Protein AF-0000000087793533 (afdb_homodimer)

Foldseek 3Di:
DWWFFQWKKKKKAQLVVQDIDIDTPPVPCPPPPPRPDDLPPPLVVLCVVCVVPDDDLQQEEEEEAEAFFAVVCVVVPVPDVDPRGHRQNSQVVNCVSVVHDYYYDYDHAKLCQFLVQVVVQRVCQVVPRHFKYKTAYWYDDDDPVVVVVCVVVQADAPVLFQAFQAPPQRHFREMTIMMITMIGHPVVCVVVPGDGLWIFQFKFKWFQQPAQAEHDQQLVRVLVRQVRRCVSSVNDDFQEEAEQRGSDPNSLSRLNSCCVNPNADREYEYCCSVRTRHINRSQRNVVSVQSVCQVQQKADAHEPRDHRDPSGRHRHRHRDIDRHHGFKYWYWTHRRSGIIMITMIGGD/DWWFFQWKKKKKAQQVVQDIDIDTPVVVCPPPPPGDDDLPPPLVVLCVVCVPPDDDLQQEEEEEAEAFFAVVCVVVPVPDVDPRGHRQNSQVVNCVSVVHDYYYDYDHAKLCQFLVQVVVQRVCQVVPRHFKYKTAYWYDDDDPVVVVVCVVVQADAPVLFQAFQAPPQRHFREMTIMMITMIGHPVVCVVVPGDGLWIFQFKFKWFQQPAQAEHDQQLVRVLVRQVRRCVSNVNDDFQEEAEQRGSDPNSLSRLNSCCVNPNADREYEYCCSPRTRHINRSQRNVVSVQSVCQVQQKADAHEPRDHRDPSGRHRHRHRDIDRHHGFKYWYWTHRRSGIIMITMIGGD

Sequence (696 aa):
MRVAITDFFASYVIASQNRGSALHPHSSLQFPDFSTSLFGDPLFCARRILNNVPYDSARLGLVCGSSKGDLNALPLWVDEQRVEWTPDVFVHHLAESLKSSGPSLSPNAACATGAHSLALGAGWIQDGRTDFVFAGAVEFPQPEIILAAYKNMNALSKSGIMRPFDARRDGFVPSSGFGFLLLESEERARKRGAEIHGFLSGTSLKCDATHMTSMHASGEFIARAIEDALQKAGNPKIDYINAHGTATQNDLVEARAIERVFGNRVPVSSTKPLTGHLLGASGAVEAVICLLAMRENFAPPTLNLEDVDTELNLDFVPQIGRKMEINATLSLNYGFGGHIGALVFERNMRVAITDFFASYVIASQNRGSALHPHSSLQFPDFSTSLFGDPLFCARRILNNVPYDSARLGLVCGSSKGDLNALPLWVDEQRVEWTPDVFVHHLAESLKSSGPSLSPNAACATGAHSLALGAGWIQDGRTDFVFAGAVEFPQPEIILAAYKNMNALSKSGIMRPFDARRDGFVPSSGFGFLLLESEERARKRGAEIHGFLSGTSLKCDATHMTSMHASGEFIARAIEDALQKAGNPKIDYINAHGTATQNDLVEARAIERVFGNRVPVSSTKPLTGHLLGASGAVEAVICLLAMRENFAPPTLNLEDVDTELNLDFVPQIGRKMEINATLSLNYGFGGHIGALVFERN

Nearest PDB structures (foldseek):
  6kxf-assembly1_A  TM=8.991E-01  e=1.048E-29  Streptomyces sp. MSC090213JE08
  2hg4-assembly3_F  TM=8.107E-01  e=1.158E-24  Saccharopolyspora erythraea
  6mhk-assembly1_A  TM=8.443E-01  e=5.723E-24  Bacillus amyloliquefaciens
  6mhk-assembly1_B  TM=8.411E-01  e=8.274E-24  Bacillus amyloliquefaciens
  2qo3-assembly1_A  TM=8.987E-01  e=4.916E-23  Saccharopolyspora erythraea

Secondary structure (DSSP, 8-state):
--EEEEEEEEEEEEGGGTEEEEE-SSTT------SSS----HHHHHHHHHTTS---GGGEEEEEE-SS--GGGTTTHHHHS----STTHHHHHHHHHHT--S-EEEEE-GGGHHHHHHHHHHHHHHTTS-SEEEEEEEEPPPPHHHHHHHHHTT-B-SSS---TTBTT---B-B-EEEEEEEEEEHHHHHHTTPPP-EEEEEEEEEE-TT-SS---TT-HHHHHHHHHHHHHHT-PPP-EEE----SSTHHHHHHHHHHHHHTT-SBEE--HHHH-B-GGGHHHHHHHHHHHHHHHTEEPPBTT--SB-TT--SB--BSS-EE---SEEEEEEEETTTEEEEEEEE--/--EEEEEEEEEEEEGGGTEEEEE-SSTT------SSS----HHHHHHHHHTTS---GGGEEEEEE-SS--GGGTTTHHHHS----STTHHHHHHHHHHT--S-EEEEE-GGGHHHHHHHHHHHHHHTTS-SEEEEEEEEPPPPHHHHHHHHHTT-B-SSS---TTBTT---B-B-EEEEEEEEEEHHHHHHTTPPP-EEEEEEEEEE-TT-SS---TT-HHHHHHHHHHHHHHT-PPP-EEE----SSTHHHHHHHHHHHHHTT-SBEE--HHHH-B-GGGHHHHHHHHHHHHHHHTEEPPBTT--SB-TT--SB--BSS-EE---SEEEEEEEETTTEEEEEEEE--

Structure (mmCIF, N/CA/C/O backbone):
data_AF-0000000087793533-model_v1
#
loop_
_entity.id
_entity.type
_entity.pdbx_description
1 polymer '3-oxoacyl-(Acyl-carrier-protein) synthase'
#
loop_
_atom_site.group_PDB
_atom_site.id
_atom_site.type_symbol
_atom_site.label_atom_id
_atom_site.label_alt_id
_atom_site.label_comp_id
_atom_site.label_asym_id
_atom_site.label_entity_id
_atom_site.label_seq_id
_atom_site.pdbx_PDB_ins_code
_atom_site.Cartn_x
_atom_site.Cartn_y
_atom_site.Cartn_z
_atom_site.occupancy
_atom_site.B_iso_or_equiv
_atom_site.auth_seq_id
_atom_site.auth_comp_id
_atom_site.auth_asym_id
_atom_site.auth_atom_id
_atom_site.pdbx_PDB_model_num
ATOM 1 N N . MET A 1 1 ? 7.418 -15.961 12.875 1 75.88 1 MET A N 1
ATOM 2 C CA . MET A 1 1 ? 6.125 -16.438 13.352 1 75.88 1 MET A CA 1
ATOM 3 C C . MET A 1 1 ? 5.164 -16.656 12.188 1 75.88 1 MET A C 1
ATOM 5 O O . MET A 1 1 ? 4.992 -15.789 11.344 1 75.88 1 MET A O 1
ATOM 9 N N . ARG A 1 2 ? 4.539 -17.844 12.289 1 91.69 2 ARG A N 1
ATOM 10 C CA . ARG A 1 2 ? 3.592 -18.188 11.227 1 91.69 2 ARG A CA 1
ATOM 11 C C . ARG A 1 2 ? 2.221 -17.578 11.508 1 91.69 2 ARG A C 1
ATOM 13 O O . ARG A 1 2 ? 1.89 -17.281 12.656 1 91.69 2 ARG A O 1
ATOM 20 N N . VAL A 1 3 ? 1.494 -17.312 10.453 1 97.31 3 VAL A N 1
ATOM 21 C CA . VAL A 1 3 ? 0.163 -16.719 10.523 1 97.31 3 VAL A CA 1
ATOM 22 C C . VAL A 1 3 ? -0.876 -17.719 10.016 1 97.31 3 VAL A C 1
ATOM 24 O O . VAL A 1 3 ? -0.705 -18.312 8.953 1 97.31 3 VAL A O 1
ATOM 27 N N . ALA A 1 4 ? -1.956 -17.922 10.781 1 97.88 4 ALA A N 1
ATOM 28 C CA . ALA A 1 4 ? -3 -18.875 10.422 1 97.88 4 ALA A CA 1
ATOM 29 C C . ALA A 1 4 ? -3.936 -18.297 9.367 1 97.88 4 ALA A C 1
ATOM 31 O O . ALA A 1 4 ? -4.277 -17.125 9.414 1 97.88 4 ALA A O 1
ATOM 32 N N . ILE A 1 5 ? -4.27 -19.125 8.461 1 97.06 5 ILE A N 1
ATOM 33 C CA . ILE A 1 5 ? -5.297 -18.797 7.473 1 97.06 5 ILE A CA 1
ATOM 34 C C . ILE A 1 5 ? -6.582 -19.562 7.809 1 97.06 5 ILE A C 1
ATOM 36 O O . ILE A 1 5 ? -6.629 -20.781 7.734 1 97.06 5 ILE A O 1
ATOM 40 N N . THR A 1 6 ? -7.641 -18.828 8.055 1 94.38 6 THR A N 1
ATOM 41 C CA . THR A 1 6 ? -8.82 -19.484 8.602 1 94.38 6 THR A CA 1
ATOM 42 C C . THR A 1 6 ? -9.992 -19.406 7.625 1 94.38 6 THR A C 1
ATOM 44 O O . THR A 1 6 ? -11.031 -20.031 7.848 1 94.38 6 THR A O 1
ATOM 47 N N . ASP A 1 7 ? -9.812 -18.719 6.617 1 91.44 7 ASP A N 1
ATOM 48 C CA . ASP A 1 7 ? -10.758 -18.703 5.504 1 91.44 7 ASP A CA 1
ATOM 49 C C . ASP A 1 7 ? -10.117 -18.109 4.246 1 91.44 7 ASP A C 1
ATOM 51 O O . ASP A 1 7 ? -9.094 -17.422 4.332 1 91.44 7 ASP A O 1
ATOM 55 N N . PHE A 1 8 ? -10.695 -18.422 3.105 1 91.5 8 PHE A N 1
ATOM 56 C CA . PHE A 1 8 ? -10.219 -17.844 1.858 1 91.5 8 PHE A CA 1
ATOM 57 C C . PHE A 1 8 ? -11.281 -17.953 0.768 1 91.5 8 PHE A C 1
ATOM 59 O O . PHE A 1 8 ? -12.188 -18.781 0.861 1 91.5 8 PHE A O 1
ATOM 66 N N . PHE A 1 9 ? -11.125 -17.078 -0.251 1 88.12 9 PHE A N 1
ATOM 67 C CA . PHE A 1 9 ? -11.961 -17.125 -1.446 1 88.12 9 PHE A CA 1
ATOM 68 C C . PHE A 1 9 ? -11.242 -16.484 -2.633 1 88.12 9 PHE A C 1
ATOM 70 O O . PHE A 1 9 ? -10.43 -15.578 -2.461 1 88.12 9 PHE A O 1
ATOM 77 N N . ALA A 1 10 ? -11.539 -17.016 -3.779 1 90.19 10 ALA A N 1
ATOM 78 C CA . ALA A 1 10 ? -11.031 -16.438 -5.02 1 90.19 10 ALA A CA 1
ATOM 79 C C . ALA A 1 10 ? -12.039 -16.594 -6.152 1 90.19 10 ALA A C 1
ATOM 81 O O . ALA A 1 10 ? -12.891 -17.484 -6.109 1 90.19 10 ALA A O 1
ATOM 82 N N . SER A 1 11 ? -12 -15.672 -7.027 1 88 11 SER A N 1
ATOM 83 C CA . SER A 1 11 ? -12.781 -15.727 -8.258 1 88 11 SER A CA 1
ATOM 84 C C . SER A 1 11 ? -12.016 -15.109 -9.422 1 88 11 SER A C 1
ATOM 86 O O . SER A 1 11 ? -11.195 -14.211 -9.227 1 88 11 SER A O 1
ATOM 88 N N . TYR A 1 12 ? -12.227 -15.641 -10.617 1 87.31 12 TYR A N 1
ATOM 89 C CA . TYR A 1 12 ? -11.602 -15.086 -11.805 1 87.31 12 TYR A CA 1
ATOM 90 C C . TYR A 1 12 ? -12.508 -15.219 -13.023 1 87.31 12 TYR A C 1
ATOM 92 O O . TYR A 1 12 ? -13.375 -16.094 -13.062 1 87.31 12 TYR A O 1
ATOM 100 N N . VAL A 1 13 ? -12.32 -14.344 -13.938 1 82.31 13 VAL A N 1
ATOM 101 C CA . VAL A 1 13 ? -13.055 -14.344 -15.195 1 82.31 13 VAL A CA 1
ATOM 102 C C . VAL A 1 13 ? -12.109 -14 -16.344 1 82.31 13 VAL A C 1
ATOM 104 O O . VAL A 1 13 ? -11.336 -13.039 -16.266 1 82.31 13 VAL A O 1
ATOM 107 N N . ILE A 1 14 ? -12.094 -14.836 -17.328 1 81.69 14 ILE A N 1
ATOM 108 C CA . ILE A 1 14 ? -11.438 -14.539 -18.594 1 81.69 14 ILE A CA 1
ATOM 109 C C . ILE A 1 14 ? -12.477 -14.109 -19.625 1 81.69 14 ILE A C 1
ATOM 111 O O . ILE A 1 14 ? -13.016 -14.953 -20.344 1 81.69 14 ILE A O 1
ATOM 115 N N . ALA A 1 15 ? -12.492 -12.883 -19.781 1 70.19 15 ALA A N 1
ATOM 116 C CA . ALA A 1 15 ? -13.586 -12.352 -20.578 1 70.19 15 ALA A CA 1
ATOM 117 C C . ALA A 1 15 ? -13.461 -12.797 -22.047 1 70.19 15 ALA A C 1
ATOM 119 O O . ALA A 1 15 ? -14.461 -13.164 -22.672 1 70.19 15 ALA A O 1
ATOM 120 N N . SER A 1 16 ? -12.367 -12.742 -22.562 1 72.81 16 SER A N 1
ATOM 121 C CA . SER A 1 16 ? -12.141 -13.062 -23.969 1 72.81 16 SER A CA 1
ATOM 122 C C . SER A 1 16 ? -12.492 -14.516 -24.266 1 72.81 16 SER A C 1
ATOM 124 O O . SER A 1 16 ? -12.68 -14.883 -25.422 1 72.81 16 SER A O 1
ATOM 126 N N . GLN A 1 17 ? -12.633 -15.258 -23.234 1 71.06 17 GLN A N 1
ATOM 127 C CA . GLN A 1 17 ? -12.906 -16.672 -23.422 1 71.06 17 GLN A CA 1
ATOM 128 C C . GLN A 1 17 ? -14.242 -17.062 -22.797 1 71.06 17 GLN A C 1
ATOM 130 O O . GLN A 1 17 ? -14.602 -18.25 -22.766 1 71.06 17 GLN A O 1
ATOM 135 N N . ASN A 1 18 ? -14.914 -16.094 -22.312 1 69.62 18 ASN A N 1
ATOM 136 C CA . ASN A 1 18 ? -16.203 -16.312 -21.656 1 69.62 18 ASN A CA 1
ATOM 137 C C . ASN A 1 18 ? -16.109 -17.438 -20.625 1 69.62 18 ASN A C 1
ATOM 139 O O . ASN A 1 18 ? -16.906 -18.375 -20.656 1 69.62 18 ASN A O 1
ATOM 143 N N . ARG A 1 19 ? -15.102 -17.328 -19.844 1 71.75 19 ARG A N 1
ATOM 144 C CA . ARG A 1 19 ? -14.828 -18.328 -18.828 1 71.75 19 ARG A CA 1
ATOM 145 C C . ARG A 1 19 ? -14.609 -17.672 -17.469 1 71.75 19 ARG A C 1
ATOM 147 O O . ARG A 1 19 ? -14.172 -16.531 -17.391 1 71.75 19 ARG A O 1
ATOM 154 N N . GLY A 1 20 ? -15.078 -18.344 -16.406 1 72.81 20 GLY A N 1
ATOM 155 C CA . GLY A 1 20 ? -14.852 -17.891 -15.047 1 72.81 20 GLY A CA 1
ATOM 156 C C . GLY A 1 20 ? -15.086 -18.969 -14.008 1 72.81 20 GLY A C 1
ATOM 157 O O . GLY A 1 20 ? -15.625 -20.031 -14.328 1 72.81 20 GLY A O 1
ATOM 158 N N . SER A 1 21 ? -14.484 -18.734 -12.945 1 72.38 21 SER A N 1
ATOM 159 C CA . SER A 1 21 ? -14.648 -19.688 -11.844 1 72.38 21 SER A CA 1
ATOM 160 C C . SER A 1 21 ? -14.469 -19.016 -10.492 1 72.38 21 SER A C 1
ATOM 162 O O . SER A 1 21 ? -13.984 -17.875 -10.422 1 72.38 21 SER A O 1
ATOM 164 N N . ALA A 1 22 ? -15.031 -19.672 -9.484 1 72.31 22 ALA A N 1
ATOM 165 C CA . ALA A 1 22 ? -14.844 -19.281 -8.094 1 72.31 22 ALA A CA 1
ATOM 166 C C . ALA A 1 22 ? -14.203 -20.406 -7.285 1 72.31 22 ALA A C 1
ATOM 168 O O . ALA A 1 22 ? -14.438 -21.578 -7.559 1 72.31 22 ALA A O 1
ATOM 169 N N . LEU A 1 23 ? -13.258 -20.047 -6.449 1 70.38 23 LEU A N 1
ATOM 170 C CA . LEU A 1 23 ? -12.562 -20.969 -5.559 1 70.38 23 LEU A CA 1
ATOM 171 C C . LEU A 1 23 ? -12.852 -20.641 -4.098 1 70.38 23 LEU A C 1
ATOM 173 O O . LEU A 1 23 ? -12.758 -19.469 -3.693 1 70.38 23 LEU A O 1
ATOM 177 N N . HIS A 1 24 ? -13.383 -21.562 -3.34 1 70.31 24 HIS A N 1
ATOM 178 C CA . HIS A 1 24 ? -13.656 -21.406 -1.916 1 70.31 24 HIS A CA 1
ATOM 179 C C . HIS A 1 24 ? -13.438 -22.703 -1.16 1 70.31 24 HIS A C 1
ATOM 181 O O . HIS A 1 24 ? -13.453 -23.781 -1.758 1 70.31 24 HIS A O 1
ATOM 187 N N . PRO A 1 25 ? -13.07 -22.531 0.095 1 60.16 25 PRO A N 1
ATOM 188 C CA . PRO A 1 25 ? -12.781 -23.766 0.833 1 60.16 25 PRO A CA 1
ATOM 189 C C . PRO A 1 25 ? -13.992 -24.688 0.915 1 60.16 25 PRO A C 1
ATOM 191 O O . PRO A 1 25 ? -13.828 -25.906 1.118 1 60.16 25 PRO A O 1
ATOM 194 N N . HIS A 1 26 ? -15.039 -24.031 1.065 1 53.97 26 HIS A N 1
ATOM 195 C CA . HIS A 1 26 ? -16.203 -24.875 1.246 1 53.97 26 HIS A CA 1
ATOM 196 C C . HIS A 1 26 ? -16.922 -25.125 -0.079 1 53.97 26 HIS A C 1
ATOM 198 O O . HIS A 1 26 ? -17.125 -24.188 -0.861 1 53.97 26 HIS A O 1
ATOM 204 N N . SER A 1 27 ? -16.516 -26.188 -0.84 1 46.03 27 SER A N 1
ATOM 205 C CA . SER A 1 27 ? -17.031 -26.609 -2.141 1 46.03 27 SER A CA 1
ATOM 206 C C . SER A 1 27 ? -18.469 -26.125 -2.338 1 46.03 27 SER A C 1
ATOM 208 O O . SER A 1 27 ? -18.938 -26.016 -3.471 1 46.03 27 SER A O 1
ATOM 210 N N . SER A 1 28 ? -19.234 -26.234 -1.344 1 37.66 28 SER A N 1
ATOM 211 C CA . SER A 1 28 ? -20.672 -26.094 -1.495 1 37.66 28 SER A CA 1
ATOM 212 C C . SER A 1 28 ? -21.031 -24.688 -1.97 1 37.66 28 SER A C 1
ATOM 214 O O . SER A 1 28 ? -22.219 -24.375 -2.168 1 37.66 28 SER A O 1
ATOM 216 N N . LEU A 1 29 ? -20.125 -23.922 -1.829 1 37.62 29 LEU A N 1
ATOM 217 C CA . LEU A 1 29 ? -20.594 -22.578 -2.162 1 37.62 29 LEU A CA 1
ATOM 218 C C . LEU A 1 29 ? -20.703 -22.406 -3.674 1 37.62 29 LEU A C 1
ATOM 220 O O . LEU A 1 29 ? -19.688 -22.375 -4.371 1 37.62 29 LEU A O 1
ATOM 224 N N . GLN A 1 30 ? -21.703 -23.141 -4.223 1 36.12 30 GLN A N 1
ATOM 225 C CA . GLN A 1 30 ? -22.047 -22.859 -5.613 1 36.12 30 GLN A CA 1
ATOM 226 C C . GLN A 1 30 ? -22.094 -21.359 -5.875 1 36.12 30 GLN A C 1
ATOM 228 O O . GLN A 1 30 ? -22.906 -20.656 -5.277 1 36.12 30 GLN A O 1
ATOM 233 N N . PHE A 1 31 ? -20.984 -20.844 -6.059 1 38.84 31 PHE A N 1
ATOM 234 C CA . PHE A 1 31 ? -21.078 -19.438 -6.418 1 38.84 31 PHE A CA 1
ATOM 235 C C . PHE A 1 31 ? -21.953 -19.234 -7.652 1 38.84 31 PHE A C 1
ATOM 237 O O . PHE A 1 31 ? -22.047 -20.141 -8.5 1 38.84 31 PHE A O 1
ATOM 244 N N . PRO A 1 32 ? -22.922 -18.438 -7.684 1 38.69 32 PRO A N 1
ATOM 245 C CA . PRO A 1 32 ? -23.719 -18.156 -8.883 1 38.69 32 PRO A CA 1
ATOM 246 C C . PRO A 1 32 ? -22.875 -18.172 -10.156 1 38.69 32 PRO A C 1
ATOM 248 O O . PRO A 1 32 ? -21.656 -17.938 -10.109 1 38.69 32 PRO A O 1
ATOM 251 N N . ASP A 1 33 ? -23.438 -18.859 -11.234 1 34.59 33 ASP A N 1
ATOM 252 C CA . ASP A 1 33 ? -22.938 -18.859 -12.609 1 34.59 33 ASP A CA 1
ATOM 253 C C . ASP A 1 33 ? -22.203 -17.562 -12.914 1 34.59 33 ASP A C 1
ATOM 255 O O . ASP A 1 33 ? -22.812 -16.484 -12.969 1 34.59 33 ASP A O 1
ATOM 259 N N . PHE A 1 34 ? -21.016 -17.484 -12.68 1 35.12 34 PHE A N 1
ATOM 260 C CA . PHE A 1 34 ? -20.125 -16.344 -12.844 1 35.12 34 PHE A CA 1
ATOM 261 C C . PHE A 1 34 ? -20 -15.961 -14.312 1 35.12 34 PHE A C 1
ATOM 263 O O . PHE A 1 34 ? -19.078 -15.234 -14.688 1 35.12 34 PHE A O 1
ATOM 270 N N . SER A 1 35 ? -20.578 -16.734 -15.328 1 34.03 35 SER A N 1
ATOM 271 C CA . SER A 1 35 ? -20.422 -16.328 -16.719 1 34.03 35 SER A CA 1
ATOM 272 C C . SER A 1 35 ? -20.484 -14.805 -16.859 1 34.03 35 SER A C 1
ATOM 274 O O . SER A 1 35 ? -19.688 -14.211 -17.594 1 34.03 35 SER A O 1
ATOM 276 N N . THR A 1 36 ? -21.703 -14.383 -17.312 1 32.91 36 THR A N 1
ATOM 277 C CA . THR A 1 36 ? -21.891 -13 -17.75 1 32.91 36 THR A CA 1
ATOM 278 C C . THR A 1 36 ? -21.391 -12.031 -16.688 1 32.91 36 THR A C 1
ATOM 280 O O . THR A 1 36 ? -20.797 -11 -17.016 1 32.91 36 THR A O 1
ATOM 283 N N . SER A 1 37 ? -22.359 -11.758 -15.875 1 33.22 37 SER A N 1
ATOM 284 C CA . SER A 1 37 ? -22.328 -10.539 -15.078 1 33.22 37 SER A CA 1
ATOM 285 C C . SER A 1 37 ? -21.125 -10.523 -14.141 1 33.22 37 SER A C 1
ATOM 287 O O . SER A 1 37 ? -20.312 -9.602 -14.18 1 33.22 37 SER A O 1
ATOM 289 N N . LEU A 1 38 ? -21.453 -10.578 -12.727 1 35.12 38 LEU A N 1
ATOM 290 C CA . LEU A 1 38 ? -20.797 -9.914 -11.609 1 35.12 38 LEU A CA 1
ATOM 291 C C . LEU A 1 38 ? -19.5 -10.641 -11.242 1 35.12 38 LEU A C 1
ATOM 293 O O . LEU A 1 38 ? -19.453 -11.867 -11.25 1 35.12 38 LEU A O 1
ATOM 297 N N . PHE A 1 39 ? -18.25 -10.219 -11.438 1 45.59 39 PHE A N 1
ATOM 298 C CA . PHE A 1 39 ? -17.281 -10 -10.375 1 45.59 39 PHE A CA 1
ATOM 299 C C . PHE A 1 39 ? -17.844 -10.445 -9.031 1 45.59 39 PHE A C 1
ATOM 301 O O . PHE A 1 39 ? -18.906 -9.969 -8.609 1 45.59 39 PHE A O 1
ATOM 308 N N . GLY A 1 40 ? -18.188 -11.773 -8.992 1 53.28 40 GLY A N 1
ATOM 309 C CA . GLY A 1 40 ? -18.516 -11.969 -7.594 1 53.28 40 GLY A CA 1
ATOM 310 C C . GLY A 1 40 ? -18.266 -10.734 -6.746 1 53.28 40 GLY A C 1
ATOM 311 O O . GLY A 1 40 ? -17.484 -9.859 -7.129 1 53.28 40 GLY A O 1
ATOM 312 N N . ASP A 1 41 ? -19.328 -10.227 -6.117 1 69.25 41 ASP A N 1
ATOM 313 C CA . ASP A 1 41 ? -19.234 -9.031 -5.277 1 69.25 41 ASP A CA 1
ATOM 314 C C . ASP A 1 41 ? -18.25 -9.234 -4.137 1 69.25 41 ASP A C 1
ATOM 316 O O . ASP A 1 41 ? -18.562 -9.914 -3.152 1 69.25 41 ASP A O 1
ATOM 320 N N . PRO A 1 42 ? -16.938 -8.977 -4.629 1 75.19 42 PRO A N 1
ATOM 321 C CA . PRO A 1 42 ? -15.953 -9.141 -3.562 1 75.19 42 PRO A CA 1
ATOM 322 C C . PRO A 1 42 ? -16.484 -8.703 -2.197 1 75.19 42 PRO A C 1
ATOM 324 O O . PRO A 1 42 ? -16.094 -9.273 -1.172 1 75.19 42 PRO A O 1
ATOM 327 N N . LEU A 1 43 ? -17.391 -7.863 -2.223 1 78.12 43 LEU A N 1
ATOM 328 C CA . LEU A 1 43 ? -17.953 -7.398 -0.958 1 78.12 43 LEU A CA 1
ATOM 329 C C . LEU A 1 43 ? -18.859 -8.461 -0.344 1 78.12 43 LEU A C 1
ATOM 331 O O . LEU A 1 43 ? -18.875 -8.648 0.875 1 78.12 43 LEU A O 1
ATOM 335 N N . PHE A 1 44 ? -19.641 -9.141 -1.19 1 77.31 44 PHE A N 1
ATOM 336 C CA . PHE A 1 44 ? -20.516 -10.211 -0.718 1 77.31 44 PHE A CA 1
ATOM 337 C C . PHE A 1 44 ? -19.688 -11.344 -0.121 1 77.31 44 PHE A C 1
ATOM 339 O O . PHE A 1 44 ? -20.016 -11.867 0.949 1 77.31 44 PHE A O 1
ATOM 346 N N . CYS A 1 45 ? -18.578 -11.641 -0.807 1 75.06 45 CYS A N 1
ATOM 347 C CA . CYS A 1 45 ? -17.703 -12.711 -0.332 1 75.06 45 CYS A CA 1
ATOM 348 C C . CYS A 1 45 ? -17.047 -12.336 0.99 1 75.06 45 CYS A C 1
ATOM 350 O O . CYS A 1 45 ? -16.938 -13.172 1.891 1 75.06 45 CYS A O 1
ATOM 352 N N . ALA A 1 46 ? -16.641 -11.125 1.072 1 79.81 46 ALA A N 1
ATOM 353 C CA . ALA A 1 46 ? -16.016 -10.648 2.301 1 79.81 46 ALA A CA 1
ATOM 354 C C . ALA A 1 46 ? -16.984 -10.727 3.479 1 79.81 46 ALA A C 1
ATOM 356 O O . ALA A 1 46 ? -16.609 -11.141 4.574 1 79.81 46 ALA A O 1
ATOM 357 N N . ARG A 1 47 ? -18.203 -10.383 3.264 1 79.25 47 ARG A N 1
ATOM 358 C CA . ARG A 1 47 ? -19.219 -10.422 4.309 1 79.25 47 ARG A CA 1
ATOM 359 C C . ARG A 1 47 ? -19.484 -11.859 4.75 1 79.25 47 ARG A C 1
ATOM 361 O O . ARG A 1 47 ? -19.688 -12.117 5.938 1 79.25 47 ARG A O 1
ATOM 368 N N . ARG A 1 48 ? -19.5 -12.648 3.836 1 75.38 48 ARG A N 1
ATOM 369 C CA . ARG A 1 48 ? -19.766 -14.047 4.141 1 75.38 48 ARG A CA 1
ATOM 370 C C . ARG A 1 48 ? -18.656 -14.641 5.012 1 75.38 48 ARG A C 1
ATOM 372 O O . ARG A 1 48 ? -18.938 -15.406 5.941 1 75.38 48 ARG A O 1
ATOM 379 N N . ILE A 1 49 ? -17.484 -14.289 4.703 1 75.44 49 ILE A N 1
ATOM 380 C CA . ILE A 1 49 ? -16.328 -14.805 5.445 1 75.44 49 ILE A CA 1
ATOM 381 C C . ILE A 1 49 ? -16.328 -14.234 6.859 1 75.44 49 ILE A C 1
ATOM 383 O O . ILE A 1 49 ? -16.078 -14.953 7.828 1 75.44 49 ILE A O 1
ATOM 387 N N . LEU A 1 50 ? -16.719 -12.984 7.02 1 78.44 50 LEU A N 1
ATOM 388 C CA . LEU A 1 50 ? -16.531 -12.32 8.305 1 78.44 50 LEU A CA 1
ATOM 389 C C . LEU A 1 50 ? -17.781 -12.43 9.164 1 78.44 50 LEU A C 1
ATOM 391 O O . LEU A 1 50 ? -17.75 -12.195 10.367 1 78.44 50 LEU A O 1
ATOM 395 N N . ASN A 1 51 ? -18.906 -12.758 8.562 1 74.25 51 ASN A N 1
ATOM 396 C CA . ASN A 1 51 ? -20.141 -12.914 9.312 1 74.25 51 ASN A CA 1
ATOM 397 C C . ASN A 1 51 ? -20.016 -13.984 10.383 1 74.25 51 ASN A C 1
ATOM 399 O O . ASN A 1 51 ? -20.688 -13.922 11.414 1 74.25 51 ASN A O 1
ATOM 403 N N . ASN A 1 52 ? -19.156 -14.859 10.25 1 71.19 52 ASN A N 1
ATOM 404 C CA . ASN A 1 52 ? -19.078 -15.977 11.195 1 71.19 52 ASN A CA 1
ATOM 405 C C . ASN A 1 52 ? -17.859 -15.844 12.117 1 71.19 52 ASN A C 1
ATOM 407 O O . ASN A 1 52 ? -17.516 -16.781 12.836 1 71.19 52 ASN A O 1
ATOM 411 N N . VAL A 1 53 ? -17.266 -14.719 12.078 1 80.25 53 VAL A N 1
ATOM 412 C CA . VAL A 1 53 ? -16.047 -14.547 12.867 1 80.25 53 VAL A CA 1
ATOM 413 C C . VAL A 1 53 ? -16.219 -13.367 13.828 1 80.25 53 VAL A C 1
ATOM 415 O O . VAL A 1 53 ? -16.469 -12.242 13.406 1 80.25 53 VAL A O 1
ATOM 418 N N . PRO A 1 54 ? -16.281 -13.727 15.078 1 79.12 54 PRO A N 1
ATOM 419 C CA . PRO A 1 54 ? -16.281 -12.602 16.016 1 79.12 54 PRO A CA 1
ATOM 420 C C . PRO A 1 54 ? -15 -11.781 15.961 1 79.12 54 PRO A C 1
ATOM 422 O O . PRO A 1 54 ? -13.906 -12.336 15.992 1 79.12 54 PRO A O 1
ATOM 425 N N . TYR A 1 55 ? -15.156 -10.516 15.719 1 77.88 55 TYR A N 1
ATOM 426 C CA . TYR A 1 55 ? -13.969 -9.672 15.711 1 77.88 55 TYR A CA 1
ATOM 427 C C . TYR A 1 55 ? -14.266 -8.305 16.328 1 77.88 55 TYR A C 1
ATOM 429 O O . TYR A 1 55 ? -15.414 -7.867 16.344 1 77.88 55 TYR A O 1
ATOM 437 N N . ASP A 1 56 ? -13.219 -7.797 16.953 1 83.69 56 ASP A N 1
ATOM 438 C CA . ASP A 1 56 ? -13.195 -6.387 17.312 1 83.69 56 ASP A CA 1
ATOM 439 C C . ASP A 1 56 ? -12.883 -5.508 16.109 1 83.69 56 ASP A C 1
ATOM 441 O O . ASP A 1 56 ? -11.82 -5.629 15.5 1 83.69 56 ASP A O 1
ATOM 445 N N . SER A 1 57 ? -13.773 -4.648 15.773 1 85.81 57 SER A N 1
ATOM 446 C CA . SER A 1 57 ? -13.641 -3.822 14.578 1 85.81 57 SER A CA 1
ATOM 447 C C . SER A 1 57 ? -12.375 -2.977 14.625 1 85.81 57 SER A C 1
ATOM 449 O O . SER A 1 57 ? -11.797 -2.66 13.586 1 85.81 57 SER A O 1
ATOM 451 N N . ALA A 1 58 ? -11.961 -2.664 15.82 1 87.56 58 ALA A N 1
ATOM 452 C CA . ALA A 1 58 ? -10.766 -1.835 15.992 1 87.56 58 ALA A CA 1
ATOM 453 C C . ALA A 1 58 ? -9.492 -2.645 15.75 1 87.56 58 ALA A C 1
ATOM 455 O O . ALA A 1 58 ? -8.414 -2.076 15.57 1 87.56 58 ALA A O 1
ATOM 456 N N . ARG A 1 59 ? -9.656 -3.953 15.719 1 89.94 59 ARG A N 1
ATOM 457 C CA . ARG A 1 59 ? -8.5 -4.832 15.578 1 89.94 59 ARG A CA 1
ATOM 458 C C . ARG A 1 59 ? -8.57 -5.625 14.273 1 89.94 59 ARG A C 1
ATOM 460 O O . ARG A 1 59 ? -7.82 -6.582 14.086 1 89.94 59 ARG A O 1
ATOM 467 N N . LEU A 1 60 ? -9.5 -5.227 13.469 1 91.38 60 LEU A N 1
ATOM 468 C CA . LEU A 1 60 ? -9.578 -5.781 12.117 1 91.38 60 LEU A CA 1
ATOM 469 C C . LEU A 1 60 ? -8.766 -4.934 11.141 1 91.38 60 LEU A C 1
ATOM 471 O O . LEU A 1 60 ? -9.008 -3.732 11.008 1 91.38 60 LEU A O 1
ATOM 475 N N . GLY A 1 61 ? -7.77 -5.586 10.516 1 93.94 61 GLY A N 1
ATOM 476 C CA . GLY A 1 61 ? -7.031 -4.926 9.445 1 93.94 61 GLY A CA 1
ATOM 477 C C . GLY A 1 61 ? -7.531 -5.289 8.062 1 93.94 61 GLY A C 1
ATOM 478 O O . GLY A 1 61 ? -7.934 -6.43 7.824 1 93.94 61 GLY A O 1
ATOM 479 N N . LEU A 1 62 ? -7.543 -4.324 7.23 1 93.75 62 LEU A N 1
ATOM 480 C CA . LEU A 1 62 ? -7.902 -4.527 5.832 1 93.75 62 LEU A CA 1
ATOM 481 C C . LEU A 1 62 ? -6.738 -4.156 4.914 1 93.75 62 LEU A C 1
ATOM 483 O O . LEU A 1 62 ? -6.305 -3.002 4.895 1 93.75 62 LEU A O 1
ATOM 487 N N . VAL A 1 63 ? -6.188 -5.125 4.211 1 95.56 63 VAL A N 1
ATOM 488 C CA . VAL A 1 63 ? -5.156 -4.887 3.209 1 95.56 63 VAL A CA 1
ATOM 489 C C . VAL A 1 63 ? -5.609 -5.441 1.86 1 95.56 63 VAL A C 1
ATOM 491 O O . VAL A 1 63 ? -5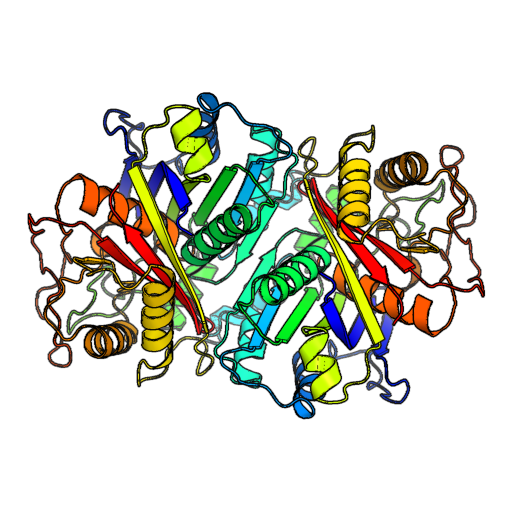.395 -6.617 1.562 1 95.56 63 VAL A O 1
ATOM 494 N N . CYS A 1 64 ? -6.121 -4.609 1.037 1 93.44 64 CYS A N 1
ATOM 495 C CA . CYS A 1 64 ? -6.68 -5.02 -0.244 1 93.44 64 CYS A CA 1
ATOM 496 C C . CYS A 1 64 ? -6.145 -4.152 -1.378 1 93.44 64 CYS A C 1
ATOM 498 O O . CYS A 1 64 ? -6.594 -3.021 -1.567 1 93.44 64 CYS A O 1
ATOM 500 N N . GLY A 1 65 ? -5.324 -4.75 -2.174 1 91.31 65 GLY A N 1
ATOM 501 C CA . GLY A 1 65 ? -4.668 -3.977 -3.213 1 91.31 65 GLY A CA 1
ATOM 502 C C . GLY A 1 65 ? -5.328 -4.117 -4.57 1 91.31 65 GLY A C 1
ATOM 503 O O . GLY A 1 65 ? -6.215 -4.953 -4.754 1 91.31 65 GLY A O 1
ATOM 504 N N . SER A 1 66 ? -5.031 -3.234 -5.449 1 87 66 SER A N 1
ATOM 505 C CA . SER A 1 66 ? -5.312 -3.26 -6.883 1 87 66 SER A CA 1
ATOM 506 C C . SER A 1 66 ? -4.184 -2.619 -7.68 1 87 66 SER A C 1
ATOM 508 O O . SER A 1 66 ? -3.57 -1.648 -7.23 1 87 66 SER A O 1
ATOM 510 N N . SER A 1 67 ? -3.965 -3.186 -8.812 1 81.56 67 SER A N 1
ATOM 511 C CA . SER A 1 67 ? -2.859 -2.631 -9.586 1 81.56 67 SER A CA 1
ATOM 512 C C . SER A 1 67 ? -3.234 -1.287 -10.203 1 81.56 67 SER A C 1
ATOM 514 O O . SER A 1 67 ? -2.371 -0.43 -10.406 1 81.56 67 SER A O 1
ATOM 516 N N . LYS A 1 68 ? -4.473 -1.024 -10.523 1 76.5 68 LYS A N 1
ATOM 517 C CA . LYS A 1 68 ? -4.816 0.204 -11.234 1 76.5 68 LYS A CA 1
ATOM 518 C C . LYS A 1 68 ? -6.172 0.738 -10.781 1 76.5 68 LYS A C 1
ATOM 520 O O . LYS A 1 68 ? -6.578 1.834 -11.172 1 76.5 68 LYS A O 1
ATOM 525 N N . GLY A 1 69 ? -6.77 0.088 -9.914 1 75 69 GLY A N 1
ATOM 526 C CA . GLY A 1 69 ? -8.133 0.487 -9.609 1 75 69 GLY A CA 1
ATOM 527 C C . GLY A 1 69 ? -9.109 0.184 -10.734 1 75 69 GLY A C 1
ATOM 528 O O . GLY A 1 69 ? -8.828 -0.639 -11.602 1 75 69 GLY A O 1
ATOM 529 N N . ASP A 1 70 ? -10.289 0.772 -10.664 1 75.88 70 ASP A N 1
ATOM 530 C CA . ASP A 1 70 ? -11.312 0.55 -11.688 1 75.88 70 ASP A CA 1
ATOM 531 C C . ASP A 1 70 ? -11.359 1.714 -12.672 1 75.88 70 ASP A C 1
ATOM 533 O O . ASP A 1 70 ? -12.258 2.555 -12.609 1 75.88 70 ASP A O 1
ATOM 537 N N . LEU A 1 71 ? -10.578 1.666 -13.641 1 73.5 71 LEU A N 1
ATOM 538 C CA . LEU A 1 71 ? -10.445 2.758 -14.594 1 73.5 71 LEU A CA 1
ATOM 539 C C . LEU A 1 71 ? -11.672 2.828 -15.508 1 73.5 71 LEU A C 1
ATOM 541 O O . LEU A 1 71 ? -11.891 3.838 -16.188 1 73.5 71 LEU A O 1
ATOM 545 N N . ASN A 1 72 ? -12.375 1.755 -15.562 1 72.19 72 ASN A N 1
ATOM 546 C CA . ASN A 1 72 ? -13.602 1.785 -16.344 1 72.19 72 ASN A CA 1
ATOM 547 C C . ASN A 1 72 ? -14.625 2.752 -15.75 1 72.19 72 ASN A C 1
ATOM 549 O O . ASN A 1 72 ? -15.555 3.184 -16.438 1 72.19 72 ASN A O 1
ATOM 553 N N . ALA A 1 73 ? -14.43 3.02 -14.539 1 65.38 73 ALA A N 1
ATOM 554 C CA . ALA A 1 73 ? -15.375 3.883 -13.836 1 65.38 73 ALA A CA 1
ATOM 555 C C . ALA A 1 73 ? -15.016 5.355 -14.023 1 65.38 73 ALA A C 1
ATOM 557 O O . ALA A 1 73 ? -15.766 6.238 -13.602 1 65.38 73 ALA A O 1
ATOM 558 N N . LEU A 1 74 ? -13.922 5.66 -14.609 1 64.81 74 LEU A N 1
ATOM 559 C CA . LEU A 1 74 ? -13.461 7.035 -14.742 1 64.81 74 LEU A CA 1
ATOM 560 C C . LEU A 1 74 ? -14.484 7.887 -15.484 1 64.81 74 LEU A C 1
ATOM 562 O O . LEU A 1 74 ? -14.82 8.984 -15.047 1 64.81 74 LEU A O 1
ATOM 566 N N . PRO A 1 75 ? -14.977 7.426 -16.594 1 56.88 75 PRO A N 1
ATOM 567 C CA . PRO A 1 75 ? -15.93 8.266 -17.312 1 56.88 75 PRO A CA 1
ATOM 568 C C . PRO A 1 75 ? -17.25 8.453 -16.562 1 56.88 75 PRO A C 1
ATOM 570 O O . PRO A 1 75 ? -17.969 9.43 -16.797 1 56.88 75 PRO A O 1
ATOM 573 N N . LEU A 1 76 ? -17.625 7.504 -15.836 1 50.75 76 LEU A N 1
ATOM 574 C CA . LEU A 1 76 ? -18.938 7.48 -15.203 1 50.75 76 LEU A CA 1
ATOM 575 C C . LEU A 1 76 ? -19 8.492 -14.062 1 50.75 76 LEU A C 1
ATOM 577 O O . LEU A 1 76 ? -20.094 8.883 -13.641 1 50.75 76 LEU A O 1
ATOM 581 N N . TRP A 1 77 ? -17.953 8.977 -13.531 1 52.62 77 TRP A N 1
ATOM 582 C CA . TRP A 1 77 ? -17.891 9.594 -12.211 1 52.62 77 TRP A CA 1
ATOM 583 C C . TRP A 1 77 ? -18.25 11.078 -12.281 1 52.62 77 TRP A C 1
ATOM 585 O O . TRP A 1 77 ? -18.625 11.68 -11.273 1 52.62 77 TRP A O 1
ATOM 595 N N . VAL A 1 78 ? -18.078 11.594 -13.438 1 49.03 78 VAL A N 1
ATOM 596 C CA . VAL A 1 78 ? -18.453 13 -13.383 1 49.03 78 VAL A CA 1
ATOM 597 C C . VAL A 1 78 ? -19.844 13.141 -12.781 1 49.03 78 VAL A C 1
ATOM 599 O O . VAL A 1 78 ? -20.125 14.094 -12.055 1 49.03 78 VAL A O 1
ATOM 602 N N . ASP A 1 79 ? -20.562 12.062 -12.836 1 49.34 79 ASP A N 1
ATOM 603 C CA . ASP A 1 79 ? -21.953 12.281 -12.461 1 49.34 79 ASP A CA 1
ATOM 604 C C . ASP A 1 79 ? -22.219 11.867 -11.016 1 49.34 79 ASP A C 1
ATOM 606 O O . ASP A 1 79 ? -23.078 12.438 -10.352 1 49.34 79 ASP A O 1
ATOM 610 N N . GLU A 1 80 ? -21.609 10.844 -10.508 1 51 80 GLU A N 1
ATOM 611 C CA . GLU A 1 80 ? -22.156 10.211 -9.312 1 51 80 GLU A CA 1
ATOM 612 C C . GLU A 1 80 ? -21.438 10.664 -8.055 1 51 80 GLU A C 1
ATOM 614 O O . GLU A 1 80 ? -21.734 10.203 -6.953 1 51 80 GLU A O 1
ATOM 619 N N . GLN A 1 81 ? -20.922 11.742 -7.941 1 52.25 81 GLN A N 1
ATOM 620 C CA . GLN A 1 81 ? -20.312 12.273 -6.727 1 52.25 81 GLN A CA 1
ATOM 621 C C . GLN A 1 81 ? -19.438 11.227 -6.047 1 52.25 81 GLN A C 1
ATOM 623 O O . GLN A 1 81 ? -19.359 11.172 -4.816 1 52.25 81 GLN A O 1
ATOM 628 N N . ARG A 1 82 ? -19.078 10.125 -6.719 1 56.97 82 ARG A N 1
ATOM 629 C CA . ARG A 1 82 ? -18.234 9.148 -6.051 1 56.97 82 ARG A CA 1
ATOM 630 C C . ARG A 1 82 ? -16.953 8.891 -6.844 1 56.97 82 ARG A C 1
ATOM 632 O O . ARG A 1 82 ? -17 8.812 -8.07 1 56.97 82 ARG A O 1
ATOM 639 N N . VAL A 1 83 ? -15.922 9 -6.043 1 56.56 83 VAL A N 1
ATOM 640 C CA . VAL A 1 83 ? -14.648 8.648 -6.66 1 56.56 83 VAL A CA 1
ATOM 641 C C . VAL A 1 83 ? -14.461 7.137 -6.645 1 56.56 83 VAL A C 1
ATOM 643 O O . VAL A 1 83 ? -13.922 6.578 -5.688 1 56.56 83 VAL A O 1
ATOM 646 N N . GLU A 1 84 ? -14.906 6.445 -7.586 1 60.78 84 GLU A N 1
ATOM 647 C CA . GLU A 1 84 ? -15.008 4.988 -7.578 1 60.78 84 GLU A CA 1
ATOM 648 C C . GLU A 1 84 ? -13.883 4.355 -8.391 1 60.78 84 GLU A C 1
ATOM 650 O O . GLU A 1 84 ? -13.836 3.133 -8.547 1 60.78 84 GLU A O 1
ATOM 655 N N . TRP A 1 85 ? -12.922 5.133 -8.695 1 68.25 85 TRP A N 1
ATOM 656 C CA . TRP A 1 85 ? -11.969 4.551 -9.633 1 68.25 85 TRP A CA 1
ATOM 657 C C . TRP A 1 85 ? -10.602 4.387 -8.984 1 68.25 85 TRP A C 1
ATOM 659 O O . TRP A 1 85 ? -9.719 3.725 -9.539 1 68.25 85 TRP A O 1
ATOM 669 N N . THR A 1 86 ? -10.5 4.926 -7.832 1 72.81 86 THR A N 1
ATOM 670 C CA . THR A 1 86 ? -9.18 4.91 -7.207 1 72.81 86 THR A CA 1
ATOM 671 C C . THR A 1 86 ? -8.828 3.508 -6.727 1 72.81 86 THR A C 1
ATOM 673 O O . THR A 1 86 ? -9.711 2.705 -6.426 1 72.81 86 THR A O 1
ATOM 676 N N . PRO A 1 87 ? -7.578 3.207 -6.68 1 75.25 87 PRO A N 1
ATOM 677 C CA . PRO A 1 87 ? -7.16 1.863 -6.27 1 75.25 87 PRO A CA 1
ATOM 678 C C . PRO A 1 87 ? -7.66 1.49 -4.875 1 75.25 87 PRO A C 1
ATOM 680 O O . PRO A 1 87 ? -7.793 0.306 -4.559 1 75.25 87 PRO A O 1
ATOM 683 N N . ASP A 1 88 ? -7.988 2.496 -4.094 1 76.19 88 ASP A N 1
ATOM 684 C CA . ASP A 1 88 ? -8.375 2.197 -2.717 1 76.19 88 ASP A CA 1
ATOM 685 C C . ASP A 1 88 ? -9.891 2.066 -2.586 1 76.19 88 ASP A C 1
ATOM 687 O O . ASP A 1 88 ? -10.398 1.801 -1.497 1 76.19 88 ASP A O 1
ATOM 691 N N . VAL A 1 89 ? -10.594 2.133 -3.609 1 74 89 VAL A N 1
ATOM 692 C CA . VAL A 1 89 ? -12.047 2.189 -3.539 1 74 89 VAL A CA 1
ATOM 693 C C . VAL A 1 89 ? -12.586 0.896 -2.934 1 74 89 VAL A C 1
ATOM 695 O O . VAL A 1 89 ? -13.531 0.921 -2.141 1 74 89 VAL A O 1
ATOM 698 N N . PHE A 1 90 ? -12.062 -0.161 -3.299 1 79.25 90 PHE A N 1
ATOM 699 C CA . PHE A 1 90 ? -12.586 -1.426 -2.797 1 79.25 90 PHE A CA 1
ATOM 700 C C . PHE A 1 90 ? -12.391 -1.532 -1.289 1 79.25 90 PHE A C 1
ATOM 702 O O . PHE A 1 90 ? -13.289 -1.977 -0.571 1 79.25 90 PHE A O 1
ATOM 709 N N . VAL A 1 91 ? -11.203 -1.231 -0.847 1 85.06 91 VAL A N 1
ATOM 710 C CA . VAL A 1 91 ? -10.93 -1.376 0.579 1 85.06 91 VAL A CA 1
ATOM 711 C C . VAL A 1 91 ? -11.844 -0.443 1.376 1 85.06 91 VAL A C 1
ATOM 713 O O . VAL A 1 91 ? -12.242 -0.767 2.496 1 85.06 91 VAL A O 1
ATOM 716 N N . HIS A 1 92 ? -12.172 0.582 0.8 1 80.38 92 HIS A N 1
ATOM 717 C CA . HIS A 1 92 ? -13.117 1.486 1.454 1 80.38 92 HIS A CA 1
ATOM 718 C C . HIS A 1 92 ? -14.492 0.849 1.586 1 80.38 92 HIS A C 1
ATOM 720 O O . HIS A 1 92 ? -15.102 0.891 2.658 1 80.38 92 HIS A O 1
ATOM 726 N N . HIS A 1 93 ? -14.977 0.373 0.504 1 81.94 93 HIS A N 1
ATOM 727 C CA . HIS A 1 93 ? -16.281 -0.28 0.537 1 81.94 93 HIS A CA 1
ATOM 728 C C . HIS A 1 93 ? -16.281 -1.446 1.52 1 81.94 93 HIS A C 1
ATOM 730 O O . HIS A 1 93 ? -17.297 -1.698 2.184 1 81.94 93 HIS A O 1
ATOM 736 N N . LEU A 1 94 ? -15.211 -2.037 1.526 1 84.88 94 LEU A N 1
ATOM 737 C CA . LEU A 1 94 ? -15.078 -3.154 2.455 1 84.88 94 LEU A CA 1
ATOM 738 C C . LEU A 1 94 ? -15.133 -2.668 3.9 1 84.88 94 LEU A C 1
ATOM 740 O O . LEU A 1 94 ? -15.805 -3.268 4.738 1 84.88 94 LEU A O 1
ATOM 744 N N . ALA A 1 95 ? -14.391 -1.648 4.188 1 86.5 95 ALA A N 1
ATOM 745 C CA . ALA A 1 95 ? -14.367 -1.085 5.535 1 86.5 95 ALA A CA 1
ATOM 746 C C . ALA A 1 95 ? -15.766 -0.636 5.961 1 86.5 95 ALA A C 1
ATOM 748 O O . ALA A 1 95 ? -16.172 -0.864 7.102 1 86.5 95 ALA A O 1
ATOM 749 N N . GLU A 1 96 ? -16.406 -0.034 5.098 1 83.75 96 GLU A N 1
ATOM 750 C CA . GLU A 1 96 ? -17.766 0.422 5.375 1 83.75 96 GLU A CA 1
ATOM 751 C C . GLU A 1 96 ? -18.703 -0.754 5.648 1 83.75 96 GLU A C 1
ATOM 753 O O . GLU A 1 96 ? -19.484 -0.724 6.602 1 83.75 96 GLU A O 1
ATOM 758 N N . SER A 1 97 ? -18.625 -1.708 4.812 1 82 97 SER A N 1
ATOM 759 C CA . SER A 1 97 ? -19.5 -2.873 4.914 1 82 97 SER A CA 1
ATOM 760 C C . SER A 1 97 ? -19.266 -3.631 6.215 1 82 97 SER A C 1
ATOM 762 O O . SER A 1 97 ? -20.188 -4.219 6.777 1 82 97 SER A O 1
ATOM 764 N N . LEU A 1 98 ? -18.031 -3.59 6.637 1 82.56 98 LEU A N 1
ATOM 765 C CA . LEU A 1 98 ? -17.672 -4.391 7.801 1 82.56 98 LEU A CA 1
ATOM 766 C C . LEU A 1 98 ? -17.594 -3.525 9.055 1 82.56 98 LEU A C 1
ATOM 768 O O . LEU A 1 98 ? -17.359 -4.035 10.156 1 82.56 98 LEU A O 1
ATOM 772 N N . LYS A 1 99 ? -17.75 -2.268 8.875 1 82.25 99 LYS A N 1
ATOM 773 C CA . LYS A 1 99 ? -17.641 -1.296 9.961 1 82.25 99 LYS A CA 1
ATOM 774 C C . LYS A 1 99 ? -16.297 -1.408 10.672 1 82.25 99 LYS A C 1
ATOM 776 O O . LYS A 1 99 ? -16.25 -1.449 11.906 1 82.25 99 LYS A O 1
ATOM 781 N N . SER A 1 100 ? -15.336 -1.597 9.875 1 85.25 100 SER A N 1
ATOM 782 C CA . SER A 1 100 ? -13.984 -1.731 10.414 1 85.25 100 SER A CA 1
ATOM 783 C C . SER A 1 100 ? -13.422 -0.381 10.852 1 85.25 100 SER A C 1
ATOM 785 O O . SER A 1 100 ? -13.648 0.633 10.188 1 85.25 100 SER A O 1
ATOM 787 N N . SER A 1 101 ? -12.742 -0.415 11.977 1 89.06 101 SER A N 1
ATOM 788 C CA . SER A 1 101 ? -12.109 0.814 12.438 1 89.06 101 SER A CA 1
ATOM 789 C C . SER A 1 101 ? -10.609 0.615 12.641 1 89.06 101 SER A C 1
ATOM 791 O O . SER A 1 101 ? -9.938 1.477 13.211 1 89.06 101 SER A O 1
ATOM 793 N N . GLY A 1 102 ? -10.141 -0.539 12.273 1 91.5 102 GLY A N 1
ATOM 794 C CA . GLY A 1 102 ? -8.711 -0.796 12.266 1 91.5 102 GLY A CA 1
ATOM 795 C C . GLY A 1 102 ? -8.008 -0.236 11.047 1 91.5 102 GLY A C 1
ATOM 796 O O . GLY A 1 102 ? -8.594 0.542 10.289 1 91.5 102 GLY A O 1
ATOM 797 N N . PRO A 1 103 ? -6.758 -0.553 10.93 1 92.19 103 PRO A N 1
ATOM 798 C CA . PRO A 1 103 ? -6.004 -0.034 9.781 1 92.19 103 PRO A CA 1
ATOM 799 C C . PRO A 1 103 ? -6.512 -0.576 8.453 1 92.19 103 PRO A C 1
ATOM 801 O O . PRO A 1 103 ? -6.891 -1.746 8.359 1 92.19 103 PRO A O 1
ATOM 804 N N . SER A 1 104 ? -6.551 0.273 7.477 1 91.75 104 SER A N 1
ATOM 805 C CA . SER A 1 104 ? -6.953 -0.065 6.117 1 91.75 104 SER A CA 1
ATOM 806 C C . SER A 1 104 ? -5.977 0.508 5.094 1 91.75 104 SER A C 1
ATOM 808 O O . SER A 1 104 ? -5.535 1.652 5.223 1 91.75 104 SER A O 1
ATOM 810 N N . LEU A 1 105 ? -5.688 -0.325 4.105 1 92.69 105 LEU A N 1
ATOM 811 C CA . LEU A 1 105 ? -4.672 0.07 3.135 1 92.69 105 LEU A CA 1
ATOM 812 C C . LEU A 1 105 ? -4.887 -0.646 1.805 1 92.69 105 LEU A C 1
ATOM 814 O O . LEU A 1 105 ? -5.328 -1.797 1.778 1 92.69 105 LEU A O 1
ATOM 818 N N . SER A 1 106 ? -4.559 0.07 0.744 1 92.56 106 SER A N 1
ATOM 819 C CA . SER A 1 106 ? -4.512 -0.527 -0.587 1 92.56 106 SER A CA 1
ATOM 820 C C . SER A 1 106 ? -3.109 -0.442 -1.18 1 92.56 106 SER A C 1
ATOM 822 O O . SER A 1 106 ? -2.766 0.544 -1.834 1 92.56 106 SER A O 1
ATOM 824 N N . PRO A 1 107 ? -2.377 -1.486 -1.113 1 92.81 107 PRO A N 1
ATOM 825 C CA . PRO A 1 107 ? -1.029 -1.469 -1.687 1 92.81 107 PRO A CA 1
ATOM 826 C C . PRO A 1 107 ? -1.029 -1.662 -3.201 1 92.81 107 PRO A C 1
ATOM 828 O O . PRO A 1 107 ? -1.99 -2.197 -3.758 1 92.81 107 PRO A O 1
ATOM 831 N N . ASN A 1 108 ? 0.006 -1.126 -3.779 1 91.81 108 ASN A N 1
ATOM 832 C CA . ASN A 1 108 ? 0.238 -1.342 -5.203 1 91.81 108 ASN A CA 1
ATOM 833 C C . ASN A 1 108 ? 1.674 -1.778 -5.477 1 91.81 108 ASN A C 1
ATOM 835 O O . ASN A 1 108 ? 2.621 -1.098 -5.078 1 91.81 108 ASN A O 1
ATOM 839 N N . ALA A 1 109 ? 1.789 -2.889 -6.113 1 91.75 109 ALA A N 1
ATOM 840 C CA . ALA A 1 109 ? 3.043 -3.463 -6.594 1 91.75 109 ALA A CA 1
ATOM 841 C C . ALA A 1 109 ? 2.846 -4.168 -7.934 1 91.75 109 ALA A C 1
ATOM 843 O O . ALA A 1 109 ? 3.307 -5.297 -8.117 1 91.75 109 ALA A O 1
ATOM 844 N N . ALA A 1 110 ? 2.084 -3.572 -8.742 1 90.38 110 ALA A N 1
ATOM 845 C CA . ALA A 1 110 ? 1.767 -4.133 -10.047 1 90.38 110 ALA A CA 1
ATOM 846 C C . ALA A 1 110 ? 1.249 -5.562 -9.922 1 90.38 110 ALA A C 1
ATOM 848 O O . ALA A 1 110 ? 0.347 -5.836 -9.125 1 90.38 110 ALA A O 1
ATOM 849 N N . CYS A 1 111 ? 1.76 -6.484 -10.727 1 93.81 111 CYS A N 1
ATOM 850 C CA . CYS A 1 111 ? 1.227 -7.844 -10.75 1 93.81 111 CYS A CA 1
ATOM 851 C C . CYS A 1 111 ? 1.586 -8.586 -9.469 1 93.81 111 CYS A C 1
ATOM 853 O O . CYS A 1 111 ? 1.039 -9.656 -9.195 1 93.81 111 CYS A O 1
ATOM 855 N N . ALA A 1 112 ? 2.414 -8.008 -8.664 1 95.56 112 ALA A N 1
ATOM 856 C CA . ALA A 1 112 ? 2.789 -8.633 -7.398 1 95.56 112 ALA A CA 1
ATOM 857 C C . ALA A 1 112 ? 1.932 -8.109 -6.25 1 95.56 112 ALA A C 1
ATOM 859 O O . ALA A 1 112 ? 2.127 -8.492 -5.094 1 95.56 112 ALA A O 1
ATOM 860 N N . THR A 1 113 ? 0.977 -7.32 -6.504 1 95.62 113 THR A N 1
ATOM 861 C CA . THR A 1 113 ? 0.161 -6.613 -5.52 1 95.62 113 THR A CA 1
ATOM 862 C C . THR A 1 113 ? -0.481 -7.598 -4.547 1 95.62 113 THR A C 1
ATOM 864 O O . THR A 1 113 ? -0.463 -7.379 -3.332 1 95.62 113 THR A O 1
ATOM 867 N N . GLY A 1 114 ? -1.078 -8.633 -5.043 1 97.31 114 GLY A N 1
ATOM 868 C CA . GLY A 1 114 ? -1.723 -9.609 -4.176 1 97.31 114 GLY A CA 1
ATOM 869 C C . GLY A 1 114 ? -0.771 -10.234 -3.174 1 97.31 114 GLY A C 1
ATOM 870 O O . GLY A 1 114 ? -1.096 -10.352 -1.991 1 97.31 114 GLY A O 1
ATOM 871 N N . ALA A 1 115 ? 0.402 -10.617 -3.619 1 97.94 115 ALA A N 1
ATOM 872 C CA . ALA A 1 115 ? 1.411 -11.195 -2.736 1 97.94 115 ALA A CA 1
ATOM 873 C C . ALA A 1 115 ? 1.874 -10.18 -1.692 1 97.94 115 ALA A C 1
ATOM 875 O O . ALA A 1 115 ? 2.07 -10.523 -0.525 1 97.94 115 ALA A O 1
ATOM 876 N N . HIS A 1 116 ? 2.064 -8.977 -2.125 1 96.62 116 HIS A N 1
ATOM 877 C CA . HIS A 1 116 ? 2.477 -7.918 -1.208 1 96.62 116 HIS A CA 1
ATOM 878 C C . HIS A 1 116 ? 1.41 -7.656 -0.149 1 96.62 116 HIS A C 1
ATOM 880 O O . HIS A 1 116 ? 1.733 -7.406 1.014 1 96.62 116 HIS A O 1
ATOM 886 N N . SER A 1 117 ? 0.167 -7.688 -0.593 1 97.12 117 SER A N 1
ATOM 887 C CA . SER A 1 117 ? -0.932 -7.492 0.348 1 97.12 117 SER A CA 1
ATOM 888 C C . SER A 1 117 ? -0.92 -8.555 1.44 1 97.12 117 SER A C 1
ATOM 890 O O . SER A 1 117 ? -1.101 -8.242 2.619 1 97.12 117 SER A O 1
ATOM 892 N N . LEU A 1 118 ? -0.74 -9.758 1.065 1 98.06 118 LEU A N 1
ATOM 893 C CA . LEU A 1 118 ? -0.725 -10.859 2.023 1 98.06 118 LEU A CA 1
ATOM 894 C C . LEU A 1 118 ? 0.463 -10.734 2.973 1 98.06 118 LEU A C 1
ATOM 896 O O . LEU A 1 118 ? 0.32 -10.938 4.18 1 98.06 118 LEU A O 1
ATOM 900 N N . ALA A 1 119 ? 1.601 -10.383 2.443 1 96.75 119 ALA A N 1
ATOM 901 C CA . ALA A 1 119 ? 2.793 -10.211 3.27 1 96.75 119 ALA A CA 1
ATOM 902 C C . ALA A 1 119 ? 2.604 -9.094 4.289 1 96.75 119 ALA A C 1
ATOM 904 O O . ALA A 1 119 ? 2.98 -9.234 5.453 1 96.75 119 ALA A O 1
ATOM 905 N N . LEU A 1 120 ? 2.047 -8.023 3.826 1 95.31 120 LEU A N 1
ATOM 906 C CA . LEU A 1 120 ? 1.794 -6.898 4.715 1 95.31 120 LEU A CA 1
ATOM 907 C C . LEU A 1 120 ? 0.814 -7.285 5.816 1 95.31 120 LEU A C 1
ATOM 909 O O . LEU A 1 120 ? 1.035 -6.973 6.988 1 95.31 120 LEU A O 1
ATOM 913 N N . GLY A 1 121 ? -0.271 -7.93 5.418 1 95.94 121 GLY A N 1
ATOM 914 C CA . GLY A 1 121 ? -1.239 -8.383 6.402 1 95.94 121 GLY A CA 1
ATOM 915 C C . GLY A 1 121 ? -0.638 -9.297 7.453 1 95.94 121 GLY A C 1
ATOM 916 O O . GLY A 1 121 ? -0.926 -9.156 8.641 1 95.94 121 GLY A O 1
ATOM 917 N N . ALA A 1 122 ? 0.193 -10.195 7.027 1 96.44 122 ALA A N 1
ATOM 918 C CA . ALA A 1 122 ? 0.875 -11.078 7.965 1 96.44 122 ALA A CA 1
ATOM 919 C C . ALA A 1 122 ? 1.748 -10.289 8.93 1 96.44 122 ALA A C 1
ATOM 921 O O . ALA A 1 122 ? 1.802 -10.602 10.125 1 96.44 122 ALA A O 1
ATOM 922 N N . GLY A 1 123 ? 2.43 -9.312 8.406 1 93.5 123 GLY A N 1
ATOM 923 C CA . GLY A 1 123 ? 3.252 -8.461 9.258 1 93.5 123 GLY A CA 1
ATOM 924 C C . GLY A 1 123 ? 2.461 -7.762 10.344 1 93.5 123 GLY A C 1
ATOM 925 O O . GLY A 1 123 ? 2.922 -7.652 11.484 1 93.5 123 GLY A O 1
ATOM 926 N N . TRP A 1 124 ? 1.255 -7.273 10.023 1 93.25 124 TRP A N 1
ATOM 927 C CA . TRP A 1 124 ? 0.419 -6.574 10.992 1 93.25 124 TRP A CA 1
ATOM 928 C C . TRP A 1 124 ? 0.008 -7.5 12.133 1 93.25 124 TRP A C 1
ATOM 930 O O . TRP A 1 124 ? -0.14 -7.059 13.273 1 93.25 124 TRP A O 1
ATOM 940 N N . ILE A 1 125 ? -0.162 -8.742 11.797 1 94.38 125 ILE A N 1
ATOM 941 C CA . ILE A 1 125 ? -0.48 -9.734 12.82 1 94.38 125 ILE A CA 1
ATOM 942 C C . ILE A 1 125 ? 0.759 -10.023 13.664 1 94.38 125 ILE A C 1
ATOM 944 O O . ILE A 1 125 ? 0.684 -10.047 14.898 1 94.38 125 ILE A O 1
ATOM 948 N N . GLN A 1 126 ? 1.836 -10.234 13.062 1 91.88 126 GLN A N 1
ATOM 949 C CA . GLN A 1 126 ? 3.082 -10.609 13.727 1 91.88 126 GLN A CA 1
ATOM 950 C C . GLN A 1 126 ? 3.561 -9.5 14.664 1 91.88 126 GLN A C 1
ATOM 952 O O . GLN A 1 126 ? 4.137 -9.781 15.719 1 91.88 126 GLN A O 1
ATOM 957 N N . ASP A 1 127 ? 3.305 -8.305 14.258 1 85.94 127 ASP A N 1
ATOM 958 C CA . ASP A 1 127 ? 3.781 -7.188 15.07 1 85.94 127 ASP A CA 1
ATOM 959 C C . ASP A 1 127 ? 2.744 -6.789 16.125 1 85.94 127 ASP A C 1
ATOM 961 O O . ASP A 1 127 ? 2.971 -5.871 16.906 1 85.94 127 ASP A O 1
ATOM 965 N N . GLY A 1 128 ? 1.559 -7.406 16.109 1 86 128 GLY A N 1
ATOM 966 C CA . GLY A 1 128 ? 0.547 -7.203 17.125 1 86 128 GLY A CA 1
ATOM 967 C C . GLY A 1 128 ? -0.362 -6.023 16.844 1 86 128 GLY A C 1
ATOM 968 O O . GLY A 1 128 ? -1.15 -5.617 17.703 1 86 128 GLY A O 1
ATOM 969 N N . ARG A 1 129 ? -0.318 -5.5 15.68 1 85.75 129 ARG A N 1
ATOM 970 C CA . ARG A 1 129 ? -1.134 -4.34 15.336 1 85.75 129 ARG A CA 1
ATOM 971 C C . ARG A 1 129 ? -2.609 -4.715 15.25 1 85.75 129 ARG A C 1
ATOM 973 O O . ARG A 1 129 ? -3.482 -3.898 15.547 1 85.75 129 ARG A O 1
ATOM 980 N N . THR A 1 130 ? -2.828 -5.906 14.656 1 91.12 130 THR A N 1
ATOM 981 C CA . THR A 1 130 ? -4.184 -6.41 14.469 1 91.12 130 THR A CA 1
ATOM 982 C C . THR A 1 130 ? -4.277 -7.875 14.898 1 91.12 130 THR A C 1
ATOM 984 O O . THR A 1 130 ? -3.26 -8.562 15.008 1 91.12 130 THR A O 1
ATOM 987 N N . ASP A 1 131 ? -5.543 -8.234 15.164 1 89.75 131 ASP A N 1
ATOM 988 C CA . ASP A 1 131 ? -5.801 -9.633 15.492 1 89.75 131 ASP A CA 1
ATOM 989 C C . ASP A 1 131 ? -6.195 -10.422 14.242 1 89.75 131 ASP A C 1
ATOM 991 O O . ASP A 1 131 ? -5.949 -11.625 14.164 1 89.75 131 ASP A O 1
ATOM 995 N N . PHE A 1 132 ? -6.855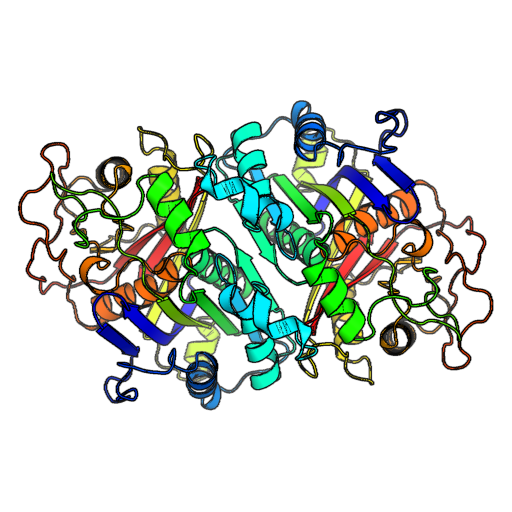 -9.68 13.336 1 91.44 132 PHE A N 1
ATOM 996 C CA . PHE A 1 132 ? -7.305 -10.227 12.062 1 91.44 132 PHE A CA 1
ATOM 997 C C . PHE A 1 132 ? -6.945 -9.289 10.914 1 91.44 132 PHE A C 1
ATOM 999 O O . PHE A 1 132 ? -6.94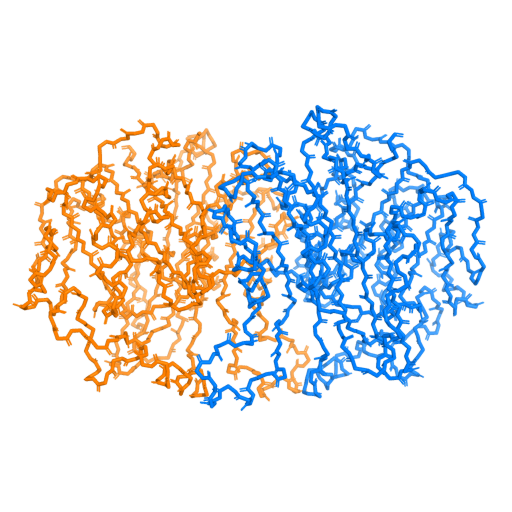5 -8.07 11.078 1 91.44 132 PHE A O 1
ATOM 1006 N N . VAL A 1 133 ? -6.633 -9.969 9.875 1 94.81 133 VAL A N 1
ATOM 1007 C CA . VAL A 1 133 ? -6.473 -9.164 8.672 1 94.81 133 VAL A CA 1
ATOM 1008 C C . VAL A 1 133 ? -7.18 -9.836 7.5 1 94.81 133 VAL A C 1
ATOM 1010 O O . VAL A 1 133 ? -6.984 -11.023 7.246 1 94.81 133 VAL A O 1
ATOM 1013 N N . PHE A 1 134 ? -8.109 -9.148 6.926 1 93.75 134 PHE A N 1
ATOM 1014 C CA . PHE A 1 134 ? -8.625 -9.5 5.605 1 93.75 134 PHE A CA 1
ATOM 1015 C C . PHE A 1 134 ? -7.695 -8.992 4.512 1 93.75 134 PHE A C 1
ATOM 1017 O O . PHE A 1 134 ? -7.621 -7.785 4.266 1 93.75 134 PHE A O 1
ATOM 1024 N N . ALA A 1 135 ? -6.957 -9.922 3.836 1 96.44 135 ALA A N 1
ATOM 1025 C CA . ALA A 1 135 ? -5.883 -9.516 2.934 1 96.44 135 ALA A CA 1
ATOM 1026 C C . ALA A 1 135 ? -6.059 -10.148 1.554 1 96.44 135 ALA A C 1
ATOM 1028 O O . ALA A 1 135 ? -6.465 -11.305 1.439 1 96.44 135 ALA A O 1
ATOM 1029 N N . GLY A 1 136 ? -5.75 -9.359 0.539 1 95.62 136 GLY A N 1
ATOM 1030 C CA . GLY A 1 136 ? -5.809 -9.836 -0.833 1 95.62 136 GLY A CA 1
ATOM 1031 C C . GLY A 1 136 ? -5.797 -8.719 -1.856 1 95.62 136 GLY A C 1
ATOM 1032 O O . GLY A 1 136 ? -5.125 -7.703 -1.664 1 95.62 136 GLY A O 1
ATOM 1033 N N . ALA A 1 137 ? -6.363 -9.008 -3.006 1 94.69 137 ALA A N 1
ATOM 1034 C CA . ALA A 1 137 ? -6.379 -8.008 -4.07 1 94.69 137 ALA A CA 1
ATOM 1035 C C . ALA A 1 137 ? -7.527 -8.266 -5.047 1 94.69 137 ALA A C 1
ATOM 1037 O O . ALA A 1 137 ? -8.055 -9.375 -5.117 1 94.69 137 ALA A O 1
ATOM 1038 N N . VAL A 1 138 ? -7.879 -7.172 -5.691 1 90.38 138 VAL A N 1
ATOM 1039 C CA . VAL A 1 138 ? -8.891 -7.191 -6.742 1 90.38 138 VAL A CA 1
ATOM 1040 C C . VAL A 1 138 ? -8.312 -6.602 -8.023 1 90.38 138 VAL A C 1
ATOM 1042 O O . VAL A 1 138 ? -7.516 -5.66 -7.98 1 90.38 138 VAL A O 1
ATOM 1045 N N . GLU A 1 139 ? -8.688 -7.199 -9.086 1 90.75 139 GLU A N 1
ATOM 1046 C CA . GLU A 1 139 ? -8.375 -6.625 -10.391 1 90.75 139 GLU A CA 1
ATOM 1047 C C . GLU A 1 139 ? -9.617 -6.559 -11.273 1 90.75 139 GLU A C 1
ATOM 1049 O O . GLU A 1 139 ? -10.297 -7.566 -11.484 1 90.75 139 GLU A O 1
ATOM 1054 N N . PHE A 1 140 ? -9.82 -5.367 -11.758 1 84.19 140 PHE A N 1
ATOM 1055 C CA . PHE A 1 140 ? -10.977 -5.121 -12.609 1 84.19 140 PHE A CA 1
ATOM 1056 C C . PHE A 1 140 ? -10.633 -5.355 -14.078 1 84.19 140 PHE A C 1
ATOM 1058 O O . PHE A 1 140 ? -9.453 -5.414 -14.445 1 84.19 140 PHE A O 1
ATOM 1065 N N . PRO A 1 141 ? -11.75 -5.531 -14.891 1 85.06 141 PRO A N 1
ATOM 1066 C CA . PRO A 1 141 ? -11.469 -5.625 -16.328 1 85.06 141 PRO A CA 1
ATOM 1067 C C . PRO A 1 141 ? -10.695 -4.414 -16.859 1 85.06 141 PRO A C 1
ATOM 1069 O O . PRO A 1 141 ? -11 -3.277 -16.484 1 85.06 141 PRO A O 1
ATOM 1072 N N . GLN A 1 142 ? -9.75 -4.703 -17.641 1 84.31 142 GLN A N 1
ATOM 1073 C CA . GLN A 1 142 ? -8.906 -3.623 -18.156 1 84.31 142 GLN A CA 1
ATOM 1074 C C . GLN A 1 142 ? -9.578 -2.908 -19.312 1 84.31 142 GLN A C 1
ATOM 1076 O O . GLN A 1 142 ? -10.117 -3.553 -20.219 1 84.31 142 GLN A O 1
ATOM 1081 N N . PRO A 1 143 ? -9.578 -1.576 -19.203 1 82.12 143 PRO A N 1
ATOM 1082 C CA . PRO A 1 143 ? -10.094 -0.865 -20.375 1 82.12 143 PRO A CA 1
ATOM 1083 C C . PRO A 1 143 ? -9.195 -1.021 -21.609 1 82.12 143 PRO A C 1
ATOM 1085 O O . PRO A 1 143 ? -8.023 -1.383 -21.484 1 82.12 143 PRO A O 1
ATOM 1088 N N . GLU A 1 144 ? -9.719 -0.653 -22.734 1 83.12 144 GLU A N 1
ATOM 1089 C CA . GLU A 1 144 ? -9.062 -0.867 -24.031 1 83.12 144 GLU A CA 1
ATOM 1090 C C . GLU A 1 144 ? -7.719 -0.141 -24.094 1 83.12 144 GLU A C 1
ATOM 1092 O O . GLU A 1 144 ? -6.762 -0.642 -24.688 1 83.12 144 GLU A O 1
ATOM 1097 N N . ILE A 1 145 ? -7.68 1 -23.5 1 79.75 145 ILE A N 1
ATOM 1098 C CA . ILE A 1 145 ? -6.461 1.8 -23.562 1 79.75 145 ILE A CA 1
ATOM 1099 C C . ILE A 1 145 ? -5.328 1.084 -22.828 1 79.75 145 ILE A C 1
ATOM 1101 O O . ILE A 1 145 ? -4.168 1.172 -23.234 1 79.75 145 ILE A O 1
ATOM 1105 N N . ILE A 1 146 ? -5.648 0.432 -21.797 1 81.56 146 ILE A N 1
ATOM 1106 C CA . ILE A 1 146 ? -4.648 -0.3 -21.031 1 81.56 146 ILE A CA 1
ATOM 1107 C C . ILE A 1 146 ? -4.223 -1.552 -21.797 1 81.56 146 ILE A C 1
ATOM 1109 O O . ILE A 1 146 ? -3.039 -1.891 -21.828 1 81.56 146 ILE A O 1
ATOM 1113 N N . LEU A 1 147 ? -5.148 -2.203 -22.391 1 84.5 147 LEU A N 1
ATOM 1114 C CA . LEU A 1 147 ? -4.844 -3.385 -23.188 1 84.5 147 LEU A CA 1
ATOM 1115 C C . LEU A 1 147 ? -3.953 -3.023 -24.375 1 84.5 147 LEU A C 1
ATOM 1117 O O . LEU A 1 147 ? -3.051 -3.783 -24.734 1 84.5 147 LEU A O 1
ATOM 1121 N N . ALA A 1 148 ? -4.227 -1.917 -24.938 1 84.19 148 ALA A N 1
ATOM 1122 C CA . ALA A 1 148 ? -3.402 -1.437 -26.031 1 84.19 148 ALA A CA 1
ATOM 1123 C C . ALA A 1 148 ? -1.965 -1.198 -25.578 1 84.19 148 ALA A C 1
ATOM 1125 O O . ALA A 1 148 ? -1.02 -1.474 -26.328 1 84.19 148 ALA A O 1
ATOM 1126 N N . ALA A 1 149 ? -1.842 -0.693 -24.422 1 80.81 149 ALA A N 1
ATOM 1127 C CA . ALA A 1 149 ? -0.508 -0.464 -23.859 1 80.81 149 ALA A CA 1
ATOM 1128 C C . ALA A 1 149 ? 0.244 -1.78 -23.688 1 80.81 149 ALA A C 1
ATOM 1130 O O . ALA A 1 149 ? 1.421 -1.883 -24.047 1 80.81 149 ALA A O 1
ATOM 1131 N N . TYR A 1 150 ? -0.402 -2.748 -23.156 1 84.62 150 TYR A N 1
ATOM 1132 C CA . TYR A 1 150 ? 0.224 -4.051 -22.969 1 84.62 150 TYR A CA 1
ATOM 1133 C C . TYR A 1 150 ? 0.576 -4.688 -24.312 1 84.62 150 TYR A C 1
ATOM 1135 O O . TYR A 1 150 ? 1.593 -5.375 -24.438 1 84.62 150 TYR A O 1
ATOM 1143 N N . LYS A 1 151 ? -0.269 -4.512 -25.188 1 85.81 151 LYS A N 1
ATOM 1144 C CA . LYS A 1 151 ? 0.004 -5.016 -26.531 1 85.81 151 LYS A CA 1
ATOM 1145 C C . LYS A 1 151 ? 1.262 -4.379 -27.109 1 85.81 151 LYS A C 1
ATOM 1147 O O . LYS A 1 151 ? 2.102 -5.07 -27.688 1 85.81 151 LYS A O 1
ATOM 1152 N N . ASN A 1 152 ? 1.364 -3.088 -26.969 1 83.06 152 ASN A N 1
ATOM 1153 C CA . ASN A 1 152 ? 2.512 -2.348 -27.484 1 83.06 152 ASN A CA 1
ATOM 1154 C C . ASN A 1 152 ? 3.807 -2.775 -26.797 1 83.06 152 ASN A C 1
ATOM 1156 O O . ASN A 1 152 ? 4.883 -2.709 -27.391 1 83.06 152 ASN A O 1
ATOM 1160 N N . MET A 1 153 ? 3.637 -3.25 -25.625 1 81.12 153 MET A N 1
ATOM 1161 C CA . MET A 1 153 ? 4.793 -3.719 -24.875 1 81.12 153 MET A CA 1
ATOM 1162 C C . MET A 1 153 ? 5.098 -5.18 -25.188 1 81.12 153 MET A C 1
ATOM 1164 O O . MET A 1 153 ? 5.996 -5.773 -24.594 1 81.12 153 MET A O 1
ATOM 1168 N N . ASN A 1 154 ? 4.379 -5.758 -26.031 1 86 154 ASN A N 1
ATOM 1169 C CA . ASN A 1 154 ? 4.516 -7.156 -26.422 1 86 154 ASN A CA 1
ATOM 1170 C C . ASN A 1 154 ? 4.324 -8.094 -25.219 1 86 154 ASN A C 1
ATOM 1172 O O . ASN A 1 154 ? 5.004 -9.109 -25.109 1 86 154 ASN A O 1
ATOM 1176 N N . ALA A 1 155 ? 3.434 -7.633 -24.375 1 88.88 155 ALA A N 1
ATOM 1177 C CA . ALA A 1 155 ? 3.174 -8.43 -23.172 1 88.88 155 ALA A CA 1
ATOM 1178 C C . ALA A 1 155 ? 1.953 -9.32 -23.359 1 88.88 155 ALA A C 1
ATOM 1180 O O . ALA A 1 155 ? 1.833 -10.367 -22.719 1 88.88 155 ALA A O 1
ATOM 1181 N N . LEU A 1 156 ? 1.122 -8.953 -24.297 1 92.69 156 LEU A N 1
ATOM 1182 C CA . LEU A 1 156 ? -0.088 -9.727 -24.531 1 92.69 156 LEU A CA 1
ATOM 1183 C C . LEU A 1 156 ? 0.161 -10.812 -25.578 1 92.69 156 LEU A C 1
ATOM 1185 O O . LEU A 1 156 ? 0.857 -10.57 -26.562 1 92.69 156 LEU A O 1
ATOM 1189 N N . SER A 1 157 ? -0.471 -11.898 -25.312 1 95.38 157 SER A N 1
ATOM 1190 C CA . SER A 1 157 ? -0.364 -12.984 -26.266 1 95.38 157 SER A CA 1
ATOM 1191 C C . SER A 1 157 ? -1.021 -12.617 -27.594 1 95.38 157 SER A C 1
ATOM 1193 O O . SER A 1 157 ? -2.17 -12.172 -27.625 1 95.38 157 SER A O 1
ATOM 1195 N N . LYS A 1 158 ? -0.309 -12.852 -28.641 1 93.25 158 LYS A N 1
ATOM 1196 C CA . LYS A 1 158 ? -0.844 -12.625 -29.984 1 93.25 158 LYS A CA 1
ATOM 1197 C C . LYS A 1 158 ? -1.788 -13.75 -30.391 1 93.25 158 LYS A C 1
ATOM 1199 O O . LYS A 1 158 ? -2.758 -13.516 -31.125 1 93.25 158 LYS A O 1
ATOM 1204 N N . SER A 1 159 ? -1.573 -14.906 -29.938 1 92.12 159 SER A N 1
ATOM 1205 C CA . SER A 1 159 ? -2.367 -16.078 -30.266 1 92.12 159 SER A CA 1
ATOM 1206 C C . SER A 1 159 ? -3.617 -16.172 -29.406 1 92.12 159 SER A C 1
ATOM 1208 O O . SER A 1 159 ? -4.543 -16.922 -29.703 1 92.12 159 SER A O 1
ATOM 1210 N N . GLY A 1 160 ? -3.609 -15.461 -28.281 1 91.38 160 GLY A N 1
ATOM 1211 C CA . GLY A 1 160 ? -4.707 -15.555 -27.328 1 91.38 160 GLY A CA 1
ATOM 1212 C C . GLY A 1 160 ? -4.633 -16.797 -26.453 1 91.38 160 GLY A C 1
ATOM 1213 O O . GLY A 1 160 ? -5.59 -17.125 -25.766 1 91.38 160 GLY A O 1
ATOM 1214 N N . ILE A 1 161 ? -3.506 -17.484 -26.516 1 92.25 161 ILE A N 1
ATOM 1215 C CA . ILE A 1 161 ? -3.309 -18.703 -25.734 1 92.25 161 ILE A CA 1
ATOM 1216 C C . ILE A 1 161 ? -2.145 -18.5 -24.766 1 92.25 161 ILE A C 1
ATOM 1218 O O . ILE A 1 161 ? -1.056 -18.094 -25.172 1 92.25 161 ILE A O 1
ATOM 1222 N N . MET A 1 162 ? -2.441 -18.75 -23.516 1 94 162 MET A N 1
ATOM 1223 C CA . MET A 1 162 ? -1.394 -18.688 -22.5 1 94 162 MET A CA 1
ATOM 1224 C C . MET A 1 162 ? -0.555 -19.969 -22.5 1 94 162 MET A C 1
ATOM 1226 O O . MET A 1 162 ? -1.061 -21.047 -22.188 1 94 162 MET A O 1
ATOM 1230 N N . ARG A 1 163 ? 0.786 -19.812 -22.75 1 96.81 163 ARG A N 1
ATOM 1231 C CA . ARG A 1 163 ? 1.662 -20.969 -22.828 1 96.81 163 ARG A CA 1
ATOM 1232 C C . ARG A 1 163 ? 2.895 -20.797 -21.953 1 96.81 163 ARG A C 1
ATOM 1234 O O . ARG A 1 163 ? 4.02 -20.75 -22.453 1 96.81 163 ARG A O 1
ATOM 1241 N N . PRO A 1 164 ? 2.693 -20.734 -20.688 1 98.12 164 PRO A N 1
ATOM 1242 C CA . PRO A 1 164 ? 3.865 -20.562 -19.812 1 98.12 164 PRO A CA 1
ATOM 1243 C C . PRO A 1 164 ? 4.914 -21.656 -20.031 1 98.12 164 PRO A C 1
ATOM 1245 O O . PRO A 1 164 ? 4.566 -22.828 -20.172 1 98.12 164 PRO A O 1
ATOM 1248 N N . PHE A 1 165 ? 6.199 -21.234 -20.141 1 98.38 165 PHE A N 1
ATOM 1249 C CA . PHE A 1 165 ? 7.395 -22.078 -20.188 1 98.38 165 PHE A CA 1
ATOM 1250 C C . PHE A 1 165 ? 7.492 -22.812 -21.516 1 98.38 165 PHE A C 1
ATOM 1252 O O . PHE A 1 165 ? 8.453 -23.547 -21.75 1 98.38 165 PHE A O 1
ATOM 1259 N N . ASP A 1 166 ? 6.531 -22.625 -22.359 1 98.38 166 ASP A N 1
ATOM 1260 C CA . ASP A 1 166 ? 6.551 -23.234 -23.688 1 98.38 166 ASP A CA 1
ATOM 1261 C C . ASP A 1 166 ? 7.469 -22.469 -24.625 1 98.38 166 ASP A C 1
ATOM 1263 O O . ASP A 1 166 ? 7.605 -21.25 -24.516 1 98.38 166 ASP A O 1
ATOM 1267 N N . ALA A 1 167 ? 8.086 -23.172 -25.531 1 97.69 167 ALA A N 1
ATOM 1268 C CA . ALA A 1 167 ? 8.984 -22.547 -26.5 1 97.69 167 ALA A CA 1
ATOM 1269 C C . ALA A 1 167 ? 8.234 -21.531 -27.359 1 97.69 167 ALA A C 1
ATOM 1271 O O . ALA A 1 167 ? 8.836 -20.594 -27.891 1 97.69 167 ALA A O 1
ATOM 1272 N N . ARG A 1 168 ? 6.953 -21.641 -27.547 1 96.38 168 ARG A N 1
ATOM 1273 C CA . ARG A 1 168 ? 6.129 -20.812 -28.406 1 96.38 168 ARG A CA 1
ATOM 1274 C C . ARG A 1 168 ? 5.465 -19.688 -27.609 1 96.38 168 ARG A C 1
ATOM 1276 O O . ARG A 1 168 ? 4.582 -19 -28.125 1 96.38 168 ARG A O 1
ATOM 1283 N N . ARG A 1 169 ? 5.844 -19.5 -26.297 1 96.75 169 ARG A N 1
ATOM 1284 C CA . ARG A 1 169 ? 5.184 -18.484 -25.469 1 96.75 169 ARG A CA 1
ATOM 1285 C C . ARG A 1 169 ? 5.297 -17.109 -26.094 1 96.75 169 ARG A C 1
ATOM 1287 O O . ARG A 1 169 ? 6.332 -16.75 -26.672 1 96.75 169 ARG A O 1
ATOM 1294 N N . ASP A 1 170 ? 4.203 -16.297 -26 1 96.25 170 ASP A N 1
ATOM 1295 C CA . ASP A 1 170 ? 4.219 -15 -26.672 1 96.25 170 ASP A CA 1
ATOM 1296 C C . ASP A 1 170 ? 3.465 -13.953 -25.844 1 96.25 170 ASP A C 1
ATOM 1298 O O . ASP A 1 170 ? 3.035 -12.93 -26.391 1 96.25 170 ASP A O 1
ATOM 1302 N N . GLY A 1 171 ? 3.176 -14.266 -24.609 1 95.56 171 GLY A N 1
ATOM 1303 C CA . GLY A 1 171 ? 2.553 -13.25 -23.781 1 95.56 171 GLY A CA 1
ATOM 1304 C C . GLY A 1 171 ? 1.388 -13.789 -22.969 1 95.56 171 GLY A C 1
ATOM 1305 O O . GLY A 1 171 ? 1.034 -14.961 -23.078 1 95.56 171 GLY A O 1
ATOM 1306 N N . PHE A 1 172 ? 0.843 -12.875 -22.172 1 95.31 172 PHE A N 1
ATOM 1307 C CA . PHE A 1 172 ? -0.223 -13.328 -21.281 1 95.31 172 PHE A CA 1
ATOM 1308 C C . PHE A 1 172 ? -1.59 -12.953 -21.844 1 95.31 172 PHE A C 1
ATOM 1310 O O . PHE A 1 172 ? -1.683 -12.188 -22.812 1 95.31 172 PHE A O 1
ATOM 1317 N N . VAL A 1 173 ? -2.602 -13.602 -21.344 1 94.56 173 VAL A N 1
ATOM 1318 C CA . VAL A 1 173 ? -4.008 -13.289 -21.578 1 94.56 173 VAL A CA 1
ATOM 1319 C C . VAL A 1 173 ? -4.602 -12.656 -20.312 1 94.56 173 VAL A C 1
ATOM 1321 O O . VAL A 1 173 ? -4.645 -13.281 -19.25 1 94.56 173 VAL A O 1
ATOM 1324 N N . PRO A 1 174 ? -5.082 -11.43 -20.453 1 92.81 174 PRO A N 1
ATOM 1325 C CA . PRO A 1 174 ? -5.578 -10.75 -19.266 1 92.81 174 PRO A CA 1
ATOM 1326 C C . PRO A 1 174 ? -6.891 -11.336 -18.75 1 92.81 174 PRO A C 1
ATOM 1328 O O . PRO A 1 174 ? -7.715 -11.805 -19.547 1 92.81 174 PRO A O 1
ATOM 1331 N N . SER A 1 175 ? -7.047 -11.297 -17.5 1 91.94 175 SER A N 1
ATOM 1332 C CA . SER A 1 175 ? -8.273 -11.688 -16.812 1 91.94 175 SER A CA 1
ATOM 1333 C C . SER A 1 175 ? -8.57 -10.766 -15.633 1 91.94 175 SER A C 1
ATOM 1335 O O . SER A 1 175 ? -7.793 -9.852 -15.344 1 91.94 175 SER A O 1
ATOM 1337 N N . SER A 1 176 ? -9.727 -10.852 -15.078 1 90.25 176 SER A N 1
ATOM 1338 C CA . SER A 1 176 ? -10.148 -10.086 -13.906 1 90.25 176 SER A CA 1
ATOM 1339 C C . SER A 1 176 ? -10.656 -11 -12.797 1 90.25 176 SER A C 1
ATOM 1341 O O . SER A 1 176 ? -10.984 -12.164 -13.047 1 90.25 176 SER A O 1
ATOM 1343 N N . GLY A 1 177 ? -10.656 -10.445 -11.602 1 90.56 177 GLY A N 1
ATOM 1344 C CA . GLY A 1 177 ? -11.109 -11.227 -10.461 1 90.56 177 GLY A CA 1
ATOM 1345 C C . GLY A 1 177 ? -10.539 -10.742 -9.141 1 90.56 177 GLY A C 1
ATOM 1346 O O . GLY A 1 177 ? -10.25 -9.555 -8.984 1 90.56 177 GLY A O 1
ATOM 1347 N N . PHE A 1 178 ? -10.57 -11.648 -8.172 1 91.38 178 PHE A N 1
ATOM 1348 C CA . PHE A 1 178 ? -10.094 -11.289 -6.84 1 91.38 178 PHE A CA 1
ATOM 1349 C C . PHE A 1 178 ? -9.742 -12.539 -6.035 1 91.38 178 PHE A C 1
ATOM 1351 O O . PHE A 1 178 ? -10.211 -13.633 -6.344 1 91.38 178 PHE A O 1
ATOM 1358 N N . GLY A 1 179 ? -8.859 -12.414 -5.125 1 92.94 179 GLY A N 1
ATOM 1359 C CA . GLY A 1 179 ? -8.531 -13.383 -4.086 1 92.94 179 GLY A CA 1
ATOM 1360 C C . GLY A 1 179 ? -8.344 -12.75 -2.721 1 92.94 179 GLY A C 1
ATOM 1361 O O . GLY A 1 179 ? -7.766 -11.664 -2.609 1 92.94 179 GLY A O 1
ATOM 1362 N N . PHE A 1 180 ? -8.938 -13.438 -1.685 1 92.31 180 PHE A N 1
ATOM 1363 C CA . PHE A 1 180 ? -8.797 -12.93 -0.327 1 92.31 180 PHE A CA 1
ATOM 1364 C C . PHE A 1 180 ? -8.586 -14.062 0.664 1 92.31 180 PHE A C 1
ATOM 1366 O O . PHE A 1 180 ? -9.133 -15.156 0.487 1 92.31 180 PHE A O 1
ATOM 1373 N N . LEU A 1 181 ? -7.828 -13.773 1.613 1 94.75 181 LEU A N 1
ATOM 1374 C CA . LEU A 1 181 ? -7.57 -14.672 2.736 1 94.75 181 LEU A CA 1
ATOM 1375 C C . LEU A 1 181 ? -7.84 -13.969 4.062 1 94.75 181 LEU A C 1
ATOM 1377 O O . LEU A 1 181 ? -7.59 -12.766 4.199 1 94.75 181 LEU A O 1
ATOM 1381 N N . LEU A 1 182 ? -8.367 -14.703 4.988 1 94.25 182 LEU A N 1
ATOM 1382 C CA . LEU A 1 182 ? -8.461 -14.234 6.363 1 94.25 182 LEU A CA 1
ATOM 1383 C C . LEU A 1 182 ? -7.273 -14.727 7.188 1 94.25 182 LEU A C 1
ATOM 1385 O O . LEU A 1 182 ? -7.129 -15.93 7.41 1 94.25 182 LEU A O 1
ATOM 1389 N N . LEU A 1 183 ? -6.441 -13.773 7.59 1 96.56 183 LEU A N 1
ATOM 1390 C CA . LEU A 1 183 ? -5.246 -14.055 8.375 1 96.56 183 LEU A CA 1
ATOM 1391 C C . LEU A 1 183 ? -5.492 -13.789 9.852 1 96.56 183 LEU A C 1
ATOM 1393 O O . LEU A 1 183 ? -6.176 -12.82 10.211 1 96.56 183 LEU A O 1
ATOM 1397 N N . GLU A 1 184 ? -4.918 -14.648 10.672 1 94.69 184 GLU A N 1
ATOM 1398 C CA . GLU A 1 184 ? -5.047 -14.492 12.117 1 94.69 184 GLU A CA 1
ATOM 1399 C C . GLU A 1 184 ? -3.857 -15.109 12.852 1 94.69 184 GLU A C 1
ATOM 1401 O O . GLU A 1 184 ? -3.137 -15.938 12.289 1 94.69 184 GLU A O 1
ATOM 1406 N N . SER A 1 185 ? -3.637 -14.555 14.062 1 93.38 185 SER A N 1
ATOM 1407 C CA . SER A 1 185 ? -2.633 -15.258 14.859 1 93.38 185 SER A CA 1
ATOM 1408 C C . SER A 1 185 ? -3.041 -16.703 15.125 1 93.38 185 SER A C 1
ATOM 1410 O O . SER A 1 185 ? -4.227 -17 15.289 1 93.38 185 SER A O 1
ATOM 1412 N N . GLU A 1 186 ? -2.084 -17.547 15.148 1 93.25 186 GLU A N 1
ATOM 1413 C CA . GLU A 1 186 ? -2.373 -18.953 15.43 1 93.25 186 GLU A CA 1
ATOM 1414 C C . GLU A 1 186 ? -3.039 -19.125 16.781 1 93.25 186 GLU A C 1
ATOM 1416 O O . GLU A 1 186 ? -3.975 -19.906 16.938 1 93.25 186 GLU A O 1
ATOM 1421 N N . GLU A 1 187 ? -2.57 -18.391 17.719 1 93.19 187 GLU A N 1
ATOM 1422 C CA . GLU A 1 187 ? -3.107 -18.453 19.078 1 93.19 187 GLU A CA 1
ATOM 1423 C C . GLU A 1 187 ? -4.594 -18.109 19.094 1 93.19 187 GLU A C 1
ATOM 1425 O O . GLU A 1 187 ? -5.398 -18.844 19.672 1 93.19 187 GLU A O 1
ATOM 1430 N N . ARG A 1 188 ? -4.953 -17.125 18.469 1 90.69 188 ARG A N 1
ATOM 1431 C CA . ARG A 1 188 ? -6.348 -16.688 18.453 1 90.69 188 ARG A CA 1
ATOM 1432 C C . ARG A 1 188 ? -7.219 -17.688 17.703 1 90.69 188 ARG A C 1
ATOM 1434 O O . ARG A 1 188 ? -8.344 -17.984 18.125 1 90.69 188 ARG A O 1
ATOM 1441 N N . ALA A 1 189 ? -6.727 -18.094 16.562 1 93.06 189 ALA A N 1
ATOM 1442 C CA . ALA A 1 189 ? -7.469 -19.062 15.758 1 93.06 189 ALA A CA 1
ATOM 1443 C C . ALA A 1 189 ? -7.785 -20.328 16.562 1 93.06 189 ALA A C 1
ATOM 1445 O O . ALA A 1 189 ? -8.914 -20.812 16.547 1 93.06 189 ALA A O 1
ATOM 1446 N N . ARG A 1 190 ? -6.848 -20.781 17.281 1 94.31 190 ARG A N 1
ATOM 1447 C CA . ARG A 1 190 ? -7.031 -21.984 18.094 1 94.31 190 ARG A CA 1
ATOM 1448 C C . ARG A 1 190 ? -7.977 -21.719 19.266 1 94.31 190 ARG A C 1
ATOM 1450 O O . ARG A 1 190 ? -8.828 -22.547 19.578 1 94.31 190 ARG A O 1
ATOM 1457 N N . LYS A 1 191 ? -7.863 -20.625 19.906 1 92.69 191 LYS A N 1
ATOM 1458 C CA . LYS A 1 191 ? -8.695 -20.25 21.047 1 92.69 191 LYS A CA 1
ATOM 1459 C C . LYS A 1 191 ? -10.172 -20.234 20.672 1 92.69 191 LYS A C 1
ATOM 1461 O O . LYS A 1 191 ? -11.031 -20.625 21.453 1 92.69 191 LYS A O 1
ATOM 1466 N N . ARG A 1 192 ? -10.469 -19.75 19.469 1 89.94 192 ARG A N 1
ATOM 1467 C CA . ARG A 1 192 ? -11.875 -19.672 19.094 1 89.94 192 ARG A CA 1
ATOM 1468 C C . ARG A 1 192 ? -12.328 -20.938 18.375 1 89.94 192 ARG A C 1
ATOM 1470 O O . ARG A 1 192 ? -13.445 -20.984 17.844 1 89.94 192 ARG A O 1
ATOM 1477 N N . GLY A 1 193 ? -11.422 -21.922 18.203 1 92.69 193 GLY A N 1
ATOM 1478 C CA . GLY A 1 193 ? -11.766 -23.188 17.578 1 92.69 193 GLY A CA 1
ATOM 1479 C C . GLY A 1 193 ? -11.969 -23.078 16.078 1 92.69 193 GLY A C 1
ATOM 1480 O O . GLY A 1 193 ? -12.781 -23.797 15.5 1 92.69 193 GLY A O 1
ATOM 1481 N N . ALA A 1 194 ? -11.227 -22.203 15.469 1 91.25 194 ALA A N 1
ATOM 1482 C CA . ALA A 1 194 ? -11.359 -22.031 14.023 1 91.25 194 ALA A CA 1
ATOM 1483 C C . ALA A 1 194 ? -10.695 -23.172 13.273 1 91.25 194 ALA A C 1
ATOM 1485 O O . ALA A 1 194 ? -9.68 -23.719 13.719 1 91.25 194 ALA A O 1
ATOM 1486 N N . GLU A 1 195 ? -11.344 -23.5 12.141 1 92.81 195 GLU A N 1
ATOM 1487 C CA . GLU A 1 195 ? -10.641 -24.375 11.219 1 92.81 195 GLU A CA 1
ATOM 1488 C C . GLU A 1 195 ? -9.469 -23.672 10.555 1 92.81 195 GLU A C 1
ATOM 1490 O O . GLU A 1 195 ? -9.641 -22.609 9.953 1 92.81 195 GLU A O 1
ATOM 1495 N N . ILE A 1 196 ? -8.258 -24.219 10.688 1 96.19 196 ILE A N 1
ATOM 1496 C CA . ILE A 1 196 ? -7.07 -23.656 10.055 1 96.19 196 ILE A CA 1
ATOM 1497 C C . ILE A 1 196 ? -6.781 -24.406 8.75 1 96.19 196 ILE A C 1
ATOM 1499 O O . ILE A 1 196 ? -6.48 -25.594 8.766 1 96.19 196 ILE A O 1
ATOM 1503 N N . HIS A 1 197 ? -6.852 -23.672 7.625 1 95.5 197 HIS A N 1
ATOM 1504 C CA . HIS A 1 197 ? -6.684 -24.266 6.305 1 95.5 197 HIS A CA 1
ATOM 1505 C C . HIS A 1 197 ? -5.211 -24.328 5.914 1 95.5 197 HIS A C 1
ATOM 1507 O O . HIS A 1 197 ? -4.844 -25.047 4.977 1 95.5 197 HIS A O 1
ATOM 1513 N N . GLY A 1 198 ? -4.363 -23.625 6.609 1 97.69 198 GLY A N 1
ATOM 1514 C CA . GLY A 1 198 ? -2.924 -23.562 6.406 1 97.69 198 GLY A CA 1
ATOM 1515 C C . GLY A 1 198 ? -2.289 -22.344 7.066 1 97.69 198 GLY A C 1
ATOM 1516 O O . GLY A 1 198 ? -2.961 -21.594 7.777 1 97.69 198 GLY A O 1
ATOM 1517 N N . PHE A 1 199 ? -1.007 -22.25 6.844 1 98.5 199 PHE A N 1
ATOM 1518 C CA . PHE A 1 199 ? -0.25 -21.141 7.434 1 98.5 199 PHE A CA 1
ATOM 1519 C C . PHE A 1 199 ? 0.513 -20.375 6.359 1 98.5 199 PHE A C 1
ATOM 1521 O O . PHE A 1 199 ? 1.028 -20.969 5.41 1 98.5 199 PHE A O 1
ATOM 1528 N N . LEU A 1 200 ? 0.456 -19.094 6.441 1 98.56 200 LEU A N 1
ATOM 1529 C CA . LEU A 1 200 ? 1.484 -18.281 5.812 1 98.56 200 LEU A CA 1
ATOM 1530 C C . LEU A 1 200 ? 2.719 -18.172 6.703 1 98.56 200 LEU A C 1
ATOM 1532 O O . LEU A 1 200 ? 2.721 -17.438 7.684 1 98.56 200 LEU A O 1
ATOM 1536 N N . SER A 1 201 ? 3.789 -18.891 6.336 1 98 201 SER A N 1
ATOM 1537 C CA . SER A 1 201 ? 4.887 -19.125 7.27 1 98 201 SER A CA 1
ATOM 1538 C C . SER A 1 201 ? 6.09 -18.25 6.934 1 98 201 SER A C 1
ATOM 1540 O O . SER A 1 201 ? 6.934 -18 7.797 1 98 201 SER A O 1
ATOM 1542 N N . GLY A 1 202 ? 6.188 -17.859 5.727 1 97.62 202 GLY A N 1
ATOM 1543 C CA . GLY A 1 202 ? 7.277 -17 5.297 1 97.62 202 GLY A CA 1
ATOM 1544 C C . GLY A 1 202 ? 6.906 -16.094 4.133 1 97.62 202 GLY A C 1
ATOM 1545 O O . GLY A 1 202 ? 6.195 -16.516 3.217 1 97.62 202 GLY A O 1
ATOM 1546 N N . THR A 1 203 ? 7.32 -14.875 4.262 1 97.19 203 THR A N 1
ATOM 1547 C CA . THR A 1 203 ? 7.086 -13.906 3.201 1 97.19 203 THR A CA 1
ATOM 1548 C C . THR A 1 203 ? 8.359 -13.109 2.91 1 97.19 203 THR A C 1
ATOM 1550 O O . THR A 1 203 ? 9.164 -12.859 3.811 1 97.19 203 THR A O 1
ATOM 1553 N N . SER A 1 204 ? 8.508 -12.805 1.626 1 96.38 204 SER A N 1
ATOM 1554 C CA . SER A 1 204 ? 9.609 -11.945 1.221 1 96.38 204 SER A CA 1
ATOM 1555 C C . SER A 1 204 ? 9.188 -10.977 0.124 1 96.38 204 SER A C 1
ATOM 1557 O O . SER A 1 204 ? 8.516 -11.367 -0.836 1 96.38 204 SER A O 1
ATOM 1559 N N . LEU A 1 205 ? 9.469 -9.742 0.358 1 94.88 205 LEU A N 1
ATOM 1560 C CA . LEU A 1 205 ? 9.281 -8.68 -0.618 1 94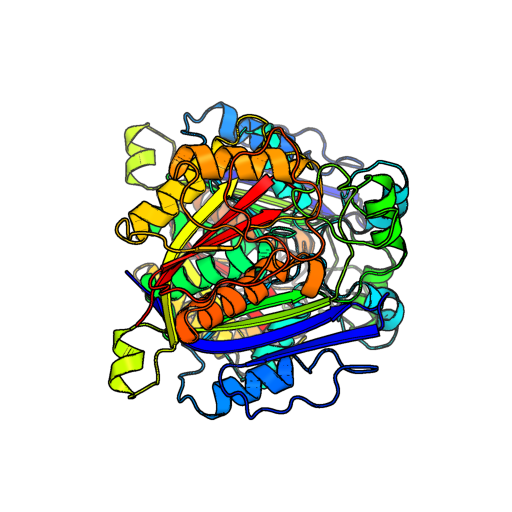.88 205 LEU A CA 1
ATOM 1561 C C . LEU A 1 205 ? 10.625 -8.094 -1.048 1 94.88 205 LEU A C 1
ATOM 1563 O O . LEU A 1 205 ? 11.398 -7.629 -0.21 1 94.88 205 LEU A O 1
ATOM 1567 N N . LYS A 1 206 ? 10.867 -8.148 -2.342 1 93.69 206 LYS A N 1
ATOM 1568 C CA . LYS A 1 206 ? 12.102 -7.621 -2.904 1 93.69 206 LYS A CA 1
ATOM 1569 C C . LYS A 1 206 ? 11.844 -6.859 -4.199 1 93.69 206 LYS A C 1
ATOM 1571 O O . LYS A 1 206 ? 10.695 -6.746 -4.637 1 93.69 206 LYS A O 1
ATOM 1576 N N . CYS A 1 207 ? 12.93 -6.305 -4.703 1 90.69 207 CYS A N 1
ATOM 1577 C CA . CYS A 1 207 ? 12.836 -5.555 -5.949 1 90.69 207 CYS A CA 1
ATOM 1578 C C . CYS A 1 207 ? 14.008 -5.875 -6.871 1 90.69 207 CYS A C 1
ATOM 1580 O O . CYS A 1 207 ? 15.148 -6.016 -6.41 1 90.69 207 CYS A O 1
ATOM 1582 N N . ASP A 1 208 ? 13.688 -6.082 -8.078 1 88 208 ASP A N 1
ATOM 1583 C CA . ASP A 1 208 ? 14.664 -6.137 -9.156 1 88 208 ASP A CA 1
ATOM 1584 C C . ASP A 1 208 ? 14.703 -4.82 -9.93 1 88 208 ASP A C 1
ATOM 1586 O O . ASP A 1 208 ? 13.922 -4.613 -10.859 1 88 208 ASP A O 1
ATOM 1590 N N . ALA A 1 209 ? 15.562 -4 -9.602 1 75.31 209 ALA A N 1
ATOM 1591 C CA . ALA A 1 209 ? 15.562 -2.631 -10.109 1 75.31 209 ALA A CA 1
ATOM 1592 C C . ALA A 1 209 ? 16.297 -2.537 -11.438 1 75.31 209 ALA A C 1
ATOM 1594 O O . ALA A 1 209 ? 16.719 -1.454 -11.844 1 75.31 209 ALA A O 1
ATOM 1595 N N . THR A 1 210 ? 16.484 -3.566 -12.055 1 70.56 210 THR A N 1
ATOM 1596 C CA . THR A 1 210 ? 17.281 -3.545 -13.281 1 70.56 210 THR A CA 1
ATOM 1597 C C . THR A 1 210 ? 16.5 -2.891 -14.422 1 70.56 210 THR A C 1
ATOM 1599 O O . THR A 1 210 ? 17.047 -2.062 -15.156 1 70.56 210 THR A O 1
ATOM 1602 N N . HIS A 1 211 ? 15.242 -3.275 -14.547 1 69.88 211 HIS A N 1
ATOM 1603 C CA . HIS A 1 211 ? 14.406 -2.752 -15.625 1 69.88 211 HIS A CA 1
ATOM 1604 C C . HIS A 1 211 ? 12.93 -2.77 -15.227 1 69.88 211 HIS A C 1
ATOM 1606 O O . HIS A 1 211 ? 12.531 -3.531 -14.344 1 69.88 211 HIS A O 1
ATOM 1612 N N . MET A 1 212 ? 12.195 -1.981 -15.984 1 65.5 212 MET A N 1
ATOM 1613 C CA . MET A 1 212 ? 10.781 -1.826 -15.68 1 65.5 212 MET A CA 1
ATOM 1614 C C . MET A 1 212 ? 10.008 -3.1 -16.016 1 65.5 212 MET A C 1
ATOM 1616 O O . MET A 1 212 ? 9.086 -3.484 -15.297 1 65.5 212 MET A O 1
ATOM 1620 N N . THR A 1 213 ? 10.398 -3.684 -17.125 1 69.44 213 THR A N 1
ATOM 1621 C CA . THR A 1 213 ? 9.539 -4.77 -17.594 1 69.44 213 THR A CA 1
ATOM 1622 C C . THR A 1 213 ? 10.289 -6.102 -17.547 1 69.44 213 THR A C 1
ATOM 1624 O O . THR A 1 213 ? 9.672 -7.164 -17.609 1 69.44 213 THR A O 1
ATOM 1627 N N . SER A 1 214 ? 11.562 -5.973 -17.391 1 71.75 214 SER A N 1
ATOM 1628 C CA . SER A 1 214 ? 12.352 -7.199 -17.469 1 71.75 214 SER A CA 1
ATOM 1629 C C . SER A 1 214 ? 13.117 -7.434 -16.172 1 71.75 214 SER A C 1
ATOM 1631 O O . SER A 1 214 ? 13.594 -6.488 -15.539 1 71.75 214 SER A O 1
ATOM 1633 N N . MET A 1 215 ? 13.125 -8.641 -15.891 1 77.75 215 MET A N 1
ATOM 1634 C CA . MET A 1 215 ? 13.906 -9.039 -14.727 1 77.75 215 MET A CA 1
ATOM 1635 C C . MET A 1 215 ? 15.367 -9.273 -15.102 1 77.75 215 MET A C 1
ATOM 1637 O O . MET A 1 215 ? 15.672 -9.594 -16.25 1 77.75 215 MET A O 1
ATOM 1641 N N . HIS A 1 216 ? 16.156 -9.078 -14.133 1 81.81 216 HIS A N 1
ATOM 1642 C CA . HIS A 1 216 ? 17.578 -9.328 -14.367 1 81.81 216 HIS A CA 1
ATOM 1643 C C . HIS A 1 216 ? 17.812 -10.766 -14.836 1 81.81 216 HIS A C 1
ATOM 1645 O O . HIS A 1 216 ? 17.297 -11.711 -14.234 1 81.81 216 HIS A O 1
ATOM 1651 N N . ALA A 1 217 ? 18.625 -10.969 -15.766 1 83.69 217 ALA A N 1
ATOM 1652 C CA . ALA A 1 217 ? 18.797 -12.242 -16.469 1 83.69 217 ALA A CA 1
ATOM 1653 C C . ALA A 1 217 ? 19.312 -13.32 -15.516 1 83.69 217 ALA A C 1
ATOM 1655 O O . ALA A 1 217 ? 19.016 -14.5 -15.695 1 83.69 217 ALA A O 1
ATOM 1656 N N . SER A 1 218 ? 19.984 -12.914 -14.539 1 85.38 218 SER A N 1
ATOM 1657 C CA . SER A 1 218 ? 20.578 -13.891 -13.625 1 85.38 218 SER A CA 1
ATOM 1658 C C . SER A 1 218 ? 19.531 -14.508 -12.711 1 85.38 218 SER A C 1
ATOM 1660 O O . SER A 1 218 ? 19.75 -15.57 -12.125 1 85.38 218 SER A O 1
ATOM 1662 N N . GLY A 1 219 ? 18.516 -13.852 -12.5 1 90.94 219 GLY A N 1
ATOM 1663 C CA . GLY A 1 219 ? 17.5 -14.305 -11.57 1 90.94 219 GLY A CA 1
ATOM 1664 C C . GLY A 1 219 ? 17.906 -14.156 -10.117 1 90.94 219 GLY A C 1
ATOM 1665 O O . GLY A 1 219 ? 17.266 -14.727 -9.227 1 90.94 219 GLY A O 1
ATOM 1666 N N . GLU A 1 220 ? 18.906 -13.422 -9.891 1 91.62 220 GLU A N 1
ATOM 1667 C CA . GLU A 1 220 ? 19.5 -13.352 -8.555 1 91.62 220 GLU A CA 1
ATOM 1668 C C . GLU A 1 220 ? 18.531 -12.734 -7.555 1 91.62 220 GLU A C 1
ATOM 1670 O O . GLU A 1 220 ? 18.453 -13.164 -6.398 1 91.62 220 GLU A O 1
ATOM 1675 N N . PHE A 1 221 ? 17.828 -11.758 -7.91 1 92.25 221 PHE A N 1
ATOM 1676 C CA . PHE A 1 221 ? 16.938 -11.086 -6.977 1 92.25 221 PHE A CA 1
ATOM 1677 C C . PHE A 1 221 ? 15.742 -11.969 -6.633 1 92.25 221 PHE A C 1
ATOM 1679 O O . PHE A 1 221 ? 15.266 -11.961 -5.492 1 92.25 221 PHE A O 1
ATOM 1686 N N . ILE A 1 222 ? 15.297 -12.719 -7.645 1 95.44 222 ILE A N 1
ATOM 1687 C CA . ILE A 1 222 ? 14.227 -13.688 -7.391 1 95.44 222 ILE A CA 1
ATOM 1688 C C . ILE A 1 222 ? 14.727 -14.766 -6.434 1 95.44 222 ILE A C 1
ATOM 1690 O O . ILE A 1 222 ? 14.039 -15.117 -5.473 1 95.44 222 ILE A O 1
ATOM 1694 N N . ALA A 1 223 ? 15.922 -15.273 -6.688 1 97.12 223 ALA A N 1
ATOM 1695 C CA . ALA A 1 223 ? 16.5 -16.312 -5.836 1 97.12 223 ALA A CA 1
ATOM 1696 C C . ALA A 1 223 ? 16.641 -15.812 -4.398 1 97.12 223 ALA A C 1
ATOM 1698 O O . ALA A 1 223 ? 16.359 -16.547 -3.451 1 97.12 223 ALA A O 1
ATOM 1699 N N . ARG A 1 224 ? 17.047 -14.594 -4.246 1 94.75 224 ARG A N 1
ATOM 1700 C CA . ARG A 1 224 ? 17.188 -14.008 -2.916 1 94.75 224 ARG A CA 1
ATOM 1701 C C . ARG A 1 224 ? 15.844 -13.914 -2.211 1 94.75 224 ARG A C 1
ATOM 1703 O O . ARG A 1 224 ? 15.75 -14.133 -1.002 1 94.75 224 ARG A O 1
ATOM 1710 N N . ALA A 1 225 ? 14.867 -13.523 -2.943 1 96.06 225 ALA A N 1
ATOM 1711 C CA . ALA A 1 225 ? 13.523 -13.453 -2.369 1 96.06 225 ALA A CA 1
ATOM 1712 C C . ALA A 1 225 ? 13.055 -14.828 -1.896 1 96.06 225 ALA A C 1
ATOM 1714 O O . ALA A 1 225 ? 12.461 -14.953 -0.822 1 96.06 225 ALA A O 1
ATOM 1715 N N . ILE A 1 226 ? 13.32 -15.828 -2.723 1 98.25 226 ILE A N 1
ATOM 1716 C CA . ILE A 1 226 ? 12.945 -17.203 -2.371 1 98.25 226 ILE A CA 1
ATOM 1717 C C . ILE A 1 226 ? 13.672 -17.609 -1.095 1 98.25 226 ILE A C 1
ATOM 1719 O O . ILE A 1 226 ? 13.047 -18.094 -0.143 1 98.25 226 ILE A O 1
ATOM 1723 N N . GLU A 1 227 ? 14.945 -17.406 -1.049 1 98 227 GLU A N 1
ATOM 1724 C CA . GLU A 1 227 ? 15.758 -17.812 0.099 1 98 227 GLU A CA 1
ATOM 1725 C C . GLU A 1 227 ? 15.305 -17.078 1.365 1 98 227 GLU A C 1
ATOM 1727 O O . GLU A 1 227 ? 15.227 -17.688 2.438 1 98 227 GLU A O 1
ATOM 1732 N N . ASP A 1 228 ? 15.039 -15.836 1.217 1 96.06 228 ASP A N 1
ATOM 1733 C CA . ASP A 1 228 ? 14.57 -15.031 2.342 1 96.06 228 ASP A CA 1
ATOM 1734 C C . ASP A 1 228 ? 13.25 -15.57 2.887 1 96.06 228 ASP A C 1
ATOM 1736 O O . ASP A 1 228 ? 13.078 -15.703 4.102 1 96.06 228 ASP A O 1
ATOM 1740 N N . ALA A 1 229 ? 12.312 -15.852 2.018 1 97.38 229 ALA A N 1
ATOM 1741 C CA . ALA A 1 229 ? 11.023 -16.391 2.432 1 97.38 229 ALA A CA 1
ATOM 1742 C C . ALA A 1 229 ? 11.188 -17.75 3.125 1 97.38 229 ALA A C 1
ATOM 1744 O O . ALA A 1 229 ? 10.523 -18.016 4.129 1 97.38 229 ALA A O 1
ATOM 1745 N N . LEU A 1 230 ? 12.047 -18.578 2.592 1 98.31 230 LEU A N 1
ATOM 1746 C CA . LEU A 1 230 ? 12.305 -19.891 3.172 1 98.31 230 LEU A CA 1
ATOM 1747 C C . LEU A 1 230 ? 12.906 -19.75 4.57 1 98.31 230 LEU A C 1
ATOM 1749 O O . LEU A 1 230 ? 12.492 -20.453 5.496 1 98.31 230 LEU A O 1
ATOM 1753 N N . GLN A 1 231 ? 13.859 -18.891 4.699 1 97.31 231 GLN A N 1
ATOM 1754 C CA . GLN A 1 231 ? 14.484 -18.672 5.996 1 97.31 231 GLN A CA 1
ATOM 1755 C C . GLN A 1 231 ? 13.453 -18.234 7.035 1 97.31 231 GLN A C 1
ATOM 1757 O O . GLN A 1 231 ? 13.445 -18.734 8.164 1 97.31 231 GLN A O 1
ATOM 1762 N N . LYS A 1 232 ? 12.625 -17.344 6.652 1 95.31 232 LYS A N 1
ATOM 1763 C CA . LYS A 1 232 ? 11.602 -16.844 7.562 1 95.31 232 LYS A CA 1
ATOM 1764 C C . LYS A 1 232 ? 10.602 -17.938 7.93 1 95.31 232 LYS A C 1
ATOM 1766 O O . LYS A 1 232 ? 10.039 -17.938 9.023 1 95.31 232 LYS A O 1
ATOM 1771 N N . ALA A 1 233 ? 10.414 -18.859 7.039 1 97.5 233 ALA A N 1
ATOM 1772 C CA . ALA A 1 233 ? 9.492 -19.969 7.285 1 97.5 233 ALA A CA 1
ATOM 1773 C C . ALA A 1 233 ? 10.172 -21.078 8.086 1 97.5 233 ALA A C 1
ATOM 1775 O O . ALA A 1 233 ? 9.531 -22.062 8.461 1 97.5 233 ALA A O 1
ATOM 1776 N N . GLY A 1 234 ? 11.469 -21 8.289 1 97.56 234 GLY A N 1
ATOM 1777 C CA . GLY A 1 234 ? 12.211 -22.047 8.969 1 97.56 234 GLY A CA 1
ATOM 1778 C C . GLY A 1 234 ? 12.734 -23.125 8.023 1 97.56 234 GLY A C 1
ATOM 1779 O O . GLY A 1 234 ? 12.867 -24.281 8.414 1 97.56 234 GLY A O 1
ATOM 1780 N N . ASN A 1 235 ? 12.828 -22.828 6.809 1 98 235 ASN A N 1
ATOM 1781 C CA . ASN A 1 235 ? 13.398 -23.656 5.742 1 98 235 ASN A CA 1
ATOM 1782 C C . ASN A 1 235 ? 12.664 -24.984 5.613 1 98 235 ASN A C 1
ATOM 1784 O O . ASN A 1 235 ? 13.289 -26.047 5.617 1 98 235 ASN A O 1
ATOM 1788 N N . PRO A 1 236 ? 11.391 -24.938 5.457 1 98.25 236 PRO A N 1
ATOM 1789 C CA . PRO A 1 236 ? 10.688 -26.188 5.191 1 98.25 236 PRO A CA 1
ATOM 1790 C C . PRO A 1 236 ? 11.047 -26.797 3.834 1 98.25 236 PRO A C 1
ATOM 1792 O O . PRO A 1 236 ? 11.508 -26.078 2.939 1 98.25 236 PRO A O 1
ATOM 1795 N N . LYS A 1 237 ? 10.812 -28.062 3.771 1 98.25 237 LYS A N 1
ATOM 1796 C CA . LYS A 1 237 ? 10.891 -28.688 2.451 1 98.25 237 LYS A CA 1
ATOM 1797 C C . LYS A 1 237 ? 9.711 -28.281 1.579 1 98.25 237 LYS A C 1
ATOM 1799 O O . LYS A 1 237 ? 8.555 -28.516 1.937 1 98.25 237 LYS A O 1
ATOM 1804 N N . ILE A 1 238 ? 9.992 -27.672 0.451 1 98.75 238 ILE A N 1
ATOM 1805 C CA . ILE A 1 238 ? 8.945 -27.25 -0.477 1 98.75 238 ILE A CA 1
ATOM 1806 C C . ILE A 1 238 ? 8.578 -28.422 -1.398 1 98.75 238 ILE A C 1
ATOM 1808 O O . ILE A 1 238 ? 9.445 -28.969 -2.07 1 98.75 238 ILE A O 1
ATOM 1812 N N . ASP A 1 239 ? 7.301 -28.688 -1.477 1 98.81 239 ASP A N 1
ATOM 1813 C CA . ASP A 1 239 ? 6.84 -29.828 -2.268 1 98.81 239 ASP A CA 1
ATOM 1814 C C . ASP A 1 239 ? 6.312 -29.375 -3.627 1 98.81 239 ASP A C 1
ATOM 1816 O O . ASP A 1 239 ? 6.254 -30.172 -4.57 1 98.81 239 ASP A O 1
ATOM 1820 N N . TYR A 1 240 ? 5.941 -28.141 -3.678 1 98.44 240 TYR A N 1
ATOM 1821 C CA . TYR A 1 240 ? 5.312 -27.594 -4.879 1 98.44 240 TYR A CA 1
ATOM 1822 C C . TYR A 1 240 ? 5.543 -26.094 -4.996 1 98.44 240 TYR A C 1
ATOM 1824 O O . TYR A 1 240 ? 5.5 -25.375 -3.998 1 98.44 240 TYR A O 1
ATOM 1832 N N . ILE A 1 241 ? 5.777 -25.641 -6.219 1 98.88 241 ILE A N 1
ATOM 1833 C CA . ILE A 1 241 ? 5.973 -24.219 -6.469 1 98.88 241 ILE A CA 1
ATOM 1834 C C . ILE A 1 241 ? 4.926 -23.719 -7.465 1 98.88 241 ILE A C 1
ATOM 1836 O O . ILE A 1 241 ? 4.832 -24.234 -8.586 1 98.88 241 ILE A O 1
ATOM 1840 N N . ASN A 1 242 ? 4.109 -22.844 -7.047 1 98.44 242 ASN A N 1
ATOM 1841 C CA . ASN A 1 242 ? 3.264 -22.078 -7.949 1 98.44 242 ASN A CA 1
ATOM 1842 C C . ASN A 1 242 ? 4.023 -20.891 -8.555 1 98.44 242 ASN A C 1
ATOM 1844 O O . ASN A 1 242 ? 4.234 -19.875 -7.891 1 98.44 242 ASN A O 1
ATOM 1848 N N . ALA A 1 243 ? 4.406 -21 -9.758 1 98.5 243 ALA A N 1
ATOM 1849 C CA . ALA A 1 243 ? 5.188 -19.984 -10.453 1 98.5 243 ALA A CA 1
ATOM 1850 C C . ALA A 1 243 ? 4.297 -18.828 -10.93 1 98.5 243 ALA A C 1
ATOM 1852 O O . ALA A 1 243 ? 3.088 -19 -11.086 1 98.5 243 ALA A O 1
ATOM 1853 N N . HIS A 1 244 ? 4.883 -17.672 -11.086 1 97.88 244 HIS A N 1
ATOM 1854 C CA . HIS A 1 244 ? 4.168 -16.578 -11.727 1 97.88 244 HIS A CA 1
ATOM 1855 C C . HIS A 1 244 ? 3.793 -16.938 -13.164 1 97.88 244 HIS A C 1
ATOM 1857 O O . HIS A 1 244 ? 2.645 -16.75 -13.57 1 97.88 244 HIS A O 1
ATOM 1863 N N . GLY A 1 245 ? 4.77 -17.406 -13.977 1 97.44 245 GLY A N 1
ATOM 1864 C CA . GLY A 1 245 ? 4.543 -18.047 -15.266 1 97.44 245 GLY A CA 1
ATOM 1865 C C . GLY A 1 245 ? 3.645 -17.234 -16.188 1 97.44 245 GLY A C 1
ATOM 1866 O O . GLY A 1 245 ? 2.555 -17.688 -16.547 1 97.44 245 GLY A O 1
ATOM 1867 N N . THR A 1 246 ? 4.062 -16.141 -16.719 1 95.12 246 THR A N 1
ATOM 1868 C CA . THR A 1 246 ? 3.221 -15.227 -17.469 1 95.12 246 THR A CA 1
ATOM 1869 C C . THR A 1 246 ? 3.277 -15.547 -18.969 1 95.12 246 THR A C 1
ATOM 1871 O O . THR A 1 246 ? 2.664 -14.859 -19.781 1 95.12 246 THR A O 1
ATOM 1874 N N . ALA A 1 247 ? 4.012 -16.562 -19.328 1 97 247 ALA A N 1
ATOM 1875 C CA . ALA A 1 247 ? 4.172 -16.938 -20.734 1 97 247 ALA A CA 1
ATOM 1876 C C . ALA A 1 247 ? 4.898 -15.836 -21.5 1 97 247 ALA A C 1
ATOM 1878 O O . ALA A 1 247 ? 4.613 -15.602 -22.688 1 97 247 ALA A O 1
ATOM 1879 N N . THR A 1 248 ? 5.742 -15.078 -20.844 1 93.12 248 THR A N 1
ATOM 1880 C CA . THR A 1 248 ? 6.617 -14.078 -21.438 1 93.12 248 THR A CA 1
ATOM 1881 C C . THR A 1 248 ? 8.078 -14.5 -21.328 1 93.12 248 THR A C 1
ATOM 1883 O O . THR A 1 248 ? 8.375 -15.602 -20.859 1 93.12 248 THR A O 1
ATOM 1886 N N . GLN A 1 249 ? 8.953 -13.625 -21.703 1 89.19 249 GLN A N 1
ATOM 1887 C CA . GLN A 1 249 ? 10.375 -13.93 -21.625 1 89.19 249 GLN A CA 1
ATOM 1888 C C . GLN A 1 249 ? 10.836 -14.062 -20.188 1 89.19 249 GLN A C 1
ATOM 1890 O O . GLN A 1 249 ? 11.852 -14.695 -19.906 1 89.19 249 GLN A O 1
ATOM 1895 N N . ASN A 1 250 ? 10.055 -13.57 -19.297 1 92.44 250 ASN A N 1
ATOM 1896 C CA . ASN A 1 250 ? 10.406 -13.625 -17.875 1 92.44 250 ASN A CA 1
ATOM 1897 C C . ASN A 1 250 ? 10.305 -15.039 -17.328 1 92.44 250 ASN A C 1
ATOM 1899 O O . ASN A 1 250 ? 10.828 -15.336 -16.25 1 92.44 250 ASN A O 1
ATOM 1903 N N . ASP A 1 251 ? 9.594 -15.906 -18.062 1 96.31 251 ASP A N 1
ATOM 1904 C CA . ASP A 1 251 ? 9.531 -17.312 -17.672 1 96.31 251 ASP A CA 1
ATOM 1905 C C . ASP A 1 251 ? 10.93 -17.906 -17.531 1 96.31 251 ASP A C 1
ATOM 1907 O O . ASP A 1 251 ? 11.18 -18.734 -16.656 1 96.31 251 ASP A O 1
ATOM 1911 N N . LEU A 1 252 ? 11.789 -17.484 -18.453 1 95.75 252 LEU A N 1
ATOM 1912 C CA . LEU A 1 252 ? 13.156 -17.984 -18.438 1 95.75 252 LEU A CA 1
ATOM 1913 C C . LEU A 1 252 ? 13.867 -17.578 -17.156 1 95.75 252 LEU A C 1
ATOM 1915 O O . LEU A 1 252 ? 14.531 -18.406 -16.516 1 95.75 252 LEU A O 1
ATOM 1919 N N . VAL A 1 253 ? 13.75 -16.344 -16.781 1 94.56 253 VAL A N 1
ATOM 1920 C CA . VAL A 1 253 ? 14.43 -15.805 -15.602 1 94.56 253 VAL A CA 1
ATOM 1921 C C . VAL A 1 253 ? 13.891 -16.469 -14.344 1 94.56 253 VAL A C 1
ATOM 1923 O O . VAL A 1 253 ? 14.656 -16.844 -13.453 1 94.56 253 VAL A O 1
ATOM 1926 N N . GLU A 1 254 ? 12.586 -16.625 -14.289 1 97 254 GLU A N 1
ATOM 1927 C CA . GLU A 1 254 ? 11.945 -17.281 -13.156 1 97 254 GLU A CA 1
ATOM 1928 C C . GLU A 1 254 ? 12.422 -18.719 -13.008 1 97 254 GLU A C 1
ATOM 1930 O O . GLU A 1 254 ? 12.758 -19.156 -11.906 1 97 254 GLU A O 1
ATOM 1935 N N . ALA A 1 255 ? 12.43 -19.438 -14.102 1 97.5 255 ALA A N 1
ATOM 1936 C CA . ALA A 1 255 ? 12.852 -20.844 -14.07 1 97.5 255 ALA A CA 1
ATOM 1937 C C . ALA A 1 255 ? 14.297 -20.969 -13.609 1 97.5 255 ALA A C 1
ATOM 1939 O O . ALA A 1 255 ? 14.625 -21.859 -12.82 1 97.5 255 ALA A O 1
ATOM 1940 N N . ARG A 1 256 ? 15.109 -20.109 -14.062 1 95.94 256 ARG A N 1
ATOM 1941 C CA . ARG A 1 256 ? 16.516 -20.125 -13.672 1 95.94 256 ARG A CA 1
ATOM 1942 C C . ARG A 1 256 ? 16.672 -19.875 -12.172 1 95.94 256 ARG A C 1
ATOM 1944 O O . ARG A 1 256 ? 17.469 -20.516 -11.508 1 95.94 256 ARG A O 1
ATOM 1951 N N . ALA A 1 257 ? 15.961 -18.906 -11.672 1 96.81 257 ALA A N 1
ATOM 1952 C CA . ALA A 1 257 ? 16.016 -18.594 -10.25 1 96.81 257 ALA A CA 1
ATOM 1953 C C . ALA A 1 257 ? 15.562 -19.781 -9.406 1 96.81 257 ALA A C 1
ATOM 1955 O O . ALA A 1 257 ? 16.188 -20.094 -8.391 1 96.81 257 ALA A O 1
ATOM 1956 N N . ILE A 1 258 ? 14.445 -20.422 -9.812 1 98.31 258 ILE A N 1
ATOM 1957 C CA . ILE A 1 258 ? 13.922 -21.578 -9.094 1 98.31 258 ILE A CA 1
ATOM 1958 C C . ILE A 1 258 ? 14.953 -22.719 -9.117 1 98.31 258 ILE A C 1
ATOM 1960 O O . ILE A 1 258 ? 15.219 -23.344 -8.094 1 98.31 258 ILE A O 1
ATOM 1964 N N . GLU A 1 259 ? 15.531 -22.922 -10.273 1 97.94 259 GLU A N 1
ATOM 1965 C CA . GLU A 1 259 ? 16.531 -23.969 -10.414 1 97.94 259 GLU A CA 1
ATOM 1966 C C . GLU A 1 259 ? 17.75 -23.703 -9.523 1 97.94 259 GLU A C 1
ATOM 1968 O O . GLU A 1 259 ? 18.312 -24.641 -8.945 1 97.94 259 GLU A O 1
ATOM 1973 N N . ARG A 1 260 ? 18.078 -22.531 -9.453 1 96.5 260 ARG A N 1
ATOM 1974 C CA . ARG A 1 260 ? 19.219 -22.125 -8.633 1 96.5 260 ARG A CA 1
ATOM 1975 C C . ARG A 1 260 ? 19 -22.5 -7.172 1 96.5 260 ARG A C 1
ATOM 1977 O O . ARG A 1 260 ? 19.922 -22.906 -6.48 1 96.5 260 ARG A O 1
ATOM 1984 N N . VAL A 1 261 ? 17.812 -22.312 -6.688 1 97.88 261 VAL A N 1
ATOM 1985 C CA . VAL A 1 261 ? 17.516 -22.5 -5.27 1 97.88 261 VAL A CA 1
ATOM 1986 C C . VAL A 1 261 ? 17.188 -23.969 -5 1 97.88 261 VAL A C 1
ATOM 1988 O O . VAL A 1 261 ? 17.594 -24.531 -3.977 1 97.88 261 VAL A O 1
ATOM 1991 N N . PHE A 1 262 ? 16.484 -24.625 -5.918 1 98.19 262 PHE A N 1
ATOM 1992 C CA . PHE A 1 262 ? 15.891 -25.922 -5.578 1 98.19 262 PHE A CA 1
ATOM 1993 C C . PHE A 1 262 ? 16.453 -27.016 -6.461 1 98.19 262 PHE A C 1
ATOM 1995 O O . PHE A 1 262 ? 16.219 -28.203 -6.219 1 98.19 262 PHE A O 1
ATOM 2002 N N . GLY A 1 263 ? 17.25 -26.672 -7.418 1 97 263 GLY A N 1
ATOM 2003 C CA . GLY A 1 263 ? 17.5 -27.641 -8.469 1 97 263 GLY A CA 1
ATOM 2004 C C . GLY A 1 263 ? 16.281 -27.906 -9.344 1 97 263 GLY A C 1
ATOM 2005 O O . GLY A 1 263 ? 15.5 -26.984 -9.617 1 97 263 GLY A O 1
ATOM 2006 N N . ASN A 1 264 ? 16.172 -29.094 -9.891 1 95.94 264 ASN A N 1
ATOM 2007 C CA . ASN A 1 264 ? 15.109 -29.328 -10.867 1 95.94 264 ASN A CA 1
ATOM 2008 C C . ASN A 1 264 ? 14.148 -30.422 -10.414 1 95.94 264 ASN A C 1
ATOM 2010 O O . ASN A 1 264 ? 13.438 -31.016 -11.227 1 95.94 264 ASN A O 1
ATOM 2014 N N . ARG A 1 265 ? 14.031 -30.641 -9.172 1 92.5 265 ARG A N 1
ATOM 2015 C CA . ARG A 1 265 ? 13.273 -31.797 -8.734 1 92.5 265 ARG A CA 1
ATOM 2016 C C . ARG A 1 265 ? 11.914 -31.391 -8.164 1 92.5 265 ARG A C 1
ATOM 2018 O O . ARG A 1 265 ? 11 -32.219 -8.078 1 92.5 265 ARG A O 1
ATOM 2025 N N . VAL A 1 266 ? 11.742 -30.141 -7.66 1 98.12 266 VAL A N 1
ATOM 2026 C CA . VAL A 1 266 ? 10.469 -29.703 -7.09 1 98.12 266 VAL A CA 1
ATOM 2027 C C . VAL A 1 266 ? 9.477 -29.391 -8.211 1 98.12 266 VAL A C 1
ATOM 2029 O O . VAL A 1 266 ? 9.789 -28.625 -9.125 1 98.12 266 VAL A O 1
ATOM 2032 N N . PRO A 1 267 ? 8.305 -30.016 -8.211 1 98.62 267 PRO A N 1
ATOM 2033 C CA . PRO A 1 267 ? 7.301 -29.688 -9.227 1 98.62 267 PRO A CA 1
ATOM 2034 C C . PRO A 1 267 ? 6.922 -28.203 -9.219 1 98.62 267 PRO A C 1
ATOM 2036 O O . PRO A 1 267 ? 6.742 -27.609 -8.148 1 98.62 267 PRO A O 1
ATOM 2039 N N . VAL A 1 268 ? 6.855 -27.672 -10.445 1 98.62 268 VAL A N 1
ATOM 2040 C CA . VAL A 1 268 ? 6.52 -26.266 -10.672 1 98.62 268 VAL A CA 1
ATOM 2041 C C . VAL A 1 268 ? 5.379 -26.172 -11.68 1 98.62 268 VAL A C 1
ATOM 2043 O O . VAL A 1 268 ? 5.355 -26.891 -12.68 1 98.62 268 VAL A O 1
ATOM 2046 N N . SER A 1 269 ? 4.426 -25.312 -11.422 1 97.25 269 SER A N 1
ATOM 2047 C CA . SER A 1 269 ? 3.449 -25.078 -12.484 1 97.25 269 SER A CA 1
ATOM 2048 C C . SER A 1 269 ? 2.975 -23.625 -12.477 1 97.25 269 SER A C 1
ATOM 2050 O O . SER A 1 269 ? 3.154 -22.906 -11.484 1 97.25 269 SER A O 1
ATOM 2052 N N . SER A 1 270 ? 2.545 -23.156 -13.586 1 97.31 270 SER A N 1
ATOM 2053 C CA . SER A 1 270 ? 1.729 -21.953 -13.695 1 97.31 270 SER A CA 1
ATOM 2054 C C . SER A 1 270 ? 0.26 -22.297 -13.922 1 97.31 270 SER A C 1
ATOM 2056 O O . SER A 1 270 ? -0.065 -23.109 -14.781 1 97.31 270 SER A O 1
ATOM 2058 N N . THR A 1 271 ? -0.601 -21.641 -13.195 1 95.19 271 THR A N 1
ATOM 2059 C CA . THR A 1 271 ? -2.029 -21.922 -13.305 1 95.19 271 THR A CA 1
ATOM 2060 C C . THR A 1 271 ? -2.707 -20.906 -14.219 1 95.19 271 THR A C 1
ATOM 2062 O O . THR A 1 271 ? -3.918 -20.969 -14.445 1 95.19 271 THR A O 1
ATOM 2065 N N . LYS A 1 272 ? -2.006 -20 -14.836 1 93.5 272 LYS A N 1
ATOM 2066 C CA . LYS A 1 272 ? -2.559 -18.859 -15.57 1 93.5 272 LYS A CA 1
ATOM 2067 C C . LYS A 1 272 ? -3.227 -19.312 -16.859 1 93.5 272 LYS A C 1
ATOM 2069 O O . LYS A 1 272 ? -4.129 -18.641 -17.375 1 93.5 272 LYS A O 1
ATOM 2074 N N . PRO A 1 273 ? -2.773 -20.438 -17.469 1 92.31 273 PRO A N 1
ATOM 2075 C CA . PRO A 1 273 ? -3.586 -20.891 -18.594 1 92.31 273 PRO A CA 1
ATOM 2076 C C . PRO A 1 273 ? -5.047 -21.125 -18.219 1 92.31 273 PRO A C 1
ATOM 2078 O O . PRO A 1 273 ? -5.934 -21 -19.062 1 92.31 273 PRO A O 1
ATOM 2081 N N . LEU A 1 274 ? -5.273 -21.453 -16.969 1 87.94 274 LEU A N 1
ATOM 2082 C CA . LEU A 1 274 ? -6.629 -21.672 -16.469 1 87.94 274 LEU A CA 1
ATOM 2083 C C . LEU A 1 274 ? -7.254 -20.344 -16.016 1 87.94 274 LEU A C 1
ATOM 2085 O O . LEU A 1 274 ? -8.43 -20.094 -16.281 1 87.94 274 LEU A O 1
ATOM 2089 N N . THR A 1 275 ? -6.508 -19.469 -15.383 1 90.12 275 THR A N 1
ATOM 2090 C CA . THR A 1 275 ? -7.066 -18.312 -14.688 1 90.12 275 THR A CA 1
ATOM 2091 C C . THR A 1 275 ? -6.898 -17.047 -15.523 1 90.12 275 THR A C 1
ATOM 2093 O O . THR A 1 275 ? -7.52 -16.016 -15.234 1 90.12 275 THR A O 1
ATOM 2096 N N . GLY A 1 276 ? -6.113 -17.172 -16.594 1 92.94 276 GLY A N 1
ATOM 2097 C CA . GLY A 1 276 ? -5.621 -15.922 -17.156 1 92.94 276 GLY A CA 1
ATOM 2098 C C . GLY A 1 276 ? -4.664 -15.188 -16.234 1 92.94 276 GLY A C 1
ATOM 2099 O O . GLY A 1 276 ? -4.336 -15.688 -15.148 1 92.94 276 GLY A O 1
ATOM 2100 N N . HIS A 1 277 ? -4.164 -14.125 -16.703 1 95.25 277 HIS A N 1
ATOM 2101 C CA . HIS A 1 277 ? -3.322 -13.289 -15.859 1 95.25 277 HIS A CA 1
ATOM 2102 C C . HIS A 1 277 ? -4.141 -12.188 -15.18 1 95.25 277 HIS A C 1
ATOM 2104 O O . HIS A 1 277 ? -4.57 -11.234 -15.828 1 95.25 277 HIS A O 1
ATOM 2110 N N . LEU A 1 278 ? -4.238 -12.328 -13.938 1 94.38 278 LEU A N 1
ATOM 2111 C CA . LEU A 1 278 ? -5.113 -11.469 -13.141 1 94.38 278 LEU A CA 1
ATOM 2112 C C . LEU A 1 278 ? -4.387 -10.203 -12.703 1 94.38 278 LEU A C 1
ATOM 2114 O O . LEU A 1 278 ? -4.867 -9.477 -11.836 1 94.38 278 LEU A O 1
ATOM 2118 N N . LEU A 1 279 ? -3.256 -9.984 -13.172 1 94.12 279 LEU A N 1
ATOM 2119 C CA . LEU A 1 279 ? -2.465 -8.805 -12.844 1 94.12 279 LEU A CA 1
ATOM 2120 C C . LEU A 1 279 ? -2.303 -8.664 -11.328 1 94.12 279 LEU A C 1
ATOM 2122 O O . LEU A 1 279 ? -1.774 -9.555 -10.672 1 94.12 279 LEU A O 1
ATOM 2126 N N . GLY A 1 280 ? -2.805 -7.641 -10.75 1 94.56 280 GLY A N 1
ATOM 2127 C CA . GLY A 1 280 ? -2.592 -7.398 -9.336 1 94.56 280 GLY A CA 1
ATOM 2128 C C . GLY A 1 280 ? -3.199 -8.469 -8.453 1 94.56 280 GLY A C 1
ATOM 2129 O O . GLY A 1 280 ? -2.723 -8.711 -7.336 1 94.56 280 GLY A O 1
ATOM 2130 N N . ALA A 1 281 ? -4.191 -9.141 -8.891 1 95.06 281 ALA A N 1
ATOM 2131 C CA . ALA A 1 281 ? -4.891 -10.125 -8.062 1 95.06 281 ALA A CA 1
ATOM 2132 C C . ALA A 1 281 ? -4.238 -11.5 -8.172 1 95.06 281 ALA A C 1
ATOM 2134 O O . ALA A 1 281 ? -4.613 -12.43 -7.449 1 95.06 281 ALA A O 1
ATOM 2135 N N . SER A 1 282 ? -3.229 -11.625 -9.016 1 96.62 282 SER A N 1
ATOM 2136 C CA . SER A 1 282 ? -2.619 -12.922 -9.289 1 96.62 282 SER A CA 1
ATOM 2137 C C . SER A 1 282 ? -2.129 -13.586 -8.016 1 96.62 282 SER A C 1
ATOM 2139 O O . SER A 1 282 ? -2.479 -14.734 -7.734 1 96.62 282 SER A O 1
ATOM 2141 N N . GLY A 1 283 ? -1.353 -12.82 -7.25 1 97.69 283 GLY A N 1
ATOM 2142 C CA . GLY A 1 283 ? -0.745 -13.398 -6.062 1 97.69 283 GLY A CA 1
ATOM 2143 C C . GLY A 1 283 ? -1.764 -13.875 -5.047 1 97.69 283 GLY A C 1
ATOM 2144 O O . GLY A 1 283 ? -1.541 -14.883 -4.363 1 97.69 283 GLY A O 1
ATOM 2145 N N . ALA A 1 284 ? -2.84 -13.188 -4.934 1 96.81 284 ALA A N 1
ATOM 2146 C CA . ALA A 1 284 ? -3.875 -13.562 -3.975 1 96.81 284 ALA A CA 1
ATOM 2147 C C . ALA A 1 284 ? -4.633 -14.797 -4.441 1 96.81 284 ALA A C 1
ATOM 2149 O O . ALA A 1 284 ? -4.914 -15.703 -3.645 1 96.81 284 ALA A O 1
ATOM 2150 N N . VAL A 1 285 ? -5.004 -14.844 -5.676 1 94.44 285 VAL A N 1
ATOM 2151 C CA . VAL A 1 285 ? -5.699 -16 -6.23 1 94.44 285 VAL A CA 1
ATOM 2152 C C . VAL A 1 285 ? -4.789 -17.234 -6.176 1 94.44 285 VAL A C 1
ATOM 2154 O O . VAL A 1 285 ? -5.234 -18.328 -5.824 1 94.44 285 VAL A O 1
ATOM 2157 N N . GLU A 1 286 ? -3.584 -17.031 -6.484 1 96.81 286 GLU A N 1
ATOM 2158 C CA . GLU A 1 286 ? -2.625 -18.125 -6.5 1 96.81 286 GLU A CA 1
ATOM 2159 C C . GLU A 1 286 ? -2.334 -18.625 -5.086 1 96.81 286 GLU A C 1
ATOM 2161 O O . GLU A 1 286 ? -2.049 -19.812 -4.883 1 96.81 286 GLU A O 1
ATOM 2166 N N . ALA A 1 287 ? -2.387 -17.734 -4.125 1 97.5 287 ALA A N 1
ATOM 2167 C CA . ALA A 1 287 ? -2.303 -18.172 -2.736 1 97.5 287 ALA A CA 1
ATOM 2168 C C . ALA A 1 287 ? -3.408 -19.172 -2.412 1 97.5 287 ALA A C 1
ATOM 2170 O O . ALA A 1 287 ? -3.164 -20.188 -1.759 1 97.5 287 ALA A O 1
ATOM 2171 N N . VAL A 1 288 ? -4.605 -18.875 -2.832 1 94.31 288 VAL A N 1
ATOM 2172 C CA . VAL A 1 288 ? -5.738 -19.781 -2.627 1 94.31 288 VAL A CA 1
ATOM 2173 C C . VAL A 1 288 ? -5.469 -21.109 -3.316 1 94.31 288 VAL A C 1
ATOM 2175 O O . VAL A 1 288 ? -5.742 -22.172 -2.752 1 94.31 288 VAL A O 1
ATOM 2178 N N . ILE A 1 289 ? -4.93 -21.047 -4.508 1 94.31 289 ILE A N 1
ATOM 2179 C CA . ILE A 1 289 ? -4.613 -22.25 -5.25 1 94.31 289 ILE A CA 1
ATOM 2180 C C . ILE A 1 289 ? -3.576 -23.078 -4.48 1 94.31 289 ILE A C 1
ATOM 2182 O O . ILE A 1 289 ? -3.676 -24.297 -4.41 1 94.31 289 ILE A O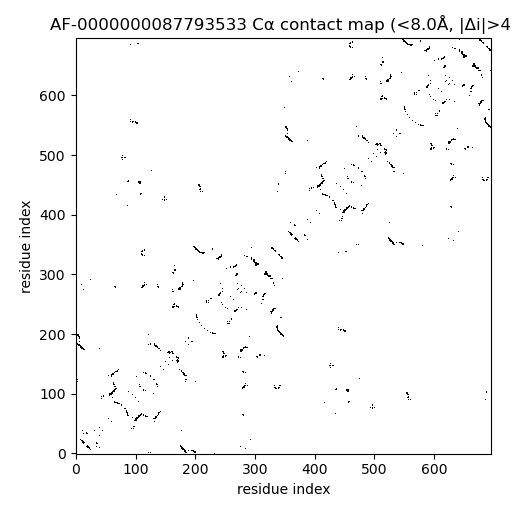 1
ATOM 2186 N N . CYS A 1 290 ? -2.582 -22.438 -3.939 1 96.62 290 CYS A N 1
ATOM 2187 C CA . CYS A 1 290 ? -1.572 -23.125 -3.145 1 96.62 290 CYS A CA 1
ATOM 2188 C C . CYS A 1 290 ? -2.207 -23.828 -1.955 1 96.62 290 CYS A C 1
ATOM 2190 O O . CYS A 1 290 ? -1.853 -24.969 -1.646 1 96.62 290 CYS A O 1
ATOM 2192 N N . LEU A 1 291 ? -3.115 -23.188 -1.287 1 95.62 291 LEU A N 1
ATOM 2193 C CA . LEU A 1 291 ? -3.799 -23.781 -0.143 1 95.62 291 LEU A CA 1
ATOM 2194 C C . LEU A 1 291 ? -4.617 -25 -0.569 1 95.62 291 LEU A C 1
ATOM 2196 O O . LEU A 1 291 ? -4.605 -26.031 0.11 1 95.62 291 LEU A O 1
ATOM 2200 N N . LEU A 1 292 ? -5.301 -24.859 -1.656 1 93.62 292 LEU A N 1
ATOM 2201 C CA . LEU A 1 292 ? -6.098 -25.969 -2.162 1 93.62 292 LEU A CA 1
ATOM 2202 C C . LEU A 1 292 ? -5.207 -27.125 -2.611 1 93.62 292 LEU A C 1
ATOM 2204 O O . LEU A 1 292 ? -5.57 -28.297 -2.455 1 93.62 292 LEU A O 1
ATOM 2208 N N . ALA A 1 293 ? -4.074 -26.797 -3.232 1 94.94 293 ALA A N 1
ATOM 2209 C CA . ALA A 1 293 ? -3.121 -27.828 -3.619 1 94.94 293 ALA A CA 1
ATOM 2210 C C . ALA A 1 293 ? -2.693 -28.656 -2.414 1 94.94 293 ALA A C 1
ATOM 2212 O O . ALA A 1 293 ? -2.594 -29.891 -2.502 1 94.94 293 ALA A O 1
ATOM 2213 N N . MET A 1 294 ? -2.422 -28.016 -1.333 1 95.88 294 MET A N 1
ATOM 2214 C CA . MET A 1 294 ? -2.037 -28.703 -0.104 1 95.88 294 MET A CA 1
ATOM 2215 C C . MET A 1 294 ? -3.195 -29.531 0.441 1 95.88 294 MET A C 1
ATOM 2217 O O . MET A 1 294 ? -3.016 -30.703 0.804 1 95.88 294 MET A O 1
ATOM 2221 N N . ARG A 1 295 ? -4.336 -28.953 0.48 1 94.19 295 ARG A N 1
ATOM 2222 C CA . ARG A 1 295 ? -5.516 -29.625 1.022 1 94.19 295 ARG A CA 1
ATOM 2223 C C . ARG A 1 295 ? -5.836 -30.891 0.24 1 94.19 295 ARG A C 1
ATOM 2225 O O . ARG A 1 295 ? -6.145 -31.938 0.83 1 94.19 295 ARG A O 1
ATOM 2232 N N . GLU A 1 296 ? -5.723 -30.812 -1.095 1 93.56 296 GLU A N 1
ATOM 2233 C CA . GLU A 1 296 ? -6.168 -31.891 -1.97 1 93.56 296 GLU A CA 1
ATOM 2234 C C . GLU A 1 296 ? -5.012 -32.812 -2.318 1 93.56 296 GLU A C 1
ATOM 2236 O O . GLU A 1 296 ? -5.215 -33.844 -2.965 1 93.56 296 GLU A O 1
ATOM 2241 N N . ASN A 1 297 ? -3.83 -32.469 -1.906 1 95.94 297 ASN A N 1
ATOM 2242 C CA . ASN A 1 297 ? -2.658 -33.219 -2.318 1 95.94 297 ASN A CA 1
ATOM 2243 C C . ASN A 1 297 ? -2.607 -33.406 -3.832 1 95.94 297 ASN A C 1
ATOM 2245 O O . ASN A 1 297 ? -2.496 -34.531 -4.328 1 95.94 297 ASN A O 1
ATOM 2249 N N . PHE A 1 298 ? -2.586 -32.25 -4.469 1 96.5 298 PHE A N 1
ATOM 2250 C CA . PHE A 1 298 ? -2.666 -32.219 -5.922 1 96.5 298 PHE A CA 1
ATOM 2251 C C . PHE A 1 298 ? -1.919 -31.031 -6.484 1 96.5 298 PHE A C 1
ATOM 2253 O O . PHE A 1 298 ? -2.234 -29.875 -6.156 1 96.5 298 PHE A O 1
ATOM 2260 N N . ALA A 1 299 ? -0.916 -31.297 -7.285 1 96.25 299 ALA A N 1
ATOM 2261 C CA . ALA A 1 299 ? -0.231 -30.219 -8 1 96.25 299 ALA A CA 1
ATOM 2262 C C . ALA A 1 299 ? -0.951 -29.875 -9.305 1 96.25 299 ALA A C 1
ATOM 2264 O O . ALA A 1 299 ? -1.086 -30.734 -10.18 1 96.25 299 ALA A O 1
ATOM 2265 N N . PRO A 1 300 ? -1.455 -28.688 -9.438 1 96.25 300 PRO A N 1
ATOM 2266 C CA . PRO A 1 300 ? -2.129 -28.328 -10.688 1 96.25 300 PRO A CA 1
ATOM 2267 C C . PRO A 1 300 ? -1.192 -28.359 -11.891 1 96.25 300 PRO A C 1
ATOM 2269 O O . PRO A 1 300 ? 0.013 -28.141 -11.75 1 96.25 300 PRO A O 1
ATOM 2272 N N . PRO A 1 301 ? -1.723 -28.594 -13.031 1 96.19 301 PRO A N 1
ATOM 2273 C CA . PRO A 1 301 ? -0.895 -28.672 -14.234 1 96.19 301 PRO A CA 1
ATOM 2274 C C . PRO A 1 301 ? -0.561 -27.297 -14.805 1 96.19 301 PRO A C 1
ATOM 2276 O O . PRO A 1 301 ? -1.229 -26.312 -14.484 1 96.19 301 PRO A O 1
ATOM 2279 N N . THR A 1 302 ? 0.478 -27.281 -15.594 1 96.69 302 THR A N 1
ATOM 2280 C CA . THR A 1 302 ? 0.653 -26.203 -16.562 1 96.69 302 THR A CA 1
ATOM 2281 C C . THR A 1 302 ? -0.046 -26.547 -17.875 1 96.69 302 THR A C 1
ATOM 2283 O O . THR A 1 302 ? 0.544 -27.188 -18.766 1 96.69 302 THR A O 1
ATOM 2286 N N . LEU A 1 303 ? -1.225 -26.062 -17.969 1 94.88 303 LEU A N 1
ATOM 2287 C CA . LEU A 1 303 ? -1.977 -26.328 -19.188 1 94.88 303 LEU A CA 1
ATOM 2288 C C . LEU A 1 303 ? -1.314 -25.656 -20.391 1 94.88 303 LEU A C 1
ATOM 2290 O O . LEU A 1 303 ? -0.583 -24.672 -20.219 1 94.88 303 LEU A O 1
ATOM 2294 N N . ASN A 1 304 ? -1.464 -26.188 -21.578 1 95.44 304 ASN A N 1
ATOM 2295 C CA . ASN A 1 304 ? -1.012 -25.672 -22.859 1 95.44 304 ASN A CA 1
ATOM 2296 C C . ASN A 1 304 ? 0.502 -25.781 -23.016 1 95.44 304 ASN A C 1
ATOM 2298 O O . ASN A 1 304 ? 1.078 -25.266 -23.969 1 95.44 304 ASN A O 1
ATOM 2302 N N . LEU A 1 305 ? 1.184 -26.391 -22.016 1 98 305 LEU A N 1
ATOM 2303 C CA . LEU A 1 305 ? 2.609 -26.656 -22.156 1 98 305 LEU A CA 1
ATOM 2304 C C . LEU A 1 305 ? 2.838 -27.938 -22.953 1 98 305 LEU A C 1
ATOM 2306 O O . LEU A 1 305 ? 2.805 -29.031 -22.391 1 98 305 LEU A O 1
ATOM 2310 N N . GLU A 1 306 ? 3.184 -27.781 -24.219 1 96.5 306 GLU A N 1
ATOM 2311 C CA . GLU A 1 306 ? 3.348 -28.922 -25.141 1 96.5 306 GLU A CA 1
ATOM 2312 C C . GLU A 1 306 ? 4.809 -29.094 -25.547 1 96.5 306 GLU A C 1
ATOM 2314 O O . GLU A 1 306 ? 5.258 -30.203 -25.797 1 96.5 306 GLU A O 1
ATOM 2319 N N . ASP A 1 307 ? 5.504 -28.016 -25.641 1 97 307 ASP A N 1
ATOM 2320 C CA . ASP A 1 307 ? 6.91 -27.969 -26.031 1 97 307 ASP A CA 1
ATOM 2321 C C . ASP A 1 307 ? 7.723 -27.109 -25.078 1 97 307 ASP A C 1
ATOM 2323 O O . ASP A 1 307 ? 7.945 -25.922 -25.344 1 97 307 ASP A O 1
ATOM 2327 N N . VAL A 1 308 ? 8.281 -27.75 -24.125 1 96.56 308 VAL A N 1
ATOM 2328 C CA . VAL A 1 308 ? 9.031 -27.016 -23.109 1 96.56 308 VAL A CA 1
ATOM 2329 C C . VAL A 1 308 ? 10.227 -26.328 -23.766 1 96.56 308 VAL A C 1
ATOM 2331 O O . VAL A 1 308 ? 10.945 -26.922 -24.562 1 96.56 308 VAL A O 1
ATOM 2334 N N . ASP A 1 309 ? 10.383 -25.078 -23.516 1 96.94 309 ASP A N 1
ATOM 2335 C CA . ASP A 1 309 ? 11.594 -24.375 -23.922 1 96.94 309 ASP A CA 1
ATOM 2336 C C . ASP A 1 309 ? 12.852 -25.141 -23.5 1 96.94 309 ASP A C 1
ATOM 2338 O O . ASP A 1 309 ? 13.023 -25.438 -22.312 1 96.94 309 ASP A O 1
ATOM 2342 N N . THR A 1 310 ? 13.766 -25.344 -24.344 1 96 310 THR A N 1
ATOM 2343 C CA . THR A 1 310 ? 14.922 -26.203 -24.125 1 96 310 THR A CA 1
ATOM 2344 C C . THR A 1 310 ? 15.891 -25.562 -23.141 1 96 310 THR A C 1
ATOM 2346 O O . THR A 1 310 ? 16.75 -26.25 -22.578 1 96 310 THR A O 1
ATOM 2349 N N . GLU A 1 311 ? 15.758 -24.328 -22.906 1 95.25 311 GLU A N 1
ATOM 2350 C CA . GLU A 1 311 ? 16.641 -23.641 -21.969 1 95.25 311 GLU A CA 1
ATOM 2351 C C . GLU A 1 311 ? 16.203 -23.875 -20.516 1 95.25 311 GLU A C 1
ATOM 2353 O O . GLU A 1 311 ? 16.922 -23.531 -19.594 1 95.25 311 GLU A O 1
ATOM 2358 N N . LEU A 1 312 ? 15.023 -24.422 -20.391 1 96.38 312 LEU A N 1
ATOM 2359 C CA . LEU A 1 312 ? 14.453 -24.609 -19.062 1 96.38 312 LEU A CA 1
ATOM 2360 C C . LEU A 1 312 ? 14.594 -26.062 -18.609 1 96.38 312 LEU A C 1
ATOM 2362 O O . LEU A 1 312 ? 14.461 -26.984 -19.422 1 96.38 312 LEU A O 1
ATOM 2366 N N . ASN A 1 313 ? 14.969 -26.188 -17.344 1 95.88 3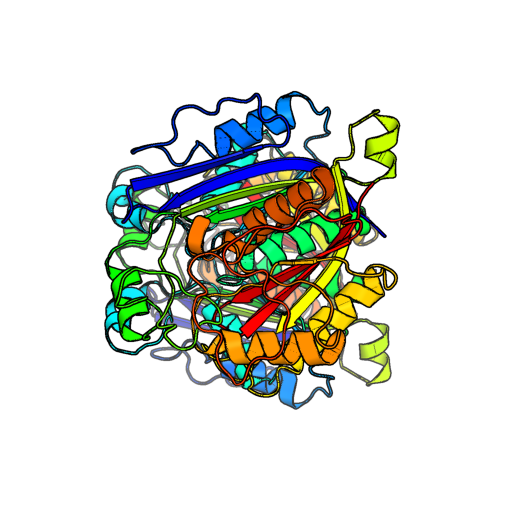13 ASN A N 1
ATOM 2367 C CA . ASN A 1 313 ? 15.195 -27.516 -16.781 1 95.88 313 ASN A CA 1
ATOM 2368 C C . ASN A 1 313 ? 14.477 -27.703 -15.453 1 95.88 313 ASN A C 1
ATOM 2370 O O . ASN A 1 313 ? 15.109 -27.953 -14.43 1 95.88 313 ASN A O 1
ATOM 2374 N N . LEU A 1 314 ? 13.156 -27.531 -15.461 1 98.06 314 LEU A N 1
ATOM 2375 C CA . LEU A 1 314 ? 12.359 -27.766 -14.266 1 98.06 314 LEU A CA 1
ATOM 2376 C C . LEU A 1 314 ? 11.25 -28.781 -14.539 1 98.06 314 LEU A C 1
ATOM 2378 O O . LEU A 1 314 ? 11 -29.125 -15.695 1 98.06 314 LEU A O 1
ATOM 2382 N N . ASP A 1 315 ? 10.711 -29.328 -13.516 1 98.12 315 ASP A N 1
ATOM 2383 C CA . ASP A 1 315 ? 9.516 -30.156 -13.609 1 98.12 315 ASP A CA 1
ATOM 2384 C C . ASP A 1 315 ? 8.25 -29.297 -13.625 1 98.12 315 ASP A C 1
ATOM 2386 O O . ASP A 1 315 ? 7.703 -28.984 -12.57 1 98.12 315 ASP A O 1
ATOM 2390 N N . PHE A 1 316 ? 7.645 -29.078 -14.766 1 98.12 316 PHE A N 1
ATOM 2391 C CA . PHE A 1 316 ? 6.621 -28.047 -14.938 1 98.12 316 PHE A CA 1
ATOM 2392 C C . PHE A 1 316 ? 5.227 -28.641 -14.82 1 98.12 316 PHE A C 1
ATOM 2394 O O . PHE A 1 316 ? 4.23 -27.969 -15.078 1 98.12 316 PHE A O 1
ATOM 2401 N N . VAL A 1 317 ? 5.07 -29.906 -14.523 1 96.88 317 VAL A N 1
ATOM 2402 C CA . VAL A 1 317 ? 3.785 -30.578 -14.43 1 96.88 317 VAL A CA 1
ATOM 2403 C C . VAL A 1 317 ? 2.961 -30.312 -15.68 1 96.88 317 VAL A C 1
ATOM 2405 O O . VAL A 1 317 ? 1.855 -29.766 -15.602 1 96.88 317 VAL A O 1
ATOM 2408 N N . PRO A 1 318 ? 3.4 -30.703 -16.875 1 96.94 318 PRO A N 1
ATOM 2409 C CA . PRO A 1 318 ? 2.773 -30.312 -18.141 1 96.94 318 PRO A CA 1
ATOM 2410 C C . PRO A 1 318 ? 1.431 -31 -18.375 1 96.94 318 PRO A C 1
ATOM 2412 O O . PRO A 1 318 ? 1.324 -32.219 -18.219 1 96.94 318 PRO A O 1
ATOM 2415 N N . GLN A 1 319 ? 0.38 -30.359 -18.594 1 94.19 319 GLN A N 1
ATOM 2416 C CA . GLN A 1 319 ? -0.883 -30.75 -19.203 1 94.19 319 GLN A CA 1
ATOM 2417 C C . GLN A 1 319 ? -1.777 -31.469 -18.203 1 94.19 319 GLN A C 1
ATOM 2419 O O . GLN A 1 319 ? -2.994 -31.266 -18.188 1 94.19 319 GLN A O 1
ATOM 2424 N N . ILE A 1 320 ? -1.141 -32.375 -17.359 1 94.56 320 ILE A N 1
ATOM 2425 C CA . ILE A 1 320 ? -1.943 -33.156 -16.438 1 94.56 320 ILE A CA 1
ATOM 2426 C C . ILE A 1 320 ? -1.455 -32.906 -15.008 1 94.56 320 ILE A C 1
ATOM 2428 O O . ILE A 1 320 ? -0.261 -33.062 -14.727 1 94.56 320 ILE A O 1
ATOM 2432 N N . GLY A 1 321 ? -2.414 -32.562 -14.172 1 96.06 321 GLY A N 1
ATOM 2433 C CA . GLY A 1 321 ? -2.062 -32.406 -12.766 1 96.06 321 GLY A CA 1
ATOM 2434 C C . GLY A 1 321 ? -1.533 -33.688 -12.141 1 96.06 321 GLY A C 1
ATOM 2435 O O . GLY A 1 321 ? -1.612 -34.75 -12.75 1 96.06 321 GLY A O 1
ATOM 2436 N N . ARG A 1 322 ? -0.968 -33.594 -10.969 1 97 322 ARG A N 1
ATOM 2437 C CA . ARG A 1 322 ? -0.309 -34.719 -10.336 1 97 322 ARG A CA 1
ATOM 2438 C C . ARG A 1 322 ? -0.77 -34.906 -8.891 1 97 322 ARG A C 1
ATOM 2440 O O . ARG A 1 322 ? -0.658 -33.969 -8.086 1 97 322 ARG A O 1
ATOM 2447 N N . LYS A 1 323 ? -1.298 -36.031 -8.625 1 97.06 323 LYS A N 1
ATOM 2448 C CA . LYS A 1 323 ? -1.558 -36.375 -7.23 1 97.06 323 LYS A CA 1
ATOM 2449 C C . LYS A 1 323 ? -0.256 -36.625 -6.477 1 97.06 323 LYS A C 1
ATOM 2451 O O . LYS A 1 323 ? 0.562 -37.438 -6.891 1 97.06 323 LYS A O 1
ATOM 2456 N N . MET A 1 324 ? -0.05 -35.875 -5.367 1 97.56 324 MET A N 1
ATOM 2457 C CA . MET A 1 324 ? 1.148 -36 -4.543 1 97.56 324 MET A CA 1
ATOM 2458 C C . MET A 1 324 ? 0.947 -35.344 -3.189 1 97.56 324 MET A C 1
ATOM 2460 O O . MET A 1 324 ? 0.149 -34.406 -3.066 1 97.56 324 MET A O 1
ATOM 2464 N N . GLU A 1 325 ? 1.617 -35.844 -2.275 1 97.81 325 GLU A N 1
ATOM 2465 C CA . GLU A 1 325 ? 1.563 -35.188 -0.97 1 97.81 325 GLU A CA 1
ATOM 2466 C C . GLU A 1 325 ? 2.229 -33.812 -1.009 1 97.81 325 GLU A C 1
ATOM 2468 O O . GLU A 1 325 ? 3.35 -33.656 -1.506 1 97.81 325 GLU A O 1
ATOM 2473 N N . ILE A 1 326 ? 1.513 -32.812 -0.577 1 97.88 326 ILE A N 1
ATOM 2474 C CA . ILE A 1 326 ? 2.029 -31.453 -0.535 1 97.88 326 ILE A CA 1
ATOM 2475 C C . ILE A 1 326 ? 1.862 -30.875 0.871 1 97.88 326 ILE A C 1
ATOM 2477 O O . ILE A 1 326 ? 0.743 -30.594 1.304 1 97.88 326 ILE A O 1
ATOM 2481 N N . ASN A 1 327 ? 2.971 -30.656 1.544 1 98.62 327 ASN A N 1
ATOM 2482 C CA . ASN A 1 327 ? 2.936 -30.141 2.906 1 98.62 327 ASN A CA 1
ATOM 2483 C C . ASN A 1 327 ? 3.32 -28.656 2.953 1 98.62 327 ASN A C 1
ATOM 2485 O O . ASN A 1 327 ? 2.949 -27.938 3.887 1 98.62 327 ASN A O 1
ATOM 2489 N N . ALA A 1 328 ? 4.078 -28.234 2 1 98.75 328 ALA A N 1
ATOM 2490 C CA . ALA A 1 328 ? 4.496 -26.844 1.904 1 98.75 328 ALA A CA 1
ATOM 2491 C C . ALA A 1 328 ? 4.598 -26.391 0.448 1 98.75 328 ALA A C 1
ATOM 2493 O O . ALA A 1 328 ? 5.035 -27.156 -0.413 1 98.75 328 ALA A O 1
ATOM 2494 N N . THR A 1 329 ? 4.16 -25.188 0.21 1 98.62 329 THR A N 1
ATOM 2495 C CA . THR A 1 329 ? 4.191 -24.641 -1.138 1 98.62 329 THR A CA 1
ATOM 2496 C C . THR A 1 329 ? 4.879 -23.266 -1.142 1 98.62 329 THR A C 1
ATOM 2498 O O . THR A 1 329 ? 4.98 -22.625 -0.101 1 98.62 329 THR A O 1
ATOM 2501 N N . LEU A 1 330 ? 5.449 -22.922 -2.271 1 98.88 330 LEU A N 1
ATOM 2502 C CA . LEU A 1 330 ? 6 -21.594 -2.559 1 98.88 330 LEU A CA 1
ATOM 2503 C C . LEU A 1 330 ? 5.242 -20.938 -3.697 1 98.88 330 LEU A C 1
ATOM 2505 O O . LEU A 1 330 ? 5 -21.547 -4.734 1 98.88 330 LEU A O 1
ATOM 2509 N N . SER A 1 331 ? 4.785 -19.766 -3.469 1 98.81 331 SER A N 1
ATOM 2510 C CA . SER A 1 331 ? 4.148 -18.969 -4.508 1 98.81 331 SER A CA 1
ATOM 2511 C C . SER A 1 331 ? 5.004 -17.766 -4.879 1 98.81 331 SER A C 1
ATOM 2513 O O . SER A 1 331 ? 5.492 -17.047 -4 1 98.81 331 SER A O 1
ATOM 2515 N N . LEU A 1 332 ? 5.199 -17.562 -6.172 1 98.69 332 LEU A N 1
ATOM 2516 C CA . LEU A 1 332 ? 6.043 -16.484 -6.656 1 98.69 332 LEU A CA 1
ATOM 2517 C C . LEU A 1 332 ? 5.25 -15.523 -7.547 1 98.69 332 LEU A C 1
ATOM 2519 O O . LEU A 1 332 ? 4.473 -15.969 -8.398 1 98.69 332 LEU A O 1
ATOM 2523 N N . ASN A 1 333 ? 5.441 -14.25 -7.344 1 97.94 333 ASN A N 1
ATOM 2524 C CA . ASN A 1 333 ? 4.805 -13.227 -8.164 1 97.94 333 ASN A CA 1
ATOM 2525 C C . ASN A 1 333 ? 5.758 -12.07 -8.445 1 97.94 333 ASN A C 1
ATOM 2527 O O . ASN A 1 333 ? 6.543 -11.68 -7.582 1 97.94 333 ASN A O 1
ATOM 2531 N N . TYR A 1 334 ? 5.566 -11.562 -9.609 1 94.31 334 TYR A N 1
ATOM 2532 C CA . TYR A 1 334 ? 6.387 -10.453 -10.07 1 94.31 334 TYR A CA 1
ATOM 2533 C C . TYR A 1 334 ? 5.527 -9.367 -10.711 1 94.31 334 TYR A C 1
ATOM 2535 O O . TYR A 1 334 ? 4.492 -9.664 -11.312 1 94.31 334 TYR A O 1
ATOM 2543 N N . GLY A 1 335 ? 5.973 -8.18 -10.523 1 90.31 335 GLY A N 1
ATOM 2544 C CA . GLY A 1 335 ? 5.273 -7.059 -11.141 1 90.31 335 GLY A CA 1
ATOM 2545 C C . GLY A 1 335 ? 6.203 -6.102 -11.867 1 90.31 335 GLY A C 1
ATOM 2546 O O . GLY A 1 335 ? 7.355 -5.922 -11.461 1 90.31 335 GLY A O 1
ATOM 2547 N N . PHE A 1 336 ? 5.578 -5.527 -12.922 1 83.56 336 PHE A N 1
ATOM 2548 C CA . PHE A 1 336 ? 6.301 -4.445 -13.586 1 83.56 336 PHE A CA 1
ATOM 2549 C C . PHE A 1 336 ? 6.805 -3.432 -12.562 1 83.56 336 PHE A C 1
ATOM 2551 O O . PHE A 1 336 ? 6.098 -3.098 -11.609 1 83.56 336 PHE A O 1
ATOM 2558 N N . GLY A 1 337 ? 8.023 -2.99 -12.82 1 80 337 GLY A N 1
ATOM 2559 C CA . GLY A 1 337 ? 8.68 -2.129 -11.844 1 80 337 GLY A CA 1
ATOM 2560 C C . GLY A 1 337 ? 9.648 -2.875 -10.945 1 80 337 GLY A C 1
ATOM 2561 O O . GLY A 1 337 ? 10.375 -2.26 -10.156 1 80 337 GLY A O 1
ATOM 2562 N N . GLY A 1 338 ? 9.617 -4.195 -11.125 1 87.06 338 GLY A N 1
ATOM 2563 C CA . GLY A 1 338 ? 10.625 -5.008 -10.453 1 87.06 338 GLY A CA 1
ATOM 2564 C C . GLY A 1 338 ? 10.156 -5.555 -9.117 1 87.06 338 GLY A C 1
ATOM 2565 O O . GLY A 1 338 ? 10.953 -6.105 -8.359 1 87.06 338 GLY A O 1
ATOM 2566 N N . HIS A 1 339 ? 8.914 -5.496 -8.828 1 91.5 339 HIS A N 1
ATOM 2567 C CA . HIS A 1 339 ? 8.383 -6 -7.566 1 91.5 339 HIS A CA 1
ATOM 2568 C C . HIS A 1 339 ? 8.461 -7.52 -7.508 1 91.5 339 HIS A C 1
ATOM 2570 O O . HIS A 1 339 ? 8.125 -8.203 -8.484 1 91.5 339 HIS A O 1
ATOM 2576 N N . ILE A 1 340 ? 8.961 -8.031 -6.398 1 95.69 340 ILE A N 1
ATOM 2577 C CA . ILE A 1 340 ? 9.039 -9.477 -6.199 1 95.69 340 ILE A CA 1
ATOM 2578 C C . ILE A 1 340 ? 8.336 -9.852 -4.895 1 95.69 340 ILE A C 1
ATOM 2580 O O . ILE A 1 340 ? 8.562 -9.227 -3.855 1 95.69 340 ILE A O 1
ATOM 2584 N N . GLY A 1 341 ? 7.449 -10.781 -4.965 1 97.19 341 GLY A N 1
ATOM 2585 C CA . GLY A 1 341 ? 6.855 -11.398 -3.787 1 97.19 341 GLY A CA 1
ATOM 2586 C C . GLY A 1 341 ? 7.02 -12.906 -3.754 1 97.19 341 GLY A C 1
ATOM 2587 O O . GLY A 1 341 ? 6.777 -13.578 -4.754 1 97.19 341 GLY A O 1
ATOM 2588 N N . ALA A 1 342 ? 7.551 -13.414 -2.658 1 98.56 342 ALA A N 1
ATOM 2589 C CA . ALA A 1 342 ? 7.648 -14.852 -2.396 1 98.56 342 ALA A CA 1
ATOM 2590 C C . ALA A 1 342 ? 6.918 -15.227 -1.112 1 98.56 342 ALA A C 1
ATOM 2592 O O . ALA A 1 342 ? 7.141 -14.617 -0.062 1 98.56 342 ALA A O 1
ATOM 2593 N N . LEU A 1 343 ? 5.996 -16.156 -1.215 1 98.75 343 LEU A N 1
ATOM 2594 C CA . LEU A 1 343 ? 5.191 -16.594 -0.075 1 98.75 343 LEU A CA 1
ATOM 2595 C C . LEU A 1 343 ? 5.32 -18.094 0.155 1 98.75 343 LEU A C 1
ATOM 2597 O O . LEU A 1 343 ? 5.195 -18.875 -0.784 1 98.75 343 LEU A O 1
ATOM 2601 N N . VAL A 1 344 ? 5.555 -18.469 1.371 1 98.88 344 VAL A N 1
ATOM 2602 C CA . VAL A 1 344 ? 5.609 -19.875 1.756 1 98.88 344 VAL A CA 1
ATOM 2603 C C . VAL A 1 344 ? 4.367 -20.25 2.564 1 98.88 344 VAL A C 1
ATOM 2605 O O . VAL A 1 344 ? 4.051 -19.594 3.559 1 98.88 344 VAL A O 1
ATOM 2608 N N . PHE A 1 345 ? 3.668 -21.234 2.092 1 98.69 345 PHE A N 1
ATOM 2609 C CA . PHE A 1 345 ? 2.514 -21.766 2.805 1 98.69 345 PHE A CA 1
ATOM 2610 C C . PHE A 1 345 ? 2.803 -23.156 3.34 1 98.69 345 PHE A C 1
ATOM 2612 O O . PHE A 1 345 ? 3.492 -23.953 2.689 1 98.69 345 PHE A O 1
ATOM 2619 N N . GLU A 1 346 ? 2.248 -23.469 4.461 1 98.62 346 GLU A N 1
ATOM 2620 C CA . GLU A 1 346 ? 2.42 -24.797 5.07 1 98.62 346 GLU A CA 1
ATOM 2621 C C . GLU A 1 346 ? 1.084 -25.375 5.523 1 98.62 346 GLU A C 1
ATOM 2623 O O . GLU A 1 346 ? 0.185 -24.625 5.926 1 98.62 346 GLU A O 1
ATOM 2628 N N . ARG A 1 347 ? 1.114 -26.609 5.523 1 96.12 347 ARG A N 1
ATOM 2629 C CA . ARG A 1 347 ? -0.077 -27.344 5.957 1 96.12 347 ARG A CA 1
ATOM 2630 C C . ARG A 1 347 ? -0.214 -27.312 7.477 1 96.12 347 ARG A C 1
ATOM 2632 O O . ARG A 1 347 ? 0.78 -27.172 8.188 1 96.12 347 ARG A O 1
ATOM 2639 N N . ASN A 1 348 ? -1.452 -27.219 7.867 1 88.25 348 ASN A N 1
ATOM 2640 C CA . ASN A 1 348 ? -1.743 -27.281 9.297 1 88.25 348 ASN A CA 1
ATOM 2641 C C . ASN A 1 348 ? -1.264 -28.594 9.914 1 88.25 348 ASN A C 1
ATOM 2643 O O . ASN A 1 348 ? -1.338 -29.641 9.273 1 88.25 348 ASN A O 1
ATOM 2647 N N . MET B 1 1 ? 9.195 1.425 19.672 1 75.62 1 MET B N 1
ATOM 2648 C CA . MET B 1 1 ? 10.531 1.864 19.266 1 75.62 1 MET B CA 1
ATOM 2649 C C . MET B 1 1 ? 10.453 3.031 18.297 1 75.62 1 MET B C 1
ATOM 2651 O O . MET B 1 1 ? 9.727 2.965 17.297 1 75.62 1 MET B O 1
ATOM 2655 N N . ARG B 1 2 ? 11.289 4.027 18.641 1 91.62 2 ARG B N 1
ATOM 2656 C CA . ARG B 1 2 ? 11.305 5.203 17.781 1 91.62 2 ARG B CA 1
ATOM 2657 C C . ARG B 1 2 ? 12.227 5.004 16.594 1 91.62 2 ARG B C 1
ATOM 2659 O O . ARG B 1 2 ? 13.148 4.184 16.641 1 91.62 2 ARG B O 1
ATOM 2666 N N . VAL B 1 3 ? 11.906 5.676 15.508 1 97.31 3 VAL B N 1
ATOM 2667 C CA . VAL B 1 3 ? 12.664 5.598 14.266 1 97.31 3 VAL B CA 1
ATOM 2668 C C . VAL B 1 3 ? 13.312 6.949 13.969 1 97.31 3 VAL B C 1
ATOM 2670 O O . VAL B 1 3 ? 12.656 7.988 14.039 1 97.31 3 VAL B O 1
ATOM 2673 N N . ALA B 1 4 ? 14.625 6.957 13.664 1 97.88 4 ALA B N 1
ATOM 2674 C CA . ALA B 1 4 ? 15.367 8.188 13.398 1 97.88 4 ALA B CA 1
ATOM 2675 C C . ALA B 1 4 ? 15.094 8.695 11.992 1 97.88 4 ALA B C 1
ATOM 2677 O O . ALA B 1 4 ? 14.992 7.91 11.047 1 97.88 4 ALA B O 1
ATOM 2678 N N . ILE B 1 5 ? 14.938 9.953 11.906 1 97.12 5 ILE B N 1
ATOM 2679 C CA . ILE B 1 5 ? 14.852 10.641 10.625 1 97.12 5 ILE B CA 1
ATOM 2680 C C . ILE B 1 5 ? 16.172 11.359 10.336 1 97.12 5 ILE B C 1
ATOM 2682 O O . ILE B 1 5 ? 16.516 12.32 11.031 1 97.12 5 ILE B O 1
ATOM 2686 N N . THR B 1 6 ? 16.828 11 9.266 1 94.31 6 THR B N 1
ATOM 2687 C CA . THR B 1 6 ? 18.188 11.492 9.086 1 94.31 6 THR B CA 1
ATOM 2688 C C . THR B 1 6 ? 18.281 12.391 7.852 1 94.31 6 THR B C 1
ATOM 2690 O O . THR B 1 6 ? 19.328 13.008 7.602 1 94.31 6 THR B O 1
ATOM 2693 N N . ASP B 1 7 ? 17.266 12.461 7.152 1 91.38 7 ASP B N 1
ATOM 2694 C CA . ASP B 1 7 ? 17.141 13.422 6.062 1 91.38 7 ASP B CA 1
ATOM 2695 C C . ASP B 1 7 ? 15.672 13.57 5.641 1 91.38 7 ASP B C 1
ATOM 2697 O O . ASP B 1 7 ? 14.844 12.711 5.945 1 91.38 7 ASP B O 1
ATOM 2701 N N . PHE B 1 8 ? 15.375 14.68 4.988 1 91.44 8 PHE B N 1
ATOM 2702 C CA . PHE B 1 8 ? 14.031 14.875 4.457 1 91.44 8 PHE B CA 1
ATOM 2703 C C . PHE B 1 8 ? 14.031 15.938 3.367 1 91.44 8 PHE B C 1
ATOM 2705 O O . PHE B 1 8 ? 14.961 16.75 3.285 1 91.44 8 PHE B O 1
ATOM 2712 N N . PHE B 1 9 ? 12.961 15.891 2.529 1 88.12 9 PHE B N 1
ATOM 2713 C CA . PHE B 1 9 ? 12.727 16.906 1.512 1 88.12 9 PHE B CA 1
ATOM 2714 C C . PHE B 1 9 ? 11.25 16.969 1.142 1 88.12 9 PHE B C 1
ATOM 2716 O O . PHE B 1 9 ? 10.547 15.953 1.199 1 88.12 9 PHE B O 1
ATOM 2723 N N . ALA B 1 10 ? 10.828 18.141 0.814 1 90.25 10 ALA B N 1
ATOM 2724 C CA . ALA B 1 10 ? 9.469 18.328 0.312 1 90.25 10 ALA B CA 1
ATOM 2725 C C . ALA B 1 10 ? 9.422 19.453 -0.725 1 90.25 10 ALA B C 1
ATOM 2727 O O . ALA B 1 10 ? 10.289 20.328 -0.744 1 90.25 10 ALA B O 1
ATOM 2728 N N . SER B 1 11 ? 8.508 19.312 -1.604 1 88.06 11 SER B N 1
ATOM 2729 C CA . SER B 1 11 ? 8.211 20.328 -2.594 1 88.06 11 SER B CA 1
ATOM 2730 C C . SER B 1 11 ? 6.719 20.375 -2.91 1 88.06 11 SER B C 1
ATOM 2732 O O . SER B 1 11 ? 6.031 19.359 -2.832 1 88.06 11 SER B O 1
ATOM 2734 N N . TYR B 1 12 ? 6.207 21.562 -3.195 1 87.56 12 TYR B N 1
ATOM 2735 C CA . TYR B 1 12 ? 4.809 21.703 -3.578 1 87.56 12 TYR B CA 1
ATOM 2736 C C . TYR B 1 12 ? 4.629 22.828 -4.594 1 87.56 12 TYR B C 1
ATOM 2738 O O . TYR B 1 12 ? 5.445 23.75 -4.66 1 87.56 12 TYR B O 1
ATOM 2746 N N . VAL B 1 13 ? 3.611 22.703 -5.363 1 82.75 13 VAL B N 1
ATOM 2747 C CA . VAL B 1 13 ? 3.238 23.703 -6.359 1 82.75 13 VAL B CA 1
ATOM 2748 C C . VAL B 1 13 ? 1.722 23.875 -6.379 1 82.75 13 VAL B C 1
ATOM 2750 O O . VAL B 1 13 ? 0.979 22.891 -6.41 1 82.75 13 VAL B O 1
ATOM 2753 N N . ILE B 1 14 ? 1.292 25.078 -6.246 1 81.69 14 ILE B N 1
ATOM 2754 C CA . ILE B 1 14 ? -0.101 25.438 -6.484 1 81.69 14 ILE B CA 1
ATOM 2755 C C . ILE B 1 14 ? -0.239 26.078 -7.863 1 81.69 14 ILE B C 1
ATOM 2757 O O . ILE B 1 14 ? -0.11 27.297 -8.008 1 81.69 14 ILE B O 1
ATOM 2761 N N . ALA B 1 15 ? -0.694 25.281 -8.688 1 70.44 15 ALA B N 1
ATOM 2762 C CA . ALA B 1 15 ? -0.675 25.719 -10.078 1 70.44 15 ALA B CA 1
ATOM 2763 C C . ALA B 1 15 ? -1.613 26.906 -10.297 1 70.44 15 ALA B C 1
ATOM 2765 O O . ALA B 1 15 ? -1.269 27.859 -11 1 70.44 15 ALA B O 1
ATOM 2766 N N . SER B 1 16 ? -2.715 26.859 -9.789 1 72.81 16 SER B N 1
ATOM 2767 C CA . SER B 1 16 ? -3.727 27.891 -9.992 1 72.81 16 SER B CA 1
ATOM 2768 C C . SER B 1 16 ? -3.26 29.234 -9.453 1 72.81 16 SER B C 1
ATOM 2770 O O . SER B 1 16 ? -3.812 30.281 -9.805 1 72.81 16 SER B O 1
ATOM 2772 N N . GLN B 1 17 ? -2.238 29.188 -8.688 1 71.31 17 GLN B N 1
ATOM 2773 C CA . GLN B 1 17 ? -1.762 30.422 -8.07 1 71.31 17 GLN B CA 1
ATOM 2774 C C . GLN B 1 17 ? -0.326 30.719 -8.484 1 71.31 17 GLN B C 1
ATOM 2776 O O . GLN B 1 17 ? 0.284 31.672 -7.984 1 71.31 17 GLN B O 1
ATOM 2781 N N . ASN B 1 18 ? 0.16 29.922 -9.359 1 69.69 18 ASN B N 1
ATOM 2782 C CA . ASN B 1 18 ? 1.535 30.062 -9.828 1 69.69 18 ASN B CA 1
ATOM 2783 C C . ASN B 1 18 ? 2.508 30.219 -8.656 1 69.69 18 ASN B C 1
ATOM 2785 O O . ASN B 1 18 ? 3.309 31.156 -8.641 1 69.69 18 ASN B O 1
ATOM 2789 N N . ARG B 1 19 ? 2.338 29.359 -7.734 1 72.12 19 ARG B N 1
ATOM 2790 C CA . ARG B 1 19 ? 3.152 29.375 -6.523 1 72.12 19 ARG B CA 1
ATOM 2791 C C . ARG B 1 19 ? 3.74 28 -6.242 1 72.12 19 ARG B C 1
ATOM 2793 O O . ARG B 1 19 ? 3.16 26.984 -6.625 1 72.12 19 ARG B O 1
ATOM 2800 N N . GLY B 1 20 ? 4.969 27.969 -5.738 1 72.81 20 GLY B N 1
ATOM 2801 C CA . GLY B 1 20 ? 5.613 26.734 -5.332 1 72.81 20 GLY B CA 1
ATOM 2802 C C . GLY B 1 20 ? 6.805 26.953 -4.418 1 72.81 20 GLY B C 1
ATOM 2803 O O . GLY B 1 20 ? 7.266 28.078 -4.254 1 72.81 20 GLY B O 1
ATOM 2804 N N . SER B 1 21 ? 7.062 25.938 -3.721 1 72.44 21 SER B N 1
ATOM 2805 C CA . SER B 1 21 ? 8.203 26 -2.814 1 72.44 21 SER B CA 1
ATOM 2806 C C . SER B 1 21 ? 8.805 24.609 -2.582 1 72.44 21 SER B C 1
ATOM 2808 O O . SER B 1 21 ? 8.188 23.609 -2.916 1 72.44 21 SER B O 1
ATOM 2810 N N . ALA B 1 22 ? 10.055 24.641 -2.172 1 72.75 22 ALA B N 1
ATOM 2811 C CA . ALA B 1 22 ? 10.766 23.438 -1.741 1 72.75 22 ALA B CA 1
ATOM 2812 C C . ALA B 1 22 ? 11.227 23.562 -0.292 1 72.75 22 ALA B C 1
ATOM 2814 O O . ALA B 1 22 ? 11.555 24.656 0.169 1 72.75 22 ALA B O 1
ATOM 2815 N N . LEU B 1 23 ? 11.078 22.516 0.47 1 69.88 23 LEU B N 1
ATOM 2816 C CA . LEU B 1 23 ? 11.508 22.438 1.86 1 69.88 23 LEU B CA 1
ATOM 2817 C C . LEU B 1 23 ? 12.602 21.375 2.025 1 69.88 23 LEU B C 1
ATOM 2819 O O . LEU B 1 23 ? 12.469 20.25 1.523 1 69.88 23 LEU B O 1
ATOM 2823 N N . HIS B 1 24 ? 13.758 21.719 2.52 1 70.56 24 HIS B N 1
ATOM 2824 C CA . HIS B 1 24 ? 14.852 20.797 2.793 1 70.56 24 HIS B CA 1
ATOM 2825 C C . HIS B 1 24 ? 15.617 21.203 4.051 1 70.56 24 HIS B C 1
ATOM 2827 O O . HIS B 1 24 ? 15.555 22.359 4.469 1 70.56 24 HIS B O 1
ATOM 2833 N N . PRO B 1 25 ? 16.172 20.172 4.711 1 59.53 25 PRO B N 1
ATOM 2834 C CA . PRO B 1 25 ? 16.844 20.516 5.965 1 59.53 25 PRO B CA 1
ATOM 2835 C C . PRO B 1 25 ? 17.953 21.547 5.766 1 59.53 25 PRO B C 1
ATOM 2837 O O . PRO B 1 25 ? 18.297 22.281 6.699 1 59.53 25 PRO B O 1
ATOM 2840 N N . HIS B 1 26 ? 18.609 21.281 4.695 1 55 26 HIS B N 1
ATOM 2841 C CA . HIS B 1 26 ? 19.766 22.156 4.52 1 55 26 HIS B CA 1
ATOM 2842 C C . HIS B 1 26 ? 19.406 23.344 3.631 1 55 26 HIS B C 1
ATOM 2844 O O . HIS B 1 26 ? 19.031 23.172 2.469 1 55 26 HIS B O 1
ATOM 2850 N N . SER B 1 27 ? 18.438 24.219 4.004 1 45.88 27 SER B N 1
ATOM 2851 C CA . SER B 1 27 ? 17.953 25.406 3.32 1 45.88 27 SER B CA 1
ATOM 2852 C C . SER B 1 27 ? 18.953 25.906 2.285 1 45.88 27 SER B C 1
ATOM 2854 O O . SER B 1 27 ? 18.625 26.75 1.445 1 45.88 27 SER B O 1
ATOM 2856 N N . SER B 1 28 ? 20.203 25.844 2.543 1 36.69 28 SER B N 1
ATOM 2857 C CA . SER B 1 28 ? 21.031 26.438 1.494 1 36.69 28 SER B CA 1
ATOM 2858 C C . SER B 1 28 ? 20.703 25.828 0.131 1 36.69 28 SER B C 1
ATOM 2860 O O . SER B 1 28 ? 21.328 26.188 -0.875 1 36.69 28 SER B O 1
ATOM 2862 N N . LEU B 1 29 ? 20.031 24.797 0.281 1 37.75 29 LEU B N 1
ATOM 2863 C CA . LEU B 1 29 ? 19.875 24.203 -1.036 1 37.75 29 LEU B CA 1
ATOM 2864 C C . LEU B 1 29 ? 18.875 24.984 -1.882 1 37.75 29 LEU B C 1
ATOM 2866 O O . LEU B 1 29 ? 17.688 25.062 -1.542 1 37.75 29 LEU B O 1
ATOM 2870 N N . GLN B 1 30 ? 19.312 26.234 -2.271 1 35.91 30 GLN B N 1
ATOM 2871 C CA . GLN B 1 30 ? 18.531 26.953 -3.264 1 35.91 30 GLN B CA 1
ATOM 2872 C C . GLN B 1 30 ? 17.953 26.016 -4.316 1 35.91 30 GLN B C 1
ATOM 2874 O O . GLN B 1 30 ? 18.703 25.453 -5.125 1 35.91 30 GLN B O 1
ATOM 2879 N N . PHE B 1 31 ? 17.047 25.266 -3.898 1 37.97 31 PHE B N 1
ATOM 2880 C CA . PHE B 1 31 ? 16.516 24.469 -5 1 37.97 31 PHE B CA 1
ATOM 2881 C C . PHE B 1 31 ? 16.125 25.375 -6.172 1 37.97 31 PHE B C 1
ATOM 2883 O O . PHE B 1 31 ? 15.805 26.547 -5.977 1 37.97 31 PHE B O 1
ATOM 2890 N N . PRO B 1 32 ? 16.516 25.141 -7.297 1 37.72 32 PRO B N 1
ATOM 2891 C CA . PRO B 1 32 ? 16.125 25.922 -8.469 1 37.72 32 PRO B CA 1
ATOM 2892 C C . PRO B 1 32 ? 14.703 26.469 -8.359 1 37.72 32 PRO B C 1
ATOM 2894 O O . PRO B 1 32 ? 13.859 25.859 -7.688 1 37.72 32 PRO B O 1
ATOM 2897 N N . ASP B 1 33 ? 14.578 27.875 -8.531 1 33.88 33 ASP B N 1
ATOM 2898 C CA . ASP B 1 33 ? 13.312 28.562 -8.742 1 33.88 33 ASP B CA 1
ATOM 2899 C C . ASP B 1 33 ? 12.242 27.609 -9.266 1 33.88 33 ASP B C 1
ATOM 2901 O O . ASP B 1 33 ? 12.32 27.141 -10.406 1 33.88 33 ASP B O 1
ATOM 2905 N N . PHE B 1 34 ? 11.625 26.938 -8.469 1 34.97 34 PHE B N 1
ATOM 2906 C CA . PHE B 1 34 ? 10.562 25.984 -8.727 1 34.97 34 PHE B CA 1
ATOM 2907 C C . PHE B 1 34 ? 9.352 26.672 -9.359 1 34.97 34 PHE B C 1
ATOM 2909 O O . PHE B 1 34 ? 8.273 26.703 -8.773 1 34.97 34 PHE B O 1
ATOM 2916 N N . SER B 1 35 ? 9.375 27.984 -9.828 1 33.16 35 SER B N 1
ATOM 2917 C CA . SER B 1 35 ? 8.195 28.5 -10.516 1 33.16 35 SER B CA 1
ATOM 2918 C C . SER B 1 35 ? 7.477 27.406 -11.289 1 33.16 35 SER B C 1
ATOM 2920 O O . SER B 1 35 ? 6.281 27.188 -11.078 1 33.16 35 SER B O 1
ATOM 2922 N N . THR B 1 36 ? 7.273 27.75 -12.656 1 32.56 36 THR B N 1
ATOM 2923 C CA . THR B 1 36 ? 6.398 27.109 -13.625 1 32.56 36 THR B CA 1
ATOM 2924 C C . THR B 1 36 ? 6.555 25.594 -13.57 1 32.56 36 THR B C 1
ATOM 2926 O O . THR B 1 36 ? 5.586 24.859 -13.766 1 32.56 36 THR B O 1
ATOM 2929 N N . SER B 1 37 ? 7.555 25.234 -14.273 1 33.66 37 SER B N 1
ATOM 2930 C CA . SER B 1 37 ? 7.578 23.875 -14.828 1 33.66 37 SER B CA 1
ATOM 2931 C C . SER B 1 37 ? 7.602 22.828 -13.719 1 33.66 37 SER B C 1
ATOM 2933 O O . SER B 1 37 ? 6.789 21.906 -13.711 1 33.66 37 SER B O 1
ATOM 2935 N N . LEU B 1 38 ? 8.953 22.281 -13.375 1 35.59 38 LEU B N 1
ATOM 2936 C CA . LEU B 1 38 ? 9.195 20.891 -13.031 1 35.59 38 LEU B CA 1
ATOM 2937 C C . LEU B 1 38 ? 8.883 20.625 -11.57 1 35.59 38 LEU B C 1
ATOM 2939 O O . LEU B 1 38 ? 9.234 21.422 -10.695 1 35.59 38 LEU B O 1
ATOM 2943 N N . PHE B 1 39 ? 7.797 20.078 -11.062 1 45.88 39 PHE B N 1
ATOM 2944 C CA . PHE B 1 39 ? 7.828 18.953 -10.141 1 45.88 39 PHE B CA 1
ATOM 2945 C C . PHE B 1 39 ? 9.258 18.562 -9.789 1 45.88 39 PHE B C 1
ATOM 2947 O O . PHE B 1 39 ? 10.07 18.281 -10.68 1 45.88 39 PHE B O 1
ATOM 2954 N N . GLY B 1 40 ? 9.938 19.578 -9.086 1 53.62 40 GLY B N 1
ATOM 2955 C CA . GLY B 1 40 ? 11.195 18.953 -8.719 1 53.62 40 GLY B CA 1
ATOM 2956 C C . GLY B 1 40 ? 11.219 17.453 -9 1 53.62 40 GLY B C 1
ATOM 2957 O O . GLY B 1 40 ? 10.172 16.844 -9.18 1 53.62 40 GLY B O 1
ATOM 2958 N N . ASP B 1 41 ? 12.273 16.984 -9.672 1 68.81 41 ASP B N 1
ATOM 2959 C CA . ASP B 1 41 ? 12.414 15.578 -10.008 1 68.81 41 ASP B CA 1
ATOM 2960 C C . ASP B 1 41 ? 12.602 14.727 -8.75 1 68.81 41 ASP B C 1
ATOM 2962 O O . ASP B 1 41 ? 13.672 14.734 -8.141 1 68.81 41 ASP B O 1
ATOM 2966 N N . PRO B 1 42 ? 11.359 14.445 -8.188 1 74.62 42 PRO B N 1
ATOM 2967 C CA . PRO B 1 42 ? 11.469 13.609 -6.988 1 74.62 42 PRO B CA 1
ATOM 2968 C C . PRO B 1 42 ? 12.625 12.609 -7.07 1 74.62 42 PRO B C 1
ATOM 2970 O O . PRO B 1 42 ? 13.242 12.289 -6.051 1 74.62 42 PRO B O 1
ATOM 2973 N N . LEU B 1 43 ? 12.961 12.289 -8.219 1 77.94 43 LEU B N 1
ATOM 2974 C CA . LEU B 1 43 ? 14.055 11.336 -8.383 1 77.94 43 LEU B CA 1
ATOM 2975 C C . LEU B 1 43 ? 15.398 12 -8.102 1 77.94 43 LEU B C 1
ATOM 2977 O O . LEU B 1 43 ? 16.281 11.383 -7.508 1 77.94 43 LEU B O 1
ATOM 2981 N N . PHE B 1 44 ? 15.562 13.234 -8.562 1 77.06 44 PHE B N 1
ATOM 2982 C CA . PHE B 1 44 ? 16.797 13.984 -8.305 1 77.06 44 PHE B CA 1
ATOM 2983 C C . PHE B 1 44 ? 16.984 14.203 -6.809 1 77.06 44 PHE B C 1
ATOM 2985 O O . PHE B 1 44 ? 18.094 14.016 -6.289 1 77.06 44 PHE B O 1
ATOM 2992 N N . CYS B 1 45 ? 15.867 14.516 -6.137 1 74.5 45 CYS B N 1
ATOM 2993 C CA . CYS B 1 45 ? 15.93 14.742 -4.695 1 74.5 45 CYS B CA 1
ATOM 2994 C C . CYS B 1 45 ? 16.281 13.461 -3.953 1 74.5 45 CYS B C 1
ATOM 2996 O O . CYS B 1 45 ? 17.062 13.484 -3.006 1 74.5 45 CYS B O 1
ATOM 2998 N N . ALA B 1 46 ? 15.703 12.414 -4.387 1 78.69 46 ALA B N 1
ATOM 2999 C CA . ALA B 1 46 ? 15.977 11.125 -3.764 1 78.69 46 ALA B CA 1
ATOM 3000 C C . ALA B 1 46 ? 17.453 10.742 -3.918 1 78.69 46 ALA B C 1
ATOM 3002 O O . ALA B 1 46 ? 18.062 10.258 -2.971 1 78.69 46 ALA B O 1
ATOM 3003 N N . ARG B 1 47 ? 18 10.977 -5.051 1 78.69 47 ARG B N 1
ATOM 3004 C CA . ARG B 1 47 ? 19.406 10.664 -5.312 1 78.69 47 ARG B CA 1
ATOM 3005 C C . ARG B 1 47 ? 20.328 11.523 -4.445 1 78.69 47 ARG B C 1
ATOM 3007 O O . ARG B 1 47 ? 21.344 11.039 -3.939 1 78.69 47 ARG B O 1
ATOM 3014 N N . ARG B 1 48 ? 19.953 12.656 -4.332 1 75.25 48 ARG B N 1
ATOM 3015 C CA . ARG B 1 48 ? 20.766 13.57 -3.533 1 75.25 48 ARG B CA 1
ATOM 3016 C C . ARG B 1 48 ? 20.797 13.133 -2.074 1 75.25 48 ARG B C 1
ATOM 3018 O O . ARG B 1 48 ? 21.844 13.188 -1.431 1 75.25 48 ARG B O 1
ATOM 3025 N N . ILE B 1 49 ? 19.688 12.719 -1.587 1 74.81 49 ILE B N 1
ATOM 3026 C CA . ILE B 1 49 ? 19.594 12.297 -0.194 1 74.81 49 ILE B CA 1
ATOM 3027 C C . ILE B 1 49 ? 20.391 11.008 0.017 1 74.81 49 ILE B C 1
ATOM 3029 O O . ILE B 1 49 ? 21.078 10.859 1.022 1 74.81 49 ILE B O 1
ATOM 3033 N N . LEU B 1 50 ? 20.375 10.125 -0.947 1 77.88 50 LEU B N 1
ATOM 3034 C CA . LEU B 1 50 ? 20.938 8.797 -0.717 1 77.88 50 LEU B CA 1
ATOM 3035 C C . LEU B 1 50 ? 22.391 8.727 -1.176 1 77.88 50 LEU B C 1
ATOM 3037 O O . LEU B 1 50 ? 23.109 7.797 -0.812 1 77.88 50 LEU B O 1
ATOM 3041 N N . ASN B 1 51 ? 22.797 9.664 -1.968 1 73.62 51 ASN B N 1
ATOM 3042 C CA . ASN B 1 51 ? 24.188 9.68 -2.434 1 73.62 51 ASN B CA 1
ATOM 3043 C C . ASN B 1 51 ? 25.172 9.75 -1.269 1 73.62 51 ASN B C 1
ATOM 3045 O O . ASN B 1 51 ? 26.297 9.258 -1.368 1 73.62 51 ASN B O 1
ATOM 3049 N N . ASN B 1 52 ? 24.797 10.203 -0.192 1 70.81 52 ASN B N 1
ATOM 3050 C CA . ASN B 1 52 ? 25.734 10.406 0.91 1 70.81 52 ASN B CA 1
ATOM 3051 C C . ASN B 1 52 ? 25.516 9.391 2.025 1 70.81 52 ASN B C 1
ATOM 3053 O O . ASN B 1 52 ? 26.062 9.531 3.117 1 70.81 52 ASN B O 1
ATOM 3057 N N . VAL B 1 53 ? 24.734 8.414 1.729 1 80.12 53 VAL B N 1
ATOM 3058 C CA . VAL B 1 53 ? 24.422 7.445 2.773 1 80.12 53 VAL B CA 1
ATOM 3059 C C . VAL B 1 53 ? 24.828 6.043 2.328 1 80.12 53 VAL B C 1
ATOM 3061 O O . VAL B 1 53 ? 24.344 5.543 1.308 1 80.12 53 VAL B O 1
ATOM 3064 N N . PRO B 1 54 ? 25.828 5.566 2.996 1 79.25 54 PRO B N 1
ATOM 3065 C CA . PRO B 1 54 ? 26.141 4.168 2.688 1 79.25 54 PRO B CA 1
ATOM 3066 C C . PRO B 1 54 ? 24.984 3.225 3.037 1 79.25 54 PRO B C 1
ATOM 3068 O O . PRO B 1 54 ? 24.422 3.305 4.137 1 79.25 54 PRO B O 1
ATOM 3071 N N . TYR B 1 55 ? 24.562 2.469 2.074 1 78.06 55 TYR B N 1
ATOM 3072 C CA . TYR B 1 55 ? 23.516 1.502 2.369 1 78.06 55 TYR B CA 1
ATOM 3073 C C . TYR B 1 55 ? 23.719 0.218 1.574 1 78.06 55 TYR B C 1
ATOM 3075 O O . TYR B 1 55 ? 24.375 0.224 0.528 1 78.06 55 TYR B O 1
ATOM 3083 N N . ASP B 1 56 ? 23.297 -0.846 2.221 1 83.94 56 ASP B N 1
ATOM 3084 C CA . ASP B 1 56 ? 23.109 -2.111 1.519 1 83.94 56 ASP B CA 1
ATOM 3085 C C . ASP B 1 56 ? 21.812 -2.1 0.705 1 83.94 56 ASP B C 1
ATOM 3087 O O . ASP B 1 56 ? 20.719 -1.956 1.263 1 83.94 56 ASP B O 1
ATOM 3091 N N . SER B 1 57 ? 21.922 -2.256 -0.566 1 86 57 SER B N 1
ATOM 3092 C CA . SER B 1 57 ? 20.766 -2.158 -1.462 1 86 57 SER B CA 1
ATOM 3093 C C . SER B 1 57 ? 19.703 -3.182 -1.101 1 86 57 SER B C 1
ATOM 3095 O O . SER B 1 57 ? 18.516 -2.941 -1.311 1 86 57 SER B O 1
ATOM 3097 N N . ALA B 1 58 ? 20.141 -4.277 -0.529 1 87.75 58 ALA B N 1
ATOM 3098 C CA . ALA B 1 58 ? 19.203 -5.34 -0.163 1 87.75 58 ALA B CA 1
ATOM 3099 C C . ALA B 1 58 ? 18.438 -4.98 1.104 1 87.75 58 ALA B C 1
ATOM 3101 O O . ALA B 1 58 ? 17.422 -5.602 1.418 1 87.75 58 ALA B O 1
ATOM 3102 N N . ARG B 1 59 ? 18.922 -3.959 1.786 1 90 59 ARG B N 1
ATOM 3103 C CA . ARG B 1 59 ? 18.312 -3.572 3.057 1 90 59 ARG B CA 1
ATOM 3104 C C . ARG B 1 59 ? 17.719 -2.172 2.975 1 90 59 ARG B C 1
ATOM 3106 O O . ARG B 1 59 ? 17.375 -1.576 3.998 1 90 59 ARG B O 1
ATOM 3113 N N . LEU B 1 60 ? 17.656 -1.688 1.774 1 91.38 60 LEU B N 1
ATOM 3114 C CA . LEU B 1 60 ? 16.969 -0.431 1.526 1 91.38 60 LEU B CA 1
ATOM 3115 C C . LEU B 1 60 ? 15.508 -0.682 1.168 1 91.38 60 LEU B C 1
ATOM 3117 O O . LEU B 1 60 ? 15.211 -1.402 0.211 1 91.38 60 LEU B O 1
ATOM 3121 N N . GLY B 1 61 ? 14.617 -0.129 2.006 1 93.88 61 GLY B N 1
ATOM 3122 C CA . GLY B 1 61 ? 13.195 -0.174 1.682 1 93.88 61 GLY B CA 1
ATOM 3123 C C . GLY B 1 61 ? 12.695 1.094 1.016 1 93.88 61 GLY B C 1
ATOM 3124 O O . GLY B 1 61 ? 13.148 2.193 1.345 1 93.88 61 GLY B O 1
ATOM 3125 N N . LEU B 1 62 ? 11.852 0.92 0.078 1 93.62 62 LEU B N 1
ATOM 3126 C CA . LEU B 1 62 ? 11.195 2.037 -0.596 1 93.62 62 LEU B CA 1
ATOM 3127 C C . LEU B 1 62 ? 9.688 1.982 -0.399 1 93.62 62 LEU B C 1
ATOM 3129 O O . LEU B 1 62 ? 9.031 1.023 -0.822 1 93.62 62 LEU B O 1
ATOM 3133 N N . VAL B 1 63 ? 9.125 2.947 0.297 1 95.44 63 VAL B N 1
ATOM 3134 C CA . VAL B 1 63 ? 7.684 3.084 0.457 1 95.44 63 VAL B CA 1
ATOM 3135 C C . VAL B 1 63 ? 7.238 4.453 -0.044 1 95.44 63 VAL B C 1
ATOM 3137 O O . VAL B 1 63 ? 7.25 5.434 0.709 1 95.44 63 VAL B O 1
ATOM 3140 N N . CYS B 1 64 ? 6.762 4.512 -1.229 1 93.31 64 CYS B N 1
ATOM 3141 C CA . CYS B 1 64 ? 6.387 5.77 -1.863 1 93.31 64 CYS B CA 1
ATOM 3142 C C . CYS B 1 64 ? 4.992 5.676 -2.477 1 93.31 64 CYS B C 1
ATOM 3144 O O . CYS B 1 64 ? 4.82 5.102 -3.551 1 93.31 64 CYS B O 1
ATOM 3146 N N . GLY B 1 65 ? 4.086 6.352 -1.867 1 91.38 65 GLY B N 1
ATOM 3147 C CA . GLY B 1 65 ? 2.701 6.23 -2.303 1 91.38 65 GLY B CA 1
ATOM 3148 C C . GLY B 1 65 ? 2.258 7.367 -3.203 1 91.38 65 GLY B C 1
ATOM 3149 O O . GLY B 1 65 ? 2.975 8.359 -3.359 1 91.38 65 GLY B O 1
ATOM 3150 N N . SER B 1 66 ? 1.197 7.18 -3.881 1 87.12 66 SER B N 1
ATOM 3151 C CA . SER B 1 66 ? 0.418 8.164 -4.621 1 87.12 66 SER B CA 1
ATOM 3152 C C . SER B 1 66 ? -1.072 7.848 -4.57 1 87.12 66 SER B C 1
ATOM 3154 O O . SER B 1 66 ? -1.463 6.68 -4.57 1 87.12 66 SER B O 1
ATOM 3156 N N . SER B 1 67 ? -1.82 8.883 -4.52 1 81.56 67 SER B N 1
ATOM 3157 C CA . SER B 1 67 ? -3.252 8.625 -4.418 1 81.56 67 SER B CA 1
ATOM 3158 C C . SER B 1 67 ? -3.822 8.141 -5.746 1 81.56 67 SER B C 1
ATOM 3160 O O . SER B 1 67 ? -4.789 7.379 -5.777 1 81.56 67 SER B O 1
ATOM 3162 N N . LYS B 1 68 ? -3.295 8.539 -6.879 1 76.31 68 LYS B N 1
ATOM 3163 C CA . LYS B 1 68 ? -3.916 8.195 -8.156 1 76.31 68 LYS B CA 1
ATOM 3164 C C . LYS B 1 68 ? -2.861 7.93 -9.227 1 76.31 68 LYS B C 1
ATOM 3166 O O . LYS B 1 68 ? -3.189 7.504 -10.336 1 76.31 68 LYS B O 1
ATOM 3171 N N . GLY B 1 69 ? -1.684 8.031 -8.883 1 75 69 GLY B N 1
ATOM 3172 C CA . GLY B 1 69 ? -0.683 7.965 -9.938 1 75 69 GLY B CA 1
ATOM 3173 C C . GLY B 1 69 ? -0.703 9.172 -10.859 1 75 69 GLY B C 1
ATOM 3174 O O . GLY B 1 69 ? -1.237 10.219 -10.508 1 75 69 GLY B O 1
ATOM 3175 N N . ASP B 1 70 ? -0.05 9.055 -12 1 75.75 70 ASP B N 1
ATOM 3176 C CA . ASP B 1 70 ? -0.004 10.148 -12.961 1 75.75 70 ASP B CA 1
ATOM 3177 C C . ASP B 1 70 ? -0.995 9.93 -14.102 1 75.75 70 ASP B C 1
ATOM 3179 O O . ASP B 1 70 ? -0.603 9.531 -15.203 1 75.75 70 ASP B O 1
ATOM 3183 N N . LEU B 1 71 ? -2.158 10.328 -13.914 1 73.38 71 LEU B N 1
ATOM 3184 C CA . LEU B 1 71 ? -3.227 10.086 -14.883 1 73.38 71 LEU B CA 1
ATOM 3185 C C . LEU B 1 71 ? -3.055 10.961 -16.125 1 73.38 71 LEU B C 1
ATOM 3187 O O . LEU B 1 71 ? -3.67 10.703 -17.156 1 73.38 71 LEU B O 1
ATOM 3191 N N . ASN B 1 72 ? -2.305 12 -15.961 1 72 72 ASN B N 1
ATOM 3192 C CA . ASN B 1 72 ? -2.025 12.828 -17.125 1 72 72 ASN B CA 1
ATOM 3193 C C . ASN B 1 72 ? -1.232 12.062 -18.188 1 72 72 ASN B C 1
ATOM 3195 O O . ASN B 1 72 ? -1.214 12.453 -19.359 1 72 72 ASN B O 1
ATOM 3199 N N . ALA B 1 73 ? -0.614 11.062 -17.734 1 65.12 73 ALA B N 1
ATOM 3200 C CA . ALA B 1 73 ? 0.235 10.281 -18.641 1 65.12 73 ALA B CA 1
ATOM 3201 C C . ALA B 1 73 ? -0.573 9.219 -19.375 1 65.12 73 ALA B C 1
ATOM 3203 O O . ALA B 1 73 ? -0.055 8.547 -20.266 1 65.12 73 ALA B O 1
ATOM 3204 N N . LEU B 1 74 ? -1.791 9.031 -19.047 1 64.69 74 LEU B N 1
ATOM 3205 C CA . LEU B 1 74 ? -2.607 7.973 -19.625 1 64.69 74 LEU B CA 1
ATOM 3206 C C . LEU B 1 74 ? -2.688 8.117 -21.141 1 64.69 74 LEU B C 1
ATOM 3208 O O . LEU B 1 74 ? -2.492 7.148 -21.875 1 64.69 74 LEU B O 1
ATOM 3212 N N . PRO B 1 75 ? -2.977 9.273 -21.609 1 56.72 75 PRO B N 1
ATOM 3213 C CA . PRO B 1 75 ? -3.084 9.391 -23.078 1 56.72 75 PRO B CA 1
ATOM 3214 C C . PRO B 1 75 ? -1.744 9.195 -23.781 1 56.72 75 PRO B C 1
ATOM 3216 O O . PRO B 1 75 ? -1.713 8.852 -24.969 1 56.72 75 PRO B O 1
ATOM 3219 N N . LEU B 1 76 ? -0.715 9.57 -23.172 1 50.59 76 LEU B N 1
ATOM 3220 C CA . LEU B 1 76 ? 0.603 9.602 -23.797 1 50.59 76 LEU B CA 1
ATOM 3221 C C . LEU B 1 76 ? 1.136 8.188 -24.016 1 50.59 76 LEU B C 1
ATOM 3223 O O . LEU B 1 76 ? 2.041 7.977 -24.812 1 50.59 76 LEU B O 1
ATOM 3227 N N . TRP B 1 77 ? 0.666 7.191 -23.375 1 52.66 77 TRP B N 1
ATOM 3228 C CA . TRP B 1 77 ? 1.37 5.926 -23.188 1 52.66 77 TRP B CA 1
ATOM 3229 C C . TRP B 1 77 ? 1.115 4.973 -24.344 1 52.66 77 TRP B C 1
ATOM 3231 O O . TRP B 1 77 ? 1.861 4.012 -24.547 1 52.66 77 TRP B O 1
ATOM 3241 N N . VAL B 1 78 ? 0.062 5.23 -25.016 1 48.69 78 VAL B N 1
ATOM 3242 C CA . VAL B 1 78 ? -0.063 4.262 -26.094 1 48.69 78 VAL B CA 1
ATOM 3243 C C . VAL B 1 78 ? 1.241 4.195 -26.891 1 48.69 78 VAL B C 1
ATOM 3245 O O . VAL B 1 78 ? 1.641 3.125 -27.359 1 48.69 78 VAL B O 1
ATOM 3248 N N . ASP B 1 79 ? 1.993 5.223 -26.766 1 48.94 79 ASP B N 1
ATOM 3249 C CA . ASP B 1 79 ? 3.104 5.238 -27.703 1 48.94 79 ASP B CA 1
ATOM 3250 C C . ASP B 1 79 ? 4.387 4.727 -27.062 1 48.94 79 ASP B C 1
ATOM 3252 O O . ASP B 1 79 ? 5.25 4.16 -27.734 1 48.94 79 ASP B O 1
ATOM 3256 N N . GLU B 1 80 ? 4.648 4.988 -25.812 1 50.84 80 GLU B N 1
ATOM 3257 C CA . GLU B 1 80 ? 6.023 4.891 -25.328 1 50.84 80 GLU B CA 1
ATOM 3258 C C . GLU B 1 80 ? 6.266 3.568 -24.609 1 50.84 80 GLU B C 1
ATOM 3260 O O . GLU B 1 80 ? 7.355 3.328 -24.094 1 50.84 80 GLU B O 1
ATOM 3265 N N . GLN B 1 81 ? 5.691 2.541 -24.891 1 52.25 81 GLN B N 1
ATOM 3266 C CA . GLN B 1 81 ? 5.965 1.227 -24.312 1 52.25 81 GLN B CA 1
ATOM 3267 C C . GLN B 1 81 ? 6.152 1.312 -22.812 1 52.25 81 GLN B C 1
ATOM 3269 O O . GLN B 1 81 ? 6.961 0.581 -22.234 1 52.25 81 GLN B O 1
ATOM 3274 N N . ARG B 1 82 ? 5.789 2.43 -22.172 1 56.78 82 ARG B N 1
ATOM 3275 C CA . ARG B 1 82 ? 5.965 2.48 -20.734 1 56.78 82 ARG B CA 1
ATOM 3276 C C . ARG B 1 82 ? 4.645 2.775 -20.031 1 56.78 82 ARG B C 1
ATOM 3278 O O . ARG B 1 82 ? 3.867 3.615 -20.484 1 56.78 82 ARG B O 1
ATOM 3285 N N . VAL B 1 83 ? 4.438 1.886 -19.094 1 56.62 83 VAL B N 1
ATOM 3286 C CA . VAL B 1 83 ? 3.271 2.143 -18.25 1 56.62 83 VAL B CA 1
ATOM 3287 C C . VAL B 1 83 ? 3.619 3.18 -17.188 1 56.62 83 VAL B C 1
ATOM 3289 O O . VAL B 1 83 ? 4.109 2.832 -16.109 1 56.62 83 VAL B O 1
ATOM 3292 N N . GLU B 1 84 ? 3.473 4.398 -17.422 1 60.56 84 GLU B N 1
ATOM 3293 C CA . GLU B 1 84 ? 3.984 5.48 -16.594 1 60.56 84 GLU B CA 1
ATOM 3294 C C . GLU B 1 84 ? 2.869 6.109 -15.766 1 60.56 84 GLU B C 1
ATOM 3296 O O . GLU B 1 84 ? 3.096 7.094 -15.055 1 60.56 84 GLU B O 1
ATOM 3301 N N . TRP B 1 85 ? 1.793 5.445 -15.711 1 67.94 85 TRP B N 1
ATOM 3302 C CA . TRP B 1 85 ? 0.695 6.168 -15.078 1 67.94 85 TRP B CA 1
ATOM 3303 C C . TRP B 1 85 ? 0.261 5.477 -13.789 1 67.94 85 TRP B C 1
ATOM 3305 O O . TRP B 1 85 ? -0.512 6.035 -13.008 1 67.94 85 TRP B O 1
ATOM 3315 N N . THR B 1 86 ? 0.812 4.348 -13.586 1 72.56 86 THR B N 1
ATOM 3316 C CA . THR B 1 86 ? 0.356 3.584 -12.43 1 72.56 86 THR B CA 1
ATOM 3317 C C . THR B 1 86 ? 0.877 4.203 -11.133 1 72.56 86 THR B C 1
ATOM 3319 O O . THR B 1 86 ? 1.921 4.855 -11.133 1 72.56 86 THR B O 1
ATOM 3322 N N . PRO B 1 87 ? 0.154 4.012 -10.078 1 74.94 87 PRO B N 1
ATOM 3323 C CA . PRO B 1 87 ? 0.562 4.613 -8.805 1 74.94 87 PRO B CA 1
ATOM 3324 C C . PRO B 1 87 ? 1.954 4.172 -8.367 1 74.94 87 PRO B C 1
ATOM 3326 O O . PRO B 1 87 ? 2.619 4.879 -7.602 1 74.94 87 PRO B O 1
ATOM 3329 N N . ASP B 1 88 ? 2.4 3.057 -8.906 1 76 88 ASP B N 1
ATOM 3330 C CA . ASP B 1 88 ? 3.68 2.533 -8.438 1 76 88 ASP B CA 1
ATOM 3331 C C . ASP B 1 88 ? 4.824 3.002 -9.328 1 76 88 ASP B C 1
ATOM 3333 O O . ASP B 1 88 ? 5.988 2.67 -9.086 1 76 88 ASP B O 1
ATOM 3337 N N . VAL B 1 89 ? 4.59 3.797 -10.258 1 73.81 89 VAL B N 1
ATOM 3338 C CA . VAL B 1 89 ? 5.602 4.145 -11.25 1 73.81 89 VAL B CA 1
ATOM 3339 C C . VAL B 1 89 ? 6.762 4.875 -10.578 1 73.81 89 VAL B C 1
ATOM 3341 O O . VAL B 1 89 ? 7.926 4.648 -10.922 1 73.81 89 VAL B O 1
ATOM 3344 N N . PHE B 1 90 ? 6.473 5.707 -9.719 1 78.94 90 PHE B N 1
ATOM 3345 C CA . PHE B 1 90 ? 7.543 6.477 -9.102 1 78.94 90 PHE B CA 1
ATOM 3346 C C . PHE B 1 90 ? 8.469 5.57 -8.297 1 78.94 90 PHE B C 1
ATOM 3348 O O . PHE B 1 90 ? 9.688 5.723 -8.352 1 78.94 90 PHE B O 1
ATOM 3355 N N . VAL B 1 91 ? 7.883 4.727 -7.508 1 84.88 91 VAL B N 1
ATOM 3356 C CA . VAL B 1 91 ? 8.711 3.869 -6.664 1 84.88 91 VAL B CA 1
ATOM 3357 C C . VAL B 1 91 ? 9.586 2.975 -7.543 1 84.88 91 VAL B C 1
ATOM 3359 O O . VAL B 1 91 ? 10.711 2.639 -7.172 1 84.88 91 VAL B O 1
ATOM 3362 N N . HIS B 1 92 ? 9.102 2.688 -8.625 1 80.25 92 HIS B N 1
ATOM 3363 C CA . HIS B 1 92 ? 9.906 1.909 -9.562 1 80.25 92 HIS B CA 1
ATOM 3364 C C . HIS B 1 92 ? 11.109 2.707 -10.055 1 80.25 92 HIS B C 1
ATOM 3366 O O . HIS B 1 92 ? 12.227 2.195 -10.078 1 80.25 92 HIS B O 1
ATOM 3372 N N . HIS B 1 93 ? 10.836 3.871 -10.516 1 81.69 93 HIS B N 1
ATOM 3373 C CA . HIS B 1 93 ? 11.93 4.719 -10.984 1 81.69 93 HIS B CA 1
ATOM 3374 C C . HIS B 1 93 ? 12.953 4.965 -9.883 1 81.69 93 HIS B C 1
ATOM 3376 O O . HIS B 1 93 ? 14.156 5.039 -10.148 1 81.69 93 HIS B O 1
ATOM 3382 N N . LEU B 1 94 ? 12.414 5.055 -8.781 1 84.69 94 LEU B N 1
ATOM 3383 C CA . LEU B 1 94 ? 13.289 5.254 -7.633 1 84.69 94 LEU B CA 1
ATOM 3384 C C . LEU B 1 94 ? 14.164 4.023 -7.398 1 84.69 94 LEU B C 1
ATOM 3386 O O . LEU B 1 94 ? 15.367 4.145 -7.156 1 84.69 94 LEU B O 1
ATOM 3390 N N . ALA B 1 95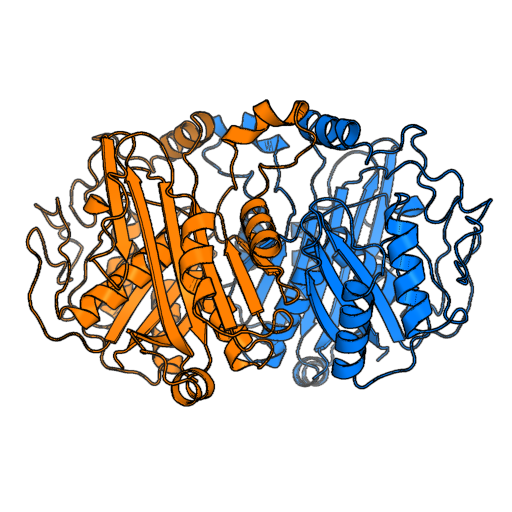 ? 13.562 2.881 -7.418 1 86.44 95 ALA B N 1
ATOM 3391 C CA . ALA B 1 95 ? 14.289 1.634 -7.227 1 86.44 95 ALA B CA 1
ATOM 3392 C C . ALA B 1 95 ? 15.383 1.465 -8.281 1 86.44 95 ALA B C 1
ATOM 3394 O O . ALA B 1 95 ? 16.5 1.047 -7.973 1 86.44 95 ALA B O 1
ATOM 3395 N N . GLU B 1 96 ? 15.047 1.766 -9.43 1 83.44 96 GLU B N 1
ATOM 3396 C CA . GLU B 1 96 ? 16 1.676 -10.531 1 83.44 96 GLU B CA 1
ATOM 3397 C C . GLU B 1 96 ? 17.172 2.643 -10.328 1 83.44 96 GLU B C 1
ATOM 3399 O O . GLU B 1 96 ? 18.328 2.271 -10.5 1 83.44 96 GLU B O 1
ATOM 3404 N N . SER B 1 97 ? 16.828 3.824 -10.016 1 81.56 97 SER B N 1
ATOM 3405 C CA . SER B 1 97 ? 17.828 4.875 -9.852 1 81.56 97 SER B CA 1
ATOM 3406 C C . SER B 1 97 ? 18.797 4.551 -8.711 1 81.56 97 SER B C 1
ATOM 3408 O O . SER B 1 97 ? 19.969 4.922 -8.758 1 81.56 97 SER B O 1
ATOM 3410 N N . LEU B 1 98 ? 18.25 3.887 -7.727 1 82.38 98 LEU B N 1
ATOM 3411 C CA . LEU B 1 98 ? 19.031 3.641 -6.523 1 82.38 98 LEU B CA 1
ATOM 3412 C C . LEU B 1 98 ? 19.578 2.215 -6.508 1 82.38 98 LEU B C 1
ATOM 3414 O O . LEU B 1 98 ? 20.328 1.84 -5.605 1 82.38 98 LEU B O 1
ATOM 3418 N N . LYS B 1 99 ? 19.172 1.454 -7.453 1 82.38 99 LYS B N 1
ATOM 3419 C CA . LYS B 1 99 ? 19.547 0.047 -7.555 1 82.38 99 LYS B CA 1
ATOM 3420 C C . LYS B 1 99 ? 19.172 -0.717 -6.293 1 82.38 99 LYS B C 1
ATOM 3422 O O . LYS B 1 99 ? 19.984 -1.464 -5.742 1 82.38 99 LYS B O 1
ATOM 3427 N N . SER B 1 100 ? 18.031 -0.372 -5.836 1 85.44 100 SER B N 1
ATOM 3428 C CA . SER B 1 100 ? 17.531 -1.012 -4.621 1 85.44 100 SER B CA 1
ATOM 3429 C C . SER B 1 100 ? 17.062 -2.432 -4.906 1 85.44 100 SER B C 1
ATOM 3431 O O . SER B 1 100 ? 16.453 -2.689 -5.945 1 85.44 100 SER B O 1
ATOM 3433 N N . SER B 1 101 ? 17.391 -3.311 -3.979 1 89.25 101 SER B N 1
ATOM 3434 C CA . SER B 1 101 ? 16.891 -4.68 -4.121 1 89.25 101 SER B CA 1
ATOM 3435 C C . SER B 1 101 ? 16.094 -5.109 -2.896 1 89.25 101 SER B C 1
ATOM 3437 O O . SER B 1 101 ? 15.766 -6.285 -2.744 1 89.25 101 SER B O 1
ATOM 3439 N N . GLY B 1 102 ? 15.883 -4.18 -2.014 1 91.62 102 GLY B N 1
ATOM 3440 C CA . GLY B 1 102 ? 15 -4.418 -0.883 1 91.62 102 GLY B CA 1
ATOM 3441 C C . GLY B 1 102 ? 13.531 -4.281 -1.235 1 91.62 102 GLY B C 1
ATOM 3442 O O . GLY B 1 102 ? 13.172 -4.203 -2.414 1 91.62 102 GLY B O 1
ATOM 3443 N N . PRO B 1 103 ? 12.711 -4.355 -0.233 1 92.25 103 PRO B N 1
ATOM 3444 C CA . PRO B 1 103 ? 11.273 -4.254 -0.494 1 92.25 103 PRO B CA 1
ATOM 3445 C C . PRO B 1 103 ? 10.867 -2.887 -1.036 1 92.25 103 PRO B C 1
ATOM 3447 O O . PRO B 1 103 ? 11.414 -1.864 -0.614 1 92.25 103 PRO B O 1
ATOM 3450 N N . SER B 1 104 ? 9.961 -2.887 -1.963 1 91.69 104 SER B N 1
ATOM 3451 C CA . SER B 1 104 ? 9.406 -1.68 -2.566 1 91.69 104 SER B CA 1
ATOM 3452 C C . SER B 1 104 ? 7.883 -1.757 -2.66 1 91.69 104 SER B C 1
ATOM 3454 O O . SER B 1 104 ? 7.332 -2.801 -3.01 1 91.69 104 SER B O 1
ATOM 3456 N N . LEU B 1 105 ? 7.27 -0.63 -2.338 1 92.69 105 LEU B N 1
ATOM 3457 C CA . LEU B 1 105 ? 5.812 -0.622 -2.275 1 92.69 105 LEU B CA 1
ATOM 3458 C C . LEU B 1 105 ? 5.266 0.782 -2.516 1 92.69 105 LEU B C 1
ATOM 3460 O O . LEU B 1 105 ? 5.887 1.771 -2.121 1 92.69 105 LEU B O 1
ATOM 3464 N N . SER B 1 106 ? 4.113 0.818 -3.162 1 92.56 106 SER B N 1
ATOM 3465 C CA . SER B 1 106 ? 3.354 2.057 -3.289 1 92.56 106 SER B CA 1
ATOM 3466 C C . SER B 1 106 ? 1.987 1.939 -2.623 1 92.56 106 SER B C 1
ATOM 3468 O O . SER B 1 106 ? 1.015 1.523 -3.258 1 92.56 106 SER B O 1
ATOM 3470 N N . PRO B 1 107 ? 1.859 2.434 -1.447 1 92.88 107 PRO B N 1
ATOM 3471 C CA . PRO B 1 107 ? 0.563 2.367 -0.768 1 92.88 107 PRO B CA 1
ATOM 3472 C C . PRO B 1 107 ? -0.411 3.439 -1.248 1 92.88 107 PRO B C 1
ATOM 3474 O O . PRO B 1 107 ? 0.011 4.465 -1.791 1 92.88 107 PRO B O 1
ATOM 3477 N N . ASN B 1 108 ? -1.649 3.098 -1.098 1 91.94 108 ASN B N 1
ATOM 3478 C CA . ASN B 1 108 ? -2.707 4.062 -1.372 1 91.94 108 ASN B CA 1
ATOM 3479 C C . ASN B 1 108 ? -3.725 4.117 -0.235 1 91.94 108 ASN B C 1
ATOM 3481 O O . ASN B 1 108 ? -4.293 3.094 0.144 1 91.94 108 ASN B O 1
ATOM 3485 N N . ALA B 1 109 ? -3.902 5.277 0.285 1 92 109 ALA B N 1
ATOM 3486 C CA . ALA B 1 109 ? -4.898 5.617 1.299 1 92 109 ALA B CA 1
ATOM 3487 C C . ALA B 1 109 ? -5.465 7.016 1.065 1 92 109 ALA B C 1
ATOM 3489 O O . ALA B 1 109 ? -5.566 7.812 1.999 1 92 109 ALA B O 1
ATOM 3490 N N . ALA B 1 110 ? -5.688 7.309 -0.141 1 90.44 110 ALA B N 1
ATOM 3491 C CA . ALA B 1 110 ? -6.195 8.617 -0.532 1 90.44 110 ALA B CA 1
ATOM 3492 C C . ALA B 1 110 ? -5.34 9.734 0.05 1 90.44 110 ALA B C 1
ATOM 3494 O O . ALA B 1 110 ? -4.113 9.711 -0.071 1 90.44 110 ALA B O 1
ATOM 3495 N N . CYS B 1 111 ? -5.961 10.75 0.64 1 93.81 111 CYS B N 1
ATOM 3496 C CA . CYS B 1 111 ? -5.211 11.914 1.104 1 93.81 111 CYS B CA 1
ATOM 3497 C C . CYS B 1 111 ? -4.359 11.562 2.318 1 93.81 111 CYS B C 1
ATOM 3499 O O . CYS B 1 111 ? -3.486 12.344 2.713 1 93.81 111 CYS B O 1
ATOM 3501 N N . ALA B 1 112 ? -4.527 10.391 2.848 1 95.62 112 ALA B N 1
ATOM 3502 C CA . ALA B 1 112 ? -3.729 9.953 3.99 1 95.62 112 ALA B CA 1
ATOM 3503 C C . ALA B 1 112 ? -2.531 9.125 3.537 1 95.62 112 ALA B C 1
ATOM 3505 O O . ALA B 1 112 ? -1.759 8.633 4.363 1 95.62 112 ALA B O 1
ATOM 3506 N N . THR B 1 113 ? -2.307 9 2.295 1 95.69 113 THR B N 1
ATOM 3507 C CA . THR B 1 113 ? -1.304 8.125 1.694 1 95.69 113 THR B CA 1
ATOM 3508 C C . THR B 1 113 ? 0.084 8.43 2.248 1 95.69 113 THR B C 1
ATOM 3510 O O . THR B 1 113 ? 0.834 7.52 2.604 1 95.69 113 THR B O 1
ATOM 3513 N N . GLY B 1 114 ? 0.46 9.68 2.277 1 97.31 114 GLY B N 1
ATOM 3514 C CA . GLY B 1 114 ? 1.774 10.047 2.779 1 97.31 114 GLY B CA 1
ATOM 3515 C C . GLY B 1 114 ? 2.012 9.602 4.211 1 97.31 114 GLY B C 1
ATOM 3516 O O . GLY B 1 114 ? 3.068 9.055 4.531 1 97.31 114 GLY B O 1
ATOM 3517 N N . ALA B 1 115 ? 1.038 9.797 5.074 1 97.94 115 ALA B N 1
ATOM 3518 C CA . ALA B 1 115 ? 1.14 9.367 6.465 1 97.94 115 ALA B CA 1
ATOM 3519 C C . ALA B 1 115 ? 1.237 7.852 6.57 1 97.94 115 ALA B C 1
ATOM 3521 O O . ALA B 1 115 ? 2.008 7.324 7.375 1 97.94 115 ALA B O 1
ATOM 3522 N N . HIS B 1 116 ? 0.451 7.18 5.785 1 96.62 116 HIS B N 1
ATOM 3523 C CA . HIS B 1 116 ? 0.482 5.723 5.777 1 96.62 116 HIS B CA 1
ATOM 3524 C C . HIS B 1 116 ? 1.839 5.203 5.309 1 96.62 116 HIS B C 1
ATOM 3526 O O . HIS B 1 116 ? 2.34 4.207 5.836 1 96.62 116 HIS B O 1
ATOM 3532 N N . SER B 1 117 ? 2.375 5.875 4.301 1 97.06 117 SER B N 1
ATOM 3533 C CA . SER B 1 117 ? 3.691 5.484 3.803 1 97.06 117 SER B CA 1
ATOM 3534 C C . SER B 1 117 ? 4.746 5.582 4.898 1 97.06 117 SER B C 1
ATOM 3536 O O . SER B 1 117 ? 5.578 4.684 5.051 1 97.06 117 SER B O 1
ATOM 3538 N N . LEU B 1 118 ? 4.73 6.629 5.617 1 98.06 118 LEU B N 1
ATOM 3539 C CA . LEU B 1 118 ? 5.703 6.836 6.684 1 98.06 118 LEU B CA 1
ATOM 3540 C C . LEU B 1 118 ? 5.52 5.805 7.793 1 98.06 118 LEU B C 1
ATOM 3542 O O . LEU B 1 118 ? 6.5 5.25 8.297 1 98.06 118 LEU B O 1
ATOM 3546 N N . ALA B 1 119 ? 4.297 5.527 8.141 1 96.75 119 ALA B N 1
ATOM 3547 C CA . ALA B 1 119 ? 4.012 4.535 9.172 1 96.75 119 ALA B CA 1
ATOM 3548 C C . ALA B 1 119 ? 4.496 3.15 8.758 1 96.75 119 ALA B C 1
ATOM 3550 O O . ALA B 1 119 ? 5.078 2.422 9.562 1 96.75 119 ALA B O 1
ATOM 3551 N N . LEU B 1 120 ? 4.234 2.824 7.539 1 95.38 120 LEU B N 1
ATOM 3552 C CA . LEU B 1 120 ? 4.672 1.529 7.027 1 95.38 120 LEU B CA 1
ATOM 3553 C C . LEU B 1 120 ? 6.191 1.428 7.031 1 95.38 120 LEU B C 1
ATOM 3555 O O . LEU B 1 120 ? 6.75 0.411 7.453 1 95.38 120 LEU B O 1
ATOM 3559 N N . GLY B 1 121 ? 6.84 2.477 6.531 1 95.88 121 GLY B N 1
ATOM 3560 C CA . GLY B 1 121 ? 8.289 2.49 6.543 1 95.88 121 GLY B CA 1
ATOM 3561 C C . GLY B 1 121 ? 8.883 2.328 7.934 1 95.88 121 GLY B C 1
ATOM 3562 O O . GLY B 1 121 ? 9.836 1.577 8.125 1 95.88 121 GLY B O 1
ATOM 3563 N N . ALA B 1 122 ? 8.305 2.992 8.883 1 96.44 122 ALA B N 1
ATOM 3564 C CA . ALA B 1 122 ? 8.75 2.855 10.266 1 96.44 122 ALA B CA 1
ATOM 3565 C C . ALA B 1 122 ? 8.586 1.42 10.758 1 96.44 122 ALA B C 1
ATOM 3567 O O . ALA B 1 122 ? 9.453 0.897 11.461 1 96.44 122 ALA B O 1
ATOM 3568 N N . GLY B 1 123 ? 7.48 0.832 10.406 1 93.5 123 GLY B N 1
ATOM 3569 C CA . GLY B 1 123 ? 7.25 -0.556 10.781 1 93.5 123 GLY B CA 1
ATOM 3570 C C . GLY B 1 123 ? 8.312 -1.499 10.242 1 93.5 123 GLY B C 1
ATOM 3571 O O . GLY B 1 123 ? 8.75 -2.414 10.945 1 93.5 123 GLY B O 1
ATOM 3572 N N . TRP B 1 124 ? 8.75 -1.295 9 1 93.25 124 TRP B N 1
ATOM 3573 C CA . TRP B 1 124 ? 9.758 -2.152 8.383 1 93.25 124 TRP B CA 1
ATOM 3574 C C . TRP B 1 124 ? 11.086 -2.055 9.125 1 93.25 124 TRP B C 1
ATOM 3576 O O . TRP B 1 124 ? 11.828 -3.033 9.211 1 93.25 124 TRP B O 1
ATOM 3586 N N . ILE B 1 125 ? 11.352 -0.878 9.641 1 94.44 125 ILE B N 1
ATOM 3587 C CA . ILE B 1 125 ? 12.555 -0.69 10.445 1 94.44 125 ILE B CA 1
ATOM 3588 C C . ILE B 1 125 ? 12.391 -1.381 11.797 1 94.44 125 ILE B C 1
ATOM 3590 O O . ILE B 1 125 ? 13.281 -2.098 12.25 1 94.44 125 ILE B O 1
ATOM 3594 N N . GLN B 1 126 ? 11.32 -1.185 12.43 1 91.94 126 GLN B N 1
ATOM 3595 C CA . GLN B 1 126 ? 11.055 -1.694 13.766 1 91.94 126 GLN B CA 1
ATOM 3596 C C . GLN B 1 126 ? 11.039 -3.221 13.781 1 91.94 126 GLN B C 1
ATOM 3598 O O . GLN B 1 126 ? 11.453 -3.84 14.766 1 91.94 126 GLN B O 1
ATOM 3603 N N . ASP B 1 127 ? 10.578 -3.777 12.703 1 86.12 127 ASP B N 1
ATOM 3604 C CA . ASP B 1 127 ? 10.484 -5.234 12.664 1 86.12 127 ASP B CA 1
ATOM 3605 C C . ASP B 1 127 ? 11.773 -5.852 12.133 1 86.12 127 ASP B C 1
ATOM 3607 O O . ASP B 1 127 ? 11.883 -7.078 12.031 1 86.12 127 ASP B O 1
ATOM 3611 N N . GLY B 1 128 ? 12.734 -5.035 11.703 1 86.12 128 GLY B N 1
ATOM 3612 C CA . GLY B 1 128 ? 14.047 -5.508 11.297 1 86.12 128 GLY B CA 1
ATOM 3613 C C . GLY B 1 128 ? 14.102 -5.922 9.836 1 86.12 128 GLY B C 1
ATOM 3614 O O . GLY B 1 128 ? 15.094 -6.512 9.398 1 86.12 128 GLY B O 1
ATOM 3615 N N . ARG B 1 129 ? 13.125 -5.605 9.07 1 85.75 129 ARG B N 1
ATOM 3616 C CA . ARG B 1 129 ? 13.086 -5.992 7.668 1 85.75 129 ARG B CA 1
ATOM 3617 C C . ARG B 1 129 ? 14.125 -5.223 6.859 1 85.75 129 ARG B C 1
ATOM 3619 O O . ARG B 1 129 ? 14.672 -5.746 5.883 1 85.75 129 ARG B O 1
ATOM 3626 N N . THR B 1 130 ? 14.234 -3.92 7.211 1 91.06 130 THR B N 1
ATOM 3627 C CA . THR B 1 130 ? 15.172 -3.037 6.527 1 91.06 130 THR B CA 1
ATOM 3628 C C . THR B 1 130 ? 15.961 -2.203 7.535 1 91.06 130 THR B C 1
ATOM 3630 O O . THR B 1 130 ? 15.562 -2.074 8.695 1 91.06 130 THR B O 1
ATOM 3633 N N . ASP B 1 131 ? 17.094 -1.739 7 1 89.69 131 ASP B N 1
ATOM 3634 C CA . ASP B 1 131 ? 17.906 -0.841 7.812 1 89.69 131 ASP B CA 1
ATOM 3635 C C . ASP B 1 131 ? 17.562 0.62 7.527 1 89.69 131 ASP B C 1
ATOM 3637 O O . ASP B 1 131 ? 17.703 1.479 8.406 1 89.69 131 ASP B O 1
ATOM 3641 N N . PHE B 1 132 ? 17.172 0.828 6.254 1 91.38 132 PHE B N 1
ATOM 3642 C CA . PHE B 1 132 ? 16.766 2.146 5.773 1 91.38 132 PHE B CA 1
ATOM 3643 C C . PHE B 1 132 ? 15.469 2.068 4.988 1 91.38 132 PHE B C 1
ATOM 3645 O O . PHE B 1 132 ? 15.203 1.076 4.305 1 91.38 132 PHE B O 1
ATOM 3652 N N . VAL B 1 133 ? 14.75 3.117 5.207 1 94.75 133 VAL B N 1
ATOM 3653 C CA . VAL B 1 133 ? 13.578 3.221 4.348 1 94.75 133 VAL B CA 1
ATOM 3654 C C . VAL B 1 133 ? 13.453 4.645 3.812 1 94.75 133 VAL B C 1
ATOM 3656 O O . VAL B 1 133 ? 13.508 5.609 4.582 1 94.75 133 VAL B O 1
ATOM 3659 N N . PHE B 1 134 ? 13.469 4.785 2.533 1 93.56 134 PHE B N 1
ATOM 3660 C CA . PHE B 1 134 ? 13.016 6.008 1.884 1 93.56 134 PHE B CA 1
ATOM 3661 C C . PHE B 1 134 ? 11.492 6.031 1.771 1 93.56 134 PHE B C 1
ATOM 3663 O O . PHE B 1 134 ? 10.914 5.277 0.985 1 93.56 134 PHE B O 1
ATOM 3670 N N . ALA B 1 135 ? 10.828 6.906 2.588 1 96.31 135 ALA B N 1
ATOM 3671 C CA . ALA B 1 135 ? 9.367 6.844 2.715 1 96.31 135 ALA B CA 1
ATOM 3672 C C . ALA B 1 135 ? 8.734 8.203 2.432 1 96.31 135 ALA B C 1
ATOM 3674 O O . ALA B 1 135 ? 9.281 9.242 2.82 1 96.31 135 ALA B O 1
ATOM 3675 N N . GLY B 1 136 ? 7.598 8.156 1.756 1 95.5 136 GLY B N 1
ATOM 3676 C CA . GLY B 1 136 ? 6.848 9.375 1.467 1 95.5 136 GLY B CA 1
ATOM 3677 C C . GLY B 1 136 ? 5.801 9.18 0.385 1 95.5 136 GLY B C 1
ATOM 3678 O O . GLY B 1 136 ? 5.184 8.117 0.29 1 95.5 136 GLY B O 1
ATOM 3679 N N . ALA B 1 137 ? 5.48 10.273 -0.28 1 94.62 137 ALA B N 1
ATOM 3680 C CA . ALA B 1 137 ? 4.461 10.211 -1.324 1 94.62 137 ALA B CA 1
ATOM 3681 C C . ALA B 1 137 ? 4.641 11.344 -2.334 1 94.62 137 ALA B C 1
ATOM 3683 O O . ALA B 1 137 ? 5.277 12.352 -2.035 1 94.62 137 ALA B O 1
ATOM 3684 N N . VAL B 1 138 ? 4.109 11.062 -3.502 1 90.25 138 VAL B N 1
ATOM 3685 C CA . VAL B 1 138 ? 4.078 12.023 -4.594 1 90.25 138 VAL B CA 1
ATOM 3686 C C . VAL B 1 138 ? 2.641 12.219 -5.074 1 90.25 138 VAL B C 1
ATOM 3688 O O . VAL B 1 138 ? 1.857 11.266 -5.102 1 90.25 138 VAL B O 1
ATOM 3691 N N . GLU B 1 139 ? 2.348 13.414 -5.379 1 90.75 139 GLU B N 1
ATOM 3692 C CA . GLU B 1 139 ? 1.08 13.711 -6.039 1 90.75 139 GLU B CA 1
ATOM 3693 C C . GLU B 1 139 ? 1.292 14.578 -7.273 1 90.75 139 GLU B C 1
ATOM 3695 O O . GLU B 1 139 ? 1.901 15.648 -7.188 1 90.75 139 GLU B O 1
ATOM 3700 N N . PHE B 1 140 ? 0.734 14.078 -8.336 1 84.12 140 PHE B N 1
ATOM 3701 C CA . PHE B 1 140 ? 0.856 14.773 -9.609 1 84.12 140 PHE B CA 1
ATOM 3702 C C . PHE B 1 140 ? -0.303 15.742 -9.812 1 84.12 140 PHE B C 1
ATOM 3704 O O . PHE B 1 140 ? -1.32 15.656 -9.117 1 84.12 140 PHE B O 1
ATOM 3711 N N . PRO B 1 141 ? -0.06 16.719 -10.781 1 85 141 PRO B N 1
ATOM 3712 C CA . PRO B 1 141 ? -1.2 17.578 -11.094 1 85 141 PRO B CA 1
ATOM 3713 C C . PRO B 1 141 ? -2.434 16.797 -11.531 1 85 141 PRO B C 1
ATOM 3715 O O . PRO B 1 141 ? -2.318 15.828 -12.297 1 85 141 PRO B O 1
ATOM 3718 N N . GLN B 1 142 ? -3.516 17.188 -11.023 1 84.38 142 GLN B N 1
ATOM 3719 C CA . GLN B 1 142 ? -4.746 16.469 -11.328 1 84.38 142 GLN B CA 1
ATOM 3720 C C . GLN B 1 142 ? -5.309 16.875 -12.688 1 84.38 142 GLN B C 1
ATOM 3722 O O . GLN B 1 142 ? -5.375 18.062 -13 1 84.38 142 GLN B O 1
ATOM 3727 N N . PRO B 1 143 ? -5.641 15.836 -13.461 1 82.06 143 PRO B N 1
ATOM 3728 C CA . PRO B 1 143 ? -6.309 16.203 -14.711 1 82.06 143 PRO B CA 1
ATOM 3729 C C . PRO B 1 143 ? -7.695 16.797 -14.492 1 82.06 143 PRO B C 1
ATOM 3731 O O . PRO B 1 143 ? -8.281 16.625 -13.414 1 82.06 143 PRO B O 1
ATOM 3734 N N . GLU B 1 144 ? -8.234 17.375 -15.516 1 83.12 144 GLU B N 1
ATOM 3735 C CA . GLU B 1 144 ? -9.484 18.125 -15.445 1 83.12 144 GLU B CA 1
ATOM 3736 C C . GLU B 1 144 ? -10.633 17.234 -15 1 83.12 144 GLU B C 1
ATOM 3738 O O . GLU B 1 144 ? -11.531 17.672 -14.273 1 83.12 144 GLU B O 1
ATOM 3743 N N . ILE B 1 145 ? -10.602 16.031 -15.438 1 79.81 145 ILE B N 1
ATOM 3744 C CA . ILE B 1 145 ? -11.703 15.117 -15.133 1 79.81 145 ILE B CA 1
ATOM 3745 C C . ILE B 1 145 ? -11.742 14.844 -13.633 1 79.81 145 ILE B C 1
ATOM 3747 O O . ILE B 1 145 ? -12.812 14.672 -13.047 1 79.81 145 ILE B O 1
ATOM 3751 N N . ILE B 1 146 ? -10.625 14.781 -13.047 1 81.69 146 ILE B N 1
ATOM 3752 C CA . ILE B 1 146 ? -10.547 14.539 -11.609 1 81.69 146 ILE B CA 1
ATOM 3753 C C . ILE B 1 146 ? -10.977 15.797 -10.852 1 81.69 146 ILE B C 1
ATOM 3755 O O . ILE B 1 146 ? -11.688 15.711 -9.852 1 81.69 146 ILE B O 1
ATOM 3759 N N . LEU B 1 147 ? -10.562 16.922 -11.312 1 84.69 147 LEU B N 1
ATOM 3760 C CA . LEU B 1 147 ? -10.953 18.172 -10.695 1 84.69 147 LEU B CA 1
ATOM 3761 C C . LEU B 1 147 ? -12.469 18.375 -10.773 1 84.69 147 LEU B C 1
ATOM 3763 O O . LEU B 1 147 ? -13.086 18.875 -9.828 1 84.69 147 LEU B O 1
ATOM 3767 N N . ALA B 1 148 ? -13.008 17.984 -11.867 1 84.31 148 ALA B N 1
ATOM 3768 C CA . ALA B 1 148 ? -14.453 18.062 -12.031 1 84.31 148 ALA B CA 1
ATOM 3769 C C . ALA B 1 148 ? -15.172 17.188 -11.023 1 84.31 148 ALA B C 1
ATOM 3771 O O . ALA B 1 148 ? -16.219 17.547 -10.5 1 84.31 148 ALA B O 1
ATOM 3772 N N . ALA B 1 149 ? -14.609 16.062 -10.789 1 80.94 149 ALA B N 1
ATOM 3773 C CA . ALA B 1 149 ? -15.188 15.148 -9.805 1 80.94 149 ALA B CA 1
ATOM 3774 C C . ALA B 1 149 ? -15.172 15.766 -8.414 1 80.94 149 ALA B C 1
ATOM 3776 O O . ALA B 1 149 ? -16.172 15.703 -7.688 1 80.94 149 ALA B O 1
ATOM 3777 N N . TYR B 1 150 ? -14.094 16.359 -8.055 1 84.81 150 TYR B N 1
ATOM 3778 C CA . TYR B 1 150 ? -13.992 17 -6.754 1 84.81 150 TYR B CA 1
ATOM 3779 C C . TYR B 1 150 ? -14.953 18.172 -6.652 1 84.81 150 TYR B C 1
ATOM 3781 O O . TYR B 1 150 ? -15.508 18.438 -5.582 1 84.81 150 TYR B O 1
ATOM 3789 N N . LYS B 1 151 ? -15.047 18.844 -7.676 1 86 151 LYS B N 1
ATOM 3790 C CA . LYS B 1 151 ? -15.992 19.953 -7.711 1 86 151 LYS B CA 1
ATOM 3791 C C . LYS B 1 151 ? -17.422 19.453 -7.477 1 86 151 LYS B C 1
ATOM 3793 O O . LYS B 1 151 ? -18.172 20.062 -6.711 1 86 151 LYS B O 1
ATOM 3798 N N . ASN B 1 152 ? -17.766 18.391 -8.141 1 83.12 152 ASN B N 1
ATOM 3799 C CA . ASN B 1 152 ? -19.109 17.828 -8.023 1 83.12 152 ASN B CA 1
ATOM 3800 C C . ASN B 1 152 ? -19.375 17.312 -6.605 1 83.12 152 ASN B C 1
ATOM 3802 O O . ASN B 1 152 ? -20.516 17.312 -6.152 1 83.12 152 ASN B O 1
ATOM 3806 N N . MET B 1 153 ? -18.328 17.016 -5.969 1 81.31 153 MET B N 1
ATOM 3807 C CA . MET B 1 153 ? -18.438 16.531 -4.594 1 81.31 153 MET B CA 1
ATOM 3808 C C . MET B 1 153 ? -18.422 17.703 -3.611 1 81.31 153 MET B C 1
ATOM 3810 O O . MET B 1 153 ? -18.438 17.5 -2.396 1 81.31 153 MET B O 1
ATOM 3814 N N . ASN B 1 154 ? -18.344 18.859 -4.07 1 86.19 154 ASN B N 1
ATOM 3815 C CA . ASN B 1 154 ? -18.281 20.078 -3.27 1 86.19 154 ASN B CA 1
ATOM 3816 C C . ASN B 1 154 ? -17.062 20.078 -2.355 1 86.19 154 ASN B C 1
ATOM 3818 O O . ASN B 1 154 ? -17.125 20.547 -1.218 1 86.19 154 ASN B O 1
ATOM 3822 N N . ALA B 1 155 ? -16.016 19.5 -2.906 1 88.94 155 ALA B N 1
ATOM 3823 C CA . ALA B 1 155 ? -14.781 19.422 -2.121 1 88.94 155 ALA B CA 1
ATOM 3824 C C . ALA B 1 155 ? -13.828 20.547 -2.477 1 88.94 155 ALA B C 1
ATOM 3826 O O . ALA B 1 155 ? -12.992 20.953 -1.659 1 88.94 155 ALA B O 1
ATOM 3827 N N . LEU B 1 156 ? -14.023 21.094 -3.641 1 92.75 156 LEU B N 1
ATOM 3828 C CA . LEU B 1 156 ? -13.141 22.188 -4.082 1 92.75 156 LEU B CA 1
ATOM 3829 C C . LEU B 1 156 ? -13.703 23.531 -3.662 1 92.75 156 LEU B C 1
ATOM 3831 O O . LEU B 1 156 ? -14.914 23.766 -3.727 1 92.75 156 LEU B O 1
ATOM 3835 N N . SER B 1 157 ? -12.766 24.359 -3.314 1 95.44 157 SER B N 1
ATOM 3836 C CA . SER B 1 157 ? -13.172 25.703 -2.949 1 95.44 157 SER B CA 1
ATOM 3837 C C . SER B 1 157 ? -13.75 26.453 -4.148 1 95.44 157 SER B C 1
ATOM 3839 O O . SER B 1 157 ? -13.133 26.5 -5.215 1 95.44 157 SER B O 1
ATOM 3841 N N . LYS B 1 158 ? -14.875 27.062 -3.932 1 93.31 158 LYS B N 1
ATOM 3842 C CA . LYS B 1 158 ? -15.492 27.875 -4.965 1 93.31 158 LYS B CA 1
ATOM 3843 C C . LYS B 1 158 ? -14.805 29.234 -5.078 1 93.31 158 LYS B C 1
ATOM 3845 O O . LYS B 1 158 ? -14.727 29.812 -6.168 1 93.31 158 LYS B O 1
ATOM 3850 N N . SER B 1 159 ? -14.289 29.734 -4.031 1 92.12 159 SER B N 1
ATOM 3851 C CA . SER B 1 159 ? -13.633 31.031 -3.977 1 92.12 159 SER B CA 1
ATOM 3852 C C . SER B 1 159 ? -12.18 30.938 -4.43 1 92.12 159 SER B C 1
ATOM 3854 O O . SER B 1 159 ? -11.547 31.953 -4.723 1 92.12 159 SER B O 1
ATOM 3856 N N . GLY B 1 160 ? -11.641 29.719 -4.418 1 91.44 160 GLY B N 1
ATOM 3857 C CA . GLY B 1 160 ? -10.234 29.531 -4.73 1 91.44 160 GLY B CA 1
ATOM 3858 C C . GLY B 1 160 ? -9.312 29.875 -3.57 1 91.44 160 GLY B C 1
ATOM 3859 O O . GLY B 1 160 ? -8.102 29.984 -3.744 1 91.44 160 GLY B O 1
ATOM 3860 N N . ILE B 1 161 ? -9.898 30.078 -2.406 1 92.44 161 ILE B N 1
ATOM 3861 C CA . ILE B 1 161 ? -9.125 30.422 -1.212 1 92.44 161 ILE B CA 1
ATOM 3862 C C . ILE B 1 161 ? -9.305 29.328 -0.161 1 92.44 161 ILE B C 1
ATOM 3864 O O . ILE B 1 161 ? -10.43 28.938 0.163 1 92.44 161 ILE B O 1
ATOM 3868 N N . MET B 1 162 ? -8.172 28.828 0.292 1 94.12 162 MET B N 1
ATOM 3869 C CA . MET B 1 162 ? -8.195 27.844 1.364 1 94.12 162 MET B CA 1
ATOM 3870 C C . MET B 1 162 ? -8.375 28.516 2.723 1 94.12 162 MET B C 1
ATOM 3872 O O . MET B 1 162 ? -7.5 29.266 3.17 1 94.12 162 MET B O 1
ATOM 3876 N N . ARG B 1 163 ? -9.492 28.156 3.441 1 96.94 163 ARG B N 1
ATOM 3877 C CA . ARG B 1 163 ? -9.789 28.781 4.719 1 96.94 163 ARG B CA 1
ATOM 3878 C C . ARG B 1 163 ? -10.055 27.75 5.801 1 96.94 163 ARG B C 1
ATOM 3880 O O . ARG B 1 163 ? -11.164 27.688 6.348 1 96.94 163 ARG B O 1
ATOM 3887 N N . PRO B 1 164 ? -9.078 26.984 6.129 1 98.19 164 PRO B N 1
ATOM 3888 C CA . PRO B 1 164 ? -9.32 25.969 7.164 1 98.19 164 PRO B CA 1
ATOM 3889 C C . PRO B 1 164 ? -9.836 26.578 8.469 1 98.19 164 PRO B C 1
ATOM 3891 O O . PRO B 1 164 ? -9.352 27.625 8.906 1 98.19 164 PRO B O 1
ATOM 3894 N N . PHE B 1 165 ? -10.891 25.969 9.031 1 98.38 165 PHE B N 1
ATOM 3895 C CA . PHE B 1 165 ? -11.469 26.234 10.344 1 98.38 165 PHE B CA 1
ATOM 3896 C C . PHE B 1 165 ? -12.219 27.562 10.344 1 98.38 165 PHE B C 1
ATOM 3898 O O . PHE B 1 165 ? -12.82 27.938 11.352 1 98.38 165 PHE B O 1
ATOM 3905 N N . ASP B 1 166 ? -12.211 28.234 9.234 1 98.38 166 ASP B N 1
ATOM 3906 C CA . ASP B 1 166 ? -12.945 29.5 9.102 1 98.38 166 ASP B CA 1
ATOM 3907 C C . ASP B 1 166 ? -14.438 29.234 8.883 1 98.38 166 ASP B C 1
ATOM 3909 O O . ASP B 1 166 ? -14.812 28.234 8.273 1 98.38 166 ASP B O 1
ATOM 3913 N N . ALA B 1 167 ? -15.242 30.141 9.375 1 97.62 167 ALA B N 1
ATOM 3914 C CA . ALA B 1 167 ? -16.688 29.984 9.219 1 97.62 167 ALA B CA 1
ATOM 3915 C C . ALA B 1 167 ? -17.078 30.016 7.746 1 97.62 167 ALA B C 1
ATOM 3917 O O . ALA B 1 167 ? -18.125 29.453 7.371 1 97.62 167 ALA B O 1
ATOM 3918 N N . ARG B 1 168 ? -16.312 30.578 6.867 1 96.44 168 ARG B N 1
ATOM 3919 C CA . ARG B 1 168 ? -16.609 30.734 5.445 1 96.44 168 ARG B CA 1
ATOM 3920 C C . ARG B 1 168 ? -15.953 29.641 4.621 1 96.44 168 ARG B C 1
ATOM 3922 O O . ARG B 1 168 ? -15.922 29.719 3.391 1 96.44 168 ARG B O 1
ATOM 3929 N N . ARG B 1 169 ? -15.375 28.578 5.281 1 96.81 169 ARG B N 1
ATOM 3930 C CA . ARG B 1 169 ? -14.672 27.531 4.543 1 96.81 169 ARG B CA 1
ATOM 3931 C C . ARG B 1 169 ? -15.586 26.875 3.518 1 96.81 169 ARG B C 1
ATOM 3933 O O . ARG B 1 169 ? -16.766 26.656 3.785 1 96.81 169 ARG B O 1
ATOM 3940 N N . ASP B 1 170 ? -15.031 26.578 2.314 1 96.25 170 ASP B N 1
ATOM 3941 C CA . ASP B 1 170 ? -15.891 26.031 1.26 1 96.25 170 ASP B CA 1
ATOM 3942 C C . ASP B 1 170 ? -15.148 25 0.418 1 96.25 170 ASP B C 1
ATOM 3944 O O . ASP B 1 170 ? -15.539 24.734 -0.72 1 96.25 170 ASP B O 1
ATOM 3948 N N . GLY B 1 171 ? -14.023 24.547 0.913 1 95.62 171 GLY B N 1
ATOM 3949 C CA . GLY B 1 171 ? -13.344 23.484 0.192 1 95.62 171 GLY B CA 1
ATOM 3950 C C . GLY B 1 171 ? -11.852 23.734 0.048 1 95.62 171 GLY B C 1
ATOM 3951 O O . GLY B 1 171 ? -11.336 24.766 0.487 1 95.62 171 GLY B O 1
ATOM 3952 N N . PHE B 1 172 ? -11.211 22.734 -0.572 1 95.38 172 PHE B N 1
ATOM 3953 C CA . PHE B 1 172 ? -9.766 22.844 -0.667 1 95.38 172 PHE B CA 1
ATOM 3954 C C . PHE B 1 172 ? -9.344 23.328 -2.049 1 95.38 172 PHE B C 1
ATOM 3956 O O . PHE B 1 172 ? -10.164 23.406 -2.965 1 95.38 172 PHE B O 1
ATOM 3963 N N . VAL B 1 173 ? -8.141 23.797 -2.137 1 94.69 173 VAL B N 1
ATOM 3964 C CA . VAL B 1 173 ? -7.438 24.125 -3.375 1 94.69 173 VAL B CA 1
ATOM 3965 C C . VAL B 1 173 ? -6.379 23.078 -3.672 1 94.69 173 VAL B C 1
ATOM 3967 O O . VAL B 1 173 ? -5.438 22.891 -2.895 1 94.69 173 VAL B O 1
ATOM 3970 N N . PRO B 1 174 ? -6.527 22.406 -4.812 1 92.94 174 PRO B N 1
ATOM 3971 C CA . PRO B 1 174 ? -5.586 21.328 -5.098 1 92.94 174 PRO B CA 1
ATOM 3972 C C . PRO B 1 174 ? -4.184 21.828 -5.426 1 92.94 174 PRO B C 1
ATOM 3974 O O . PRO B 1 174 ? -4.035 22.906 -6.008 1 92.94 174 PRO B O 1
ATOM 3977 N N . SER B 1 175 ? -3.234 21.094 -5.055 1 92.19 175 SER B N 1
ATOM 3978 C CA . SER B 1 175 ? -1.831 21.328 -5.379 1 92.19 175 SER B CA 1
ATOM 3979 C C . SER B 1 175 ? -1.108 20.016 -5.688 1 92.19 175 SER B C 1
ATOM 3981 O O . SER B 1 175 ? -1.701 18.938 -5.605 1 92.19 175 SER B O 1
ATOM 3983 N N . SER B 1 176 ? 0.062 20.078 -6.195 1 90.38 176 SER B N 1
ATOM 3984 C CA . SER B 1 176 ? 0.909 18.922 -6.496 1 90.38 176 SER B CA 1
ATOM 3985 C C . SER B 1 176 ? 2.277 19.062 -5.836 1 90.38 176 SER B C 1
ATOM 3987 O O . SER B 1 176 ? 2.684 20.156 -5.453 1 90.38 176 SER B O 1
ATOM 3989 N N . GLY B 1 177 ? 2.922 17.922 -5.711 1 90.56 177 GLY B N 1
ATOM 3990 C CA . GLY B 1 177 ? 4.234 17.922 -5.082 1 90.56 177 GLY B CA 1
ATOM 3991 C C . GLY B 1 177 ? 4.609 16.594 -4.473 1 90.56 177 GLY B C 1
ATOM 3992 O O . GLY B 1 177 ? 4.172 15.539 -4.949 1 90.56 177 GLY B O 1
ATOM 3993 N N . PHE B 1 178 ? 5.566 16.656 -3.551 1 91.31 178 PHE B N 1
ATOM 3994 C CA . PHE B 1 178 ? 6.047 15.43 -2.92 1 91.31 178 PHE B CA 1
ATOM 3995 C C . PHE B 1 178 ? 6.738 15.742 -1.599 1 91.31 178 PHE B C 1
ATOM 3997 O O . PHE B 1 178 ? 7.172 16.875 -1.367 1 91.31 178 PHE B O 1
ATOM 4004 N N . GLY B 1 179 ? 6.734 14.82 -0.711 1 93 179 GLY B N 1
ATOM 4005 C CA . GLY B 1 179 ? 7.516 14.789 0.513 1 93 179 GLY B CA 1
ATOM 4006 C C . GLY B 1 179 ? 8.125 13.43 0.791 1 93 179 GLY B C 1
ATOM 4007 O O . GLY B 1 179 ? 7.492 12.398 0.56 1 93 179 GLY B O 1
ATOM 4008 N N . PHE B 1 180 ? 9.43 13.469 1.222 1 92.12 180 P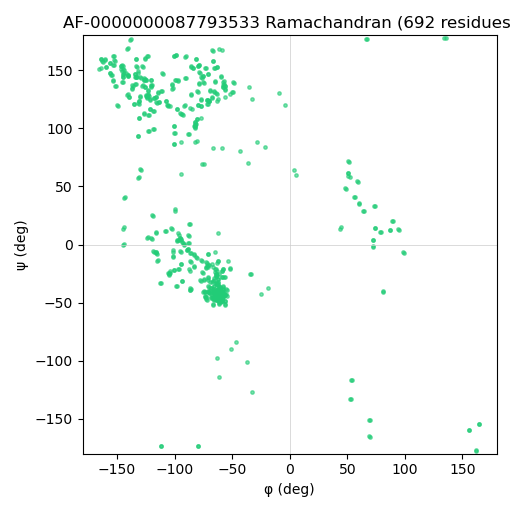HE B N 1
ATOM 4009 C CA . PHE B 1 180 ? 10.109 12.219 1.533 1 92.12 180 PHE B CA 1
ATOM 4010 C C . PHE B 1 180 ? 10.984 12.375 2.775 1 92.12 180 PHE B C 1
ATOM 4012 O O . PHE B 1 180 ? 11.555 13.438 3.01 1 92.12 180 PHE B O 1
ATOM 4019 N N . LEU B 1 181 ? 11.023 11.344 3.492 1 94.75 181 LEU B N 1
ATOM 4020 C CA . LEU B 1 181 ? 11.883 11.227 4.664 1 94.75 181 LEU B CA 1
ATOM 4021 C C . LEU B 1 181 ? 12.766 9.984 4.566 1 94.75 181 LEU B C 1
ATOM 4023 O O . LEU B 1 181 ? 12.328 8.953 4.051 1 94.75 181 LEU B O 1
ATOM 4027 N N . LEU B 1 182 ? 13.969 10.109 5.02 1 94.12 182 LEU B N 1
ATOM 4028 C CA . LEU B 1 182 ? 14.828 8.945 5.211 1 94.12 182 LEU B CA 1
ATOM 4029 C C . LEU B 1 182 ? 14.75 8.445 6.648 1 94.12 182 LEU B C 1
ATOM 4031 O O . LEU B 1 182 ? 15.164 9.141 7.578 1 94.12 182 LEU B O 1
ATOM 4035 N N . LEU B 1 183 ? 14.188 7.242 6.781 1 96.5 183 LEU B N 1
ATOM 4036 C CA . LEU B 1 183 ? 14.016 6.605 8.078 1 96.5 183 LEU B CA 1
ATOM 4037 C C . LEU B 1 183 ? 15.102 5.57 8.336 1 96.5 183 LEU B C 1
ATOM 4039 O O . LEU B 1 183 ? 15.516 4.859 7.414 1 96.5 183 LEU B O 1
ATOM 4043 N N . GLU B 1 184 ? 15.547 5.527 9.586 1 94.69 184 GLU B N 1
ATOM 4044 C CA . GLU B 1 184 ? 16.562 4.555 9.969 1 94.69 184 GLU B CA 1
ATOM 4045 C C . GLU B 1 184 ? 16.469 4.203 11.445 1 94.69 184 GLU B C 1
ATOM 4047 O O . GLU B 1 184 ? 15.859 4.941 12.227 1 94.69 184 GLU B O 1
ATOM 4052 N N . SER B 1 185 ? 16.969 2.986 11.75 1 93.44 185 SER B N 1
ATOM 4053 C CA . SER B 1 185 ? 17.047 2.703 13.18 1 93.44 185 SER B CA 1
ATOM 4054 C C . SER B 1 185 ? 17.938 3.717 13.898 1 93.44 185 SER B C 1
ATOM 4056 O O . SER B 1 185 ? 18.922 4.184 13.336 1 93.44 185 SER B O 1
ATOM 4058 N N . GLU B 1 186 ? 17.562 4.035 15.078 1 93.25 186 GLU B N 1
ATOM 4059 C CA . GLU B 1 186 ? 18.375 4.973 15.852 1 93.25 186 GLU B CA 1
ATOM 4060 C C . GLU B 1 186 ? 19.797 4.453 16.031 1 93.25 186 GLU B C 1
ATOM 4062 O O . GLU B 1 186 ? 20.766 5.219 15.945 1 93.25 186 GLU B O 1
ATOM 4067 N N . GLU B 1 187 ? 19.891 3.209 16.281 1 93.06 187 GLU B N 1
ATOM 4068 C CA . GLU B 1 187 ? 21.203 2.578 16.484 1 93.06 187 GLU B CA 1
ATOM 4069 C C . GLU B 1 187 ? 22.094 2.758 15.266 1 93.06 187 GLU B C 1
ATOM 4071 O O . GLU B 1 187 ? 23.25 3.176 15.398 1 93.06 187 GLU B O 1
ATOM 4076 N N . ARG B 1 188 ? 21.609 2.531 14.172 1 90.69 188 ARG B N 1
ATOM 4077 C CA . ARG B 1 188 ? 22.406 2.646 12.945 1 90.69 188 ARG B CA 1
ATOM 4078 C C . ARG B 1 188 ? 22.766 4.102 12.672 1 90.69 188 ARG B C 1
ATOM 4080 O O . ARG B 1 188 ? 23.891 4.391 12.25 1 90.69 188 ARG B O 1
ATOM 4087 N N . ALA B 1 189 ? 21.781 4.953 12.805 1 93.06 189 ALA B N 1
ATOM 4088 C CA . ALA B 1 189 ? 22.031 6.375 12.586 1 93.06 189 ALA B CA 1
ATOM 4089 C C . ALA B 1 189 ? 23.172 6.887 13.453 1 93.06 189 ALA B C 1
ATOM 4091 O O . ALA B 1 189 ? 24.047 7.598 12.977 1 93.06 189 ALA B O 1
ATOM 4092 N N . ARG B 1 190 ? 23.172 6.508 14.664 1 94.25 190 ARG B N 1
ATOM 4093 C CA . ARG B 1 190 ? 24.203 6.938 15.594 1 94.25 190 ARG B CA 1
ATOM 4094 C C . ARG B 1 190 ? 25.547 6.305 15.25 1 94.25 190 ARG B C 1
ATOM 4096 O O . ARG B 1 190 ? 26.594 6.969 15.305 1 94.25 190 ARG B O 1
ATOM 4103 N N . LYS B 1 191 ? 25.578 5.074 14.914 1 92.75 191 LYS B N 1
ATOM 4104 C CA . LYS B 1 191 ? 26.797 4.348 14.57 1 92.75 191 LYS B CA 1
ATOM 4105 C C . LYS B 1 191 ? 27.516 5.008 13.398 1 92.75 191 LYS B C 1
ATOM 4107 O O . LYS B 1 191 ? 28.75 5.066 13.375 1 92.75 191 LYS B O 1
ATOM 4112 N N . ARG B 1 192 ? 26.766 5.492 12.438 1 90 192 ARG B N 1
ATOM 4113 C CA . ARG B 1 192 ? 27.406 6.082 11.273 1 90 192 ARG B CA 1
ATOM 4114 C C . ARG B 1 192 ? 27.609 7.582 11.453 1 90 192 ARG B C 1
ATOM 4116 O O . ARG B 1 192 ? 28.016 8.281 10.523 1 90 192 ARG B O 1
ATOM 4123 N N . GLY B 1 193 ? 27.172 8.141 12.609 1 92.69 193 GLY B N 1
ATOM 4124 C CA . GLY B 1 193 ? 27.359 9.555 12.906 1 92.69 193 GLY B CA 1
ATOM 4125 C C . GLY B 1 193 ? 26.438 10.453 12.102 1 92.69 193 GLY B C 1
ATOM 4126 O O . GLY B 1 193 ? 26.812 11.586 11.766 1 92.69 193 GLY B O 1
ATOM 4127 N N . ALA B 1 194 ? 25.281 9.969 11.828 1 91.31 194 ALA B N 1
ATOM 4128 C CA . ALA B 1 194 ? 24.328 10.766 11.062 1 91.31 194 ALA B CA 1
ATOM 4129 C C . ALA B 1 194 ? 23.719 11.867 11.922 1 91.31 194 ALA B C 1
ATOM 4131 O O . ALA B 1 194 ? 23.516 11.68 13.125 1 91.31 194 ALA B O 1
ATOM 4132 N N . GLU B 1 195 ? 23.484 12.992 11.234 1 92.94 195 GLU B N 1
ATOM 4133 C CA . GLU B 1 195 ? 22.656 14 11.891 1 92.94 195 GLU B CA 1
ATOM 4134 C C . GLU B 1 195 ? 21.203 13.531 11.992 1 92.94 195 GLU B C 1
ATOM 4136 O O . GLU B 1 195 ? 20.594 13.18 10.977 1 92.94 195 GLU B O 1
ATOM 4141 N N . ILE B 1 196 ? 20.656 13.492 13.203 1 96.19 196 ILE B N 1
ATOM 4142 C CA . ILE B 1 196 ? 19.266 13.109 13.422 1 96.19 196 ILE B CA 1
ATOM 4143 C C . ILE B 1 196 ? 18.406 14.367 13.562 1 96.19 196 ILE B C 1
ATOM 4145 O O . ILE B 1 196 ? 18.562 15.133 14.516 1 96.19 196 ILE B O 1
ATOM 4149 N N . HIS B 1 197 ? 17.469 14.555 12.617 1 95.69 197 HIS B N 1
ATOM 4150 C CA . HIS B 1 197 ? 16.625 15.75 12.578 1 95.69 197 HIS B CA 1
ATOM 4151 C C . HIS B 1 197 ? 15.398 15.594 13.469 1 95.69 197 HIS B C 1
ATOM 4153 O O . HIS B 1 197 ? 14.734 16.578 13.789 1 95.69 197 HIS B O 1
ATOM 4159 N N . GLY B 1 198 ? 15.102 14.406 13.883 1 97.75 198 GLY B N 1
ATOM 4160 C CA . GLY B 1 198 ? 13.984 14.039 14.742 1 97.75 198 GLY B CA 1
ATOM 4161 C C . GLY B 1 198 ? 13.648 12.562 14.688 1 97.75 198 GLY B C 1
ATOM 4162 O O . GLY B 1 198 ? 14.359 11.781 14.047 1 97.75 198 GLY B O 1
ATOM 4163 N N . PHE B 1 199 ? 12.602 12.242 15.414 1 98.5 199 PHE B N 1
ATOM 4164 C CA . PHE B 1 199 ? 12.172 10.852 15.484 1 98.5 199 PHE B CA 1
ATOM 4165 C C . PHE B 1 199 ? 10.695 10.727 15.109 1 98.5 199 PHE B C 1
ATOM 4167 O O . PHE B 1 199 ? 9.891 11.594 15.445 1 98.5 199 PHE B O 1
ATOM 4174 N N . LEU B 1 200 ? 10.406 9.75 14.312 1 98.56 200 LEU B N 1
ATOM 4175 C CA . LEU B 1 200 ? 9.039 9.227 14.258 1 98.56 200 LEU B CA 1
ATOM 4176 C C . LEU B 1 200 ? 8.797 8.234 15.391 1 98.56 200 LEU B C 1
ATOM 4178 O O . LEU B 1 200 ? 9.234 7.082 15.312 1 98.56 200 LEU B O 1
ATOM 4182 N N . SER B 1 201 ? 8.047 8.672 16.422 1 98 201 SER B N 1
ATOM 4183 C CA . SER B 1 201 ? 8.023 7.934 17.672 1 98 201 SER B CA 1
ATOM 4184 C C . SER B 1 201 ? 6.727 7.145 17.828 1 98 201 SER B C 1
ATOM 4186 O O . SER B 1 201 ? 6.672 6.168 18.578 1 98 201 SER B O 1
ATOM 4188 N N . GLY B 1 202 ? 5.723 7.566 17.156 1 97.62 202 GLY B N 1
ATOM 4189 C CA . GLY B 1 202 ? 4.445 6.879 17.203 1 97.62 202 GLY B CA 1
ATOM 4190 C C . GLY B 1 202 ? 3.629 7.051 15.938 1 97.62 202 GLY B C 1
ATOM 4191 O O . GLY B 1 202 ? 3.607 8.141 15.352 1 97.62 202 GLY B O 1
ATOM 4192 N N . THR B 1 203 ? 3.066 5.961 15.523 1 97.19 203 THR B N 1
ATOM 4193 C CA . THR B 1 203 ? 2.207 5.977 14.344 1 97.19 203 THR B CA 1
ATOM 4194 C C . THR B 1 203 ? 0.922 5.195 14.602 1 97.19 203 THR B C 1
ATOM 4196 O O . THR B 1 203 ? 0.921 4.223 15.359 1 97.19 203 THR B O 1
ATOM 4199 N N . SER B 1 204 ? -0.137 5.719 14.008 1 96.38 204 SER B N 1
ATOM 4200 C CA . SER B 1 204 ? -1.411 5.012 14.07 1 96.38 204 SER B CA 1
ATOM 4201 C C . SER B 1 204 ? -2.162 5.105 12.742 1 96.38 204 SER B C 1
ATOM 4203 O O . SER B 1 204 ? -2.248 6.184 12.148 1 96.38 204 SER B O 1
ATOM 4205 N N . LEU B 1 205 ? -2.57 3.979 12.273 1 94.88 205 LEU B N 1
ATOM 4206 C CA . LEU B 1 205 ? -3.43 3.857 11.102 1 94.88 205 LEU B CA 1
ATOM 4207 C C . LEU B 1 205 ? -4.797 3.297 11.492 1 94.88 205 LEU B C 1
ATOM 4209 O O . LEU B 1 205 ? -4.887 2.211 12.07 1 94.88 205 LEU B O 1
ATOM 4213 N N . LYS B 1 206 ? -5.82 4.07 11.172 1 93.75 206 LYS B N 1
ATOM 4214 C CA . LYS B 1 206 ? -7.188 3.66 11.469 1 93.75 206 LYS B CA 1
ATOM 4215 C C . LYS B 1 206 ? -8.125 3.982 10.312 1 93.75 206 LYS B C 1
ATOM 4217 O O . LYS B 1 206 ? -7.691 4.52 9.289 1 93.75 206 LYS B O 1
ATOM 4222 N N . CYS B 1 207 ? -9.359 3.549 10.508 1 90.69 207 CYS B N 1
ATOM 4223 C CA . CYS B 1 207 ? -10.375 3.797 9.492 1 90.69 207 CYS B CA 1
ATOM 4224 C C . CYS B 1 207 ? -11.688 4.246 10.125 1 90.69 207 CYS B C 1
ATOM 4226 O O . CYS B 1 207 ? -12.094 3.719 11.156 1 90.69 207 CYS B O 1
ATOM 4228 N N . ASP B 1 208 ? -12.219 5.25 9.555 1 87.94 208 ASP B N 1
ATOM 4229 C CA . ASP B 1 208 ? -13.594 5.66 9.828 1 87.94 208 ASP B CA 1
ATOM 4230 C C . ASP B 1 208 ? -14.539 5.16 8.734 1 87.94 208 ASP B C 1
ATOM 4232 O O . ASP B 1 208 ? -14.711 5.82 7.707 1 87.94 208 ASP B O 1
ATOM 4236 N N . ALA B 1 209 ? -15.148 4.098 8.945 1 75.25 209 ALA B N 1
ATOM 4237 C CA . ALA B 1 209 ? -15.898 3.41 7.898 1 75.25 209 ALA B CA 1
ATOM 4238 C C . ALA B 1 209 ? -17.328 3.939 7.812 1 75.25 209 ALA B C 1
ATOM 4240 O O . ALA B 1 209 ? -18.219 3.27 7.277 1 75.25 209 ALA B O 1
ATOM 4241 N N . THR B 1 210 ? -17.562 5.02 8.328 1 70.94 210 THR B N 1
ATOM 4242 C CA . THR B 1 210 ? -18.938 5.516 8.367 1 70.94 210 THR B CA 1
ATOM 4243 C C . THR B 1 210 ? -19.391 5.977 6.984 1 70.94 210 THR B C 1
ATOM 4245 O O . THR B 1 210 ? -20.5 5.664 6.551 1 70.94 210 THR B O 1
ATOM 4248 N N . HIS B 1 211 ? -18.516 6.711 6.316 1 69.94 211 HIS B N 1
ATOM 4249 C CA . HIS B 1 211 ? -18.844 7.246 5 1 69.94 211 HIS B CA 1
ATOM 4250 C C . HIS B 1 211 ? -17.578 7.465 4.164 1 69.94 211 HIS B C 1
ATOM 4252 O O . HIS B 1 211 ? -16.484 7.609 4.711 1 69.94 211 HIS B O 1
ATOM 4258 N N . MET B 1 212 ? -17.844 7.578 2.883 1 65.81 212 MET B N 1
ATOM 4259 C CA . MET B 1 212 ? -16.75 7.711 1.938 1 65.81 212 MET B CA 1
ATOM 4260 C C . MET B 1 212 ? -16.078 9.078 2.064 1 65.81 212 MET B C 1
ATOM 4262 O O . MET B 1 212 ? -14.859 9.188 1.966 1 65.81 212 MET B O 1
ATOM 4266 N N . THR B 1 213 ? -16.922 10.062 2.24 1 69.31 213 THR B N 1
ATOM 4267 C CA . THR B 1 213 ? -16.344 11.398 2.143 1 69.31 213 THR B CA 1
ATOM 4268 C C . THR B 1 213 ? -16.406 12.117 3.488 1 69.31 213 THR B C 1
ATOM 4270 O O . THR B 1 213 ? -15.727 13.125 3.697 1 69.31 213 THR B O 1
ATOM 4273 N N . SER B 1 214 ? -17.188 11.539 4.352 1 71.62 214 SER B N 1
ATOM 4274 C CA . SER B 1 214 ? -17.391 12.234 5.617 1 71.62 214 SER B CA 1
ATOM 4275 C C . SER B 1 214 ? -16.938 11.375 6.797 1 71.62 214 SER B C 1
ATOM 4277 O O . SER B 1 214 ? -17.109 10.156 6.785 1 71.62 214 SER B O 1
ATOM 4279 N N . MET B 1 215 ? -16.391 12.086 7.656 1 77.94 215 MET B N 1
ATOM 4280 C CA . MET B 1 215 ? -16 11.422 8.898 1 77.94 215 MET B CA 1
ATOM 4281 C C . MET B 1 215 ? -17.172 11.391 9.883 1 77.94 215 MET B C 1
ATOM 4283 O O . MET B 1 215 ? -18.047 12.25 9.836 1 77.94 215 MET B O 1
ATOM 4287 N N . HIS B 1 216 ? -17.094 10.414 10.695 1 82 216 HIS B N 1
ATOM 4288 C CA . HIS B 1 216 ? -18.125 10.312 11.719 1 82 216 HIS B CA 1
ATOM 4289 C C . HIS B 1 216 ? -18.172 11.57 12.578 1 82 216 HIS B C 1
ATOM 4291 O O . HIS B 1 216 ? -17.141 12.047 13.047 1 82 216 HIS B O 1
ATOM 4297 N N . ALA B 1 217 ? -19.281 12.055 12.891 1 83.88 217 ALA B N 1
ATOM 4298 C CA . ALA B 1 217 ? -19.5 13.352 13.516 1 83.88 217 ALA B CA 1
ATOM 4299 C C . ALA B 1 217 ? -18.875 13.398 14.914 1 83.88 217 ALA B C 1
ATOM 4301 O O . ALA B 1 217 ? -18.438 14.453 15.367 1 83.88 217 ALA B O 1
ATOM 4302 N N . SER B 1 218 ? -18.766 12.305 15.5 1 85.5 218 SER B N 1
ATOM 4303 C CA . SER B 1 218 ? -18.266 12.266 16.859 1 85.5 218 SER B CA 1
ATOM 4304 C C . SER B 1 218 ? -16.75 12.461 16.906 1 85.5 218 SER B C 1
ATOM 4306 O O . SER B 1 218 ? -16.188 12.812 17.938 1 85.5 218 SER B O 1
ATOM 4308 N N . GLY B 1 219 ? -16.125 12.172 15.891 1 91.06 219 GLY B N 1
ATOM 4309 C CA . GLY B 1 219 ? -14.672 12.242 15.844 1 91.06 219 GLY B CA 1
ATOM 4310 C C . GLY B 1 219 ? -14 11.109 16.609 1 91.06 219 GLY B C 1
ATOM 4311 O O . GLY B 1 219 ? -12.805 11.172 16.875 1 91.06 219 GLY B O 1
ATOM 4312 N N . GLU B 1 220 ? -14.742 10.133 16.922 1 91.69 220 GLU B N 1
ATOM 4313 C CA . GLU B 1 220 ? -14.25 9.086 17.812 1 91.69 220 GLU B CA 1
ATOM 4314 C C . GLU B 1 220 ? -13.109 8.305 17.156 1 91.69 220 GLU B C 1
ATOM 4316 O O . GLU B 1 220 ? -12.141 7.93 17.828 1 91.69 220 GLU B O 1
ATOM 4321 N N . PHE B 1 221 ? -13.18 8.023 15.945 1 92.19 221 PHE B N 1
ATOM 4322 C CA . PHE B 1 221 ? -12.156 7.227 15.289 1 92.19 221 PHE B CA 1
ATOM 4323 C C . PHE B 1 221 ? -10.859 8.016 15.156 1 92.19 221 PHE B C 1
ATOM 4325 O O . PHE B 1 221 ? -9.766 7.453 15.273 1 92.19 221 PHE B O 1
ATOM 4332 N N . ILE B 1 222 ? -11.016 9.328 14.906 1 95.44 222 ILE B N 1
ATOM 4333 C CA . ILE B 1 222 ? -9.836 10.195 14.875 1 95.44 222 ILE B CA 1
ATOM 4334 C C . ILE B 1 222 ? -9.195 10.242 16.266 1 95.44 222 ILE B C 1
ATOM 4336 O O . ILE B 1 222 ? -7.977 10.109 16.391 1 95.44 222 ILE B O 1
ATOM 4340 N N . ALA B 1 223 ? -10.016 10.406 17.281 1 97.19 223 ALA B N 1
ATOM 4341 C CA . ALA B 1 223 ? -9.508 10.453 18.656 1 97.19 223 ALA B CA 1
ATOM 4342 C C . ALA B 1 223 ? -8.773 9.172 19.016 1 97.19 223 ALA B C 1
ATOM 4344 O O . ALA B 1 223 ? -7.711 9.211 19.641 1 97.19 223 ALA B O 1
ATOM 4345 N N . ARG B 1 224 ? -9.305 8.078 18.609 1 94.75 224 ARG B N 1
ATOM 4346 C CA . ARG B 1 224 ? -8.68 6.789 18.875 1 94.75 224 ARG B CA 1
ATOM 4347 C C . ARG B 1 224 ? -7.324 6.684 18.172 1 94.75 224 ARG B C 1
ATOM 4349 O O . ARG B 1 224 ? -6.375 6.129 18.719 1 94.75 224 ARG B O 1
ATOM 4356 N N . ALA B 1 225 ? -7.281 7.145 16.969 1 96.06 225 ALA B N 1
ATOM 4357 C CA . ALA B 1 225 ? -6.016 7.141 16.25 1 96.06 225 ALA B CA 1
ATOM 4358 C C . ALA B 1 225 ? -4.969 7.988 16.969 1 96.06 225 ALA B C 1
ATOM 4360 O O . ALA B 1 225 ? -3.803 7.598 17.062 1 96.06 225 ALA B O 1
ATOM 4361 N N . ILE B 1 226 ? -5.406 9.156 17.422 1 98.25 226 ILE B N 1
ATOM 4362 C CA . ILE B 1 226 ? -4.508 10.047 18.156 1 98.25 226 ILE B CA 1
ATOM 4363 C C . ILE B 1 226 ? -4 9.344 19.406 1 98.25 226 ILE B C 1
ATOM 4365 O O . ILE B 1 226 ? -2.791 9.289 19.656 1 98.25 226 ILE B O 1
ATOM 4369 N N . GLU B 1 227 ? -4.875 8.781 20.172 1 98 227 GLU B N 1
ATOM 4370 C CA . GLU B 1 227 ? -4.52 8.109 21.422 1 98 227 GLU B CA 1
ATOM 4371 C C . GLU B 1 227 ? -3.572 6.941 21.172 1 98 227 GLU B C 1
ATOM 4373 O O . GLU B 1 227 ? -2.607 6.746 21.922 1 98 227 GLU B O 1
ATOM 4378 N N . ASP B 1 228 ? -3.871 6.211 20.156 1 96 228 ASP B N 1
ATOM 4379 C CA . ASP B 1 228 ? -3.035 5.074 19.797 1 96 228 ASP B CA 1
ATOM 4380 C C . ASP B 1 228 ? -1.619 5.527 19.438 1 96 228 ASP B C 1
ATOM 4382 O O . ASP B 1 228 ? -0.64 4.926 19.891 1 96 228 ASP B O 1
ATOM 4386 N N . ALA B 1 229 ? -1.499 6.551 18.641 1 97.38 229 ALA B N 1
ATOM 4387 C CA . ALA B 1 229 ? -0.192 7.078 18.25 1 97.38 229 ALA B CA 1
ATOM 4388 C C . ALA B 1 229 ? 0.574 7.582 19.469 1 97.38 229 ALA B C 1
ATOM 4390 O O . ALA B 1 229 ? 1.781 7.359 19.594 1 97.38 229 ALA B O 1
ATOM 4391 N N . LEU B 1 230 ? -0.112 8.25 20.344 1 98.31 230 LEU B N 1
ATOM 4392 C CA . LEU B 1 230 ? 0.503 8.766 21.562 1 98.31 230 LEU B CA 1
ATOM 4393 C C . LEU B 1 230 ? 1.017 7.629 22.438 1 98.31 230 LEU B C 1
ATOM 4395 O O . LEU B 1 230 ? 2.135 7.695 22.969 1 98.31 230 LEU B O 1
ATOM 4399 N N . GLN B 1 231 ? 0.206 6.641 22.609 1 97.31 231 GLN B N 1
ATOM 4400 C CA . GLN B 1 231 ? 0.607 5.492 23.422 1 97.31 231 GLN B CA 1
ATOM 4401 C C . GLN B 1 231 ? 1.866 4.836 22.859 1 97.31 231 GLN B C 1
ATOM 4403 O O . GLN B 1 231 ? 2.789 4.508 23.609 1 97.31 231 GLN B O 1
ATOM 4408 N N . LYS B 1 232 ? 1.893 4.684 21.594 1 95.31 232 LYS B N 1
ATOM 4409 C CA . LYS B 1 232 ? 3.045 4.066 20.938 1 95.31 232 LYS B CA 1
ATOM 4410 C C . LYS B 1 232 ? 4.289 4.938 21.094 1 95.31 232 LYS B C 1
ATOM 4412 O O . LYS B 1 232 ? 5.41 4.422 21.141 1 95.31 232 LYS B O 1
ATOM 4417 N N . ALA B 1 233 ? 4.09 6.215 21.172 1 97.56 233 ALA B N 1
ATOM 4418 C CA . ALA B 1 233 ? 5.203 7.148 21.328 1 97.56 233 ALA B CA 1
ATOM 4419 C C . ALA B 1 233 ? 5.625 7.262 22.797 1 97.56 233 ALA B C 1
ATOM 4421 O O . ALA B 1 233 ? 6.602 7.941 23.125 1 97.56 233 ALA B O 1
ATOM 4422 N N . GLY B 1 234 ? 4.887 6.684 23.703 1 97.56 234 GLY B N 1
ATOM 4423 C CA . GLY B 1 234 ? 5.164 6.805 25.125 1 97.56 234 GLY B CA 1
ATOM 4424 C C . GLY B 1 234 ? 4.496 8.008 25.766 1 97.56 234 GLY B C 1
ATOM 4425 O O . GLY B 1 234 ? 5.016 8.57 26.734 1 97.56 234 GLY B O 1
ATOM 4426 N N . ASN B 1 235 ? 3.516 8.516 25.172 1 98 235 ASN B N 1
ATOM 4427 C CA . ASN B 1 235 ? 2.656 9.602 25.641 1 98 235 ASN B CA 1
ATOM 4428 C C . ASN B 1 235 ? 3.455 10.867 25.922 1 98 235 ASN B C 1
ATOM 4430 O O . ASN B 1 235 ? 3.355 11.453 27 1 98 235 ASN B O 1
ATOM 4434 N N . PRO B 1 236 ? 4.184 11.312 24.969 1 98.19 236 PRO B N 1
ATOM 4435 C CA . PRO B 1 236 ? 4.852 12.602 25.156 1 98.19 236 PRO B CA 1
ATOM 4436 C C . PRO B 1 236 ? 3.869 13.766 25.234 1 98.19 236 PRO B C 1
ATOM 4438 O O . PRO B 1 236 ? 2.736 13.664 24.766 1 98.19 236 PRO B O 1
ATOM 4441 N N . LYS B 1 237 ? 4.359 14.805 25.844 1 98.25 237 LYS B N 1
ATOM 4442 C CA . LYS B 1 237 ? 3.598 16.047 25.75 1 98.25 237 LYS B CA 1
ATOM 4443 C C . LYS B 1 237 ? 3.672 16.641 24.359 1 98.25 237 LYS B C 1
ATOM 4445 O O . LYS B 1 237 ? 4.758 16.938 23.859 1 98.25 237 LYS B O 1
ATOM 4450 N N . ILE B 1 238 ? 2.529 16.812 23.719 1 98.75 238 ILE B N 1
ATOM 4451 C CA . ILE B 1 238 ? 2.473 17.391 22.375 1 98.75 238 ILE B CA 1
ATOM 4452 C C . ILE B 1 238 ? 2.434 18.922 22.484 1 98.75 238 ILE B C 1
ATOM 4454 O O . ILE B 1 238 ? 1.562 19.484 23.156 1 98.75 238 ILE B O 1
ATOM 4458 N N . ASP B 1 239 ? 3.326 19.562 21.75 1 98.81 239 ASP B N 1
ATOM 4459 C CA . ASP B 1 239 ? 3.434 21.016 21.828 1 98.81 239 ASP B CA 1
ATOM 4460 C C . ASP B 1 239 ? 2.723 21.672 20.656 1 98.81 239 ASP B C 1
ATOM 4462 O O . ASP B 1 239 ? 2.35 22.844 20.734 1 98.81 239 ASP B O 1
ATOM 4466 N N . TYR B 1 240 ? 2.557 20.906 19.609 1 98.62 240 TYR B N 1
ATOM 4467 C CA . TYR B 1 240 ? 2 21.453 18.375 1 98.62 240 TYR B CA 1
ATOM 4468 C C . TYR B 1 240 ? 1.315 20.359 17.562 1 98.62 240 TYR B C 1
ATOM 4470 O O . TYR B 1 240 ? 1.812 19.234 17.484 1 98.62 240 TYR B O 1
ATOM 4478 N N . ILE B 1 241 ? 0.186 20.719 16.953 1 98.88 241 ILE B N 1
ATOM 4479 C CA . ILE B 1 241 ? -0.541 19.781 16.109 1 98.88 241 ILE B CA 1
ATOM 4480 C C . ILE B 1 241 ? -0.672 20.344 14.703 1 98.88 241 ILE B C 1
ATOM 4482 O O . ILE B 1 241 ? -1.214 21.438 14.516 1 98.88 241 ILE B O 1
ATOM 4486 N N . ASN B 1 242 ? -0.099 19.703 13.773 1 98.56 242 ASN B N 1
ATOM 4487 C CA . ASN B 1 242 ? -0.384 19.953 12.359 1 98.56 242 ASN B CA 1
ATOM 4488 C C . ASN B 1 242 ? -1.655 19.234 11.914 1 98.56 242 ASN B C 1
ATOM 4490 O O . ASN B 1 242 ? -1.646 18.016 11.688 1 98.56 242 ASN B O 1
ATOM 4494 N N . ALA B 1 243 ? -2.701 19.938 11.766 1 98.56 243 ALA B N 1
ATOM 4495 C CA . ALA B 1 243 ? -4.004 19.391 11.391 1 98.56 243 ALA B CA 1
ATOM 4496 C C . ALA B 1 243 ? -4.074 19.109 9.891 1 98.56 243 ALA B C 1
ATOM 4498 O O . ALA B 1 243 ? -3.326 19.703 9.109 1 98.56 243 ALA B O 1
ATOM 4499 N N . HIS B 1 244 ? -4.922 18.172 9.516 1 97.94 244 HIS B N 1
ATOM 4500 C CA . HIS B 1 244 ? -5.215 17.984 8.102 1 97.94 244 HIS B CA 1
ATOM 4501 C C . HIS B 1 244 ? -5.836 19.234 7.5 1 97.94 244 HIS B C 1
ATOM 4503 O O . HIS B 1 244 ? -5.41 19.703 6.438 1 97.94 244 HIS B O 1
ATOM 4509 N N . GLY B 1 245 ? -6.891 19.797 8.133 1 97.5 245 GLY B N 1
ATOM 4510 C CA . GLY B 1 245 ? -7.422 21.125 7.871 1 97.5 245 GLY B CA 1
ATOM 4511 C C . GLY B 1 245 ? -7.688 21.375 6.398 1 97.5 245 GLY B C 1
ATOM 4512 O O . GLY B 1 245 ? -7.066 22.266 5.793 1 97.5 245 GLY B O 1
ATOM 4513 N N . THR B 1 246 ? -8.664 20.797 5.789 1 95.38 246 THR B N 1
ATOM 4514 C CA . THR B 1 246 ? -8.891 20.844 4.352 1 95.38 246 THR B CA 1
ATOM 4515 C C . THR B 1 246 ? -9.852 21.984 4.004 1 95.38 246 THR B C 1
ATOM 4517 O O . THR B 1 246 ? -10.211 22.172 2.84 1 95.38 246 THR B O 1
ATOM 4520 N N . ALA B 1 247 ? -10.273 22.734 4.992 1 97.06 247 ALA B N 1
ATOM 4521 C CA . ALA B 1 247 ? -11.234 23.812 4.77 1 97.06 247 ALA B CA 1
ATOM 4522 C C . ALA B 1 247 ? -12.578 23.266 4.281 1 97.06 247 ALA B C 1
ATOM 4524 O O . ALA B 1 247 ? -13.258 23.906 3.482 1 97.06 247 ALA B O 1
ATOM 4525 N N . THR B 1 248 ? -12.914 22.047 4.652 1 93.12 248 THR B N 1
ATOM 4526 C CA . THR B 1 248 ? -14.203 21.422 4.395 1 93.12 248 THR B CA 1
ATOM 4527 C C . THR B 1 248 ? -14.984 21.219 5.695 1 93.12 248 THR B C 1
ATOM 4529 O O . THR B 1 248 ? -14.523 21.641 6.762 1 93.12 248 THR B O 1
ATOM 4532 N N . GLN B 1 249 ? -16.062 20.562 5.594 1 89.19 249 GLN B N 1
ATOM 4533 C CA . GLN B 1 249 ? -16.875 20.297 6.781 1 89.19 249 GLN B CA 1
ATOM 4534 C C . GLN B 1 249 ? -16.156 19.375 7.75 1 89.19 249 GLN B C 1
ATOM 4536 O O . GLN B 1 249 ? -16.469 19.359 8.945 1 89.19 249 GLN B O 1
ATOM 4541 N N . ASN B 1 250 ? -15.195 18.688 7.27 1 92.44 250 ASN B N 1
ATOM 4542 C CA . ASN B 1 250 ? -14.445 17.75 8.102 1 92.44 250 ASN B CA 1
ATOM 4543 C C . ASN B 1 250 ? -13.578 18.484 9.125 1 92.44 250 ASN B C 1
ATOM 4545 O O . ASN B 1 250 ? -13.102 17.875 10.086 1 92.44 250 ASN B O 1
ATOM 4549 N N . ASP B 1 251 ? -13.344 19.781 8.875 1 96.38 251 ASP B N 1
ATOM 4550 C CA . ASP B 1 251 ? -12.609 20.578 9.852 1 96.38 251 ASP B CA 1
ATOM 4551 C C . ASP B 1 251 ? -13.281 20.5 11.227 1 96.38 251 ASP B C 1
ATOM 4553 O O . ASP B 1 251 ? -12.594 20.484 12.25 1 96.38 251 ASP B O 1
ATOM 4557 N N . LEU B 1 252 ? -14.602 20.5 11.188 1 95.75 252 LEU B N 1
ATOM 4558 C CA . LEU B 1 252 ? -15.352 20.453 12.438 1 95.75 252 LEU B CA 1
ATOM 4559 C C . LEU B 1 252 ? -15.078 19.141 13.18 1 95.75 252 LEU B C 1
ATOM 4561 O O . LEU B 1 252 ? -14.836 19.156 14.391 1 95.75 252 LEU B O 1
ATOM 4565 N N . VAL B 1 253 ? -15.117 18.047 12.492 1 94.56 253 VAL B N 1
ATOM 4566 C CA . VAL B 1 253 ? -14.93 16.734 13.086 1 94.56 253 VAL B CA 1
ATOM 4567 C C . VAL B 1 253 ? -13.508 16.609 13.625 1 94.56 253 VAL B C 1
ATOM 4569 O O . VAL B 1 253 ? -13.297 16.094 14.727 1 94.56 253 VAL B O 1
ATOM 4572 N N . GLU B 1 254 ? -12.555 17.062 12.852 1 97 254 GLU B N 1
ATOM 4573 C CA . GLU B 1 254 ? -11.156 17.047 13.266 1 97 254 GLU B CA 1
ATOM 4574 C C . GLU B 1 254 ? -10.945 17.859 14.539 1 97 254 GLU B C 1
ATOM 4576 O O . GLU B 1 254 ? -10.281 17.391 15.477 1 97 254 GLU B O 1
ATOM 4581 N N . ALA B 1 255 ? -11.477 19.047 14.555 1 97.5 255 ALA B N 1
ATOM 4582 C CA . ALA B 1 255 ? -11.328 19.922 15.719 1 97.5 255 ALA B CA 1
ATOM 4583 C C . ALA B 1 255 ? -11.93 19.297 16.969 1 97.5 255 ALA B C 1
ATOM 4585 O O . ALA B 1 255 ? -11.352 19.359 18.047 1 97.5 255 ALA B O 1
ATOM 4586 N N . ARG B 1 256 ? -13.039 18.703 16.812 1 95.94 256 ARG B N 1
ATOM 4587 C CA . ARG B 1 256 ? -13.703 18.047 17.922 1 95.94 256 ARG B CA 1
ATOM 4588 C C . ARG B 1 256 ? -12.859 16.891 18.469 1 95.94 256 ARG B C 1
ATOM 4590 O O . ARG B 1 256 ? -12.758 16.703 19.672 1 95.94 256 ARG B O 1
ATOM 4597 N N . ALA B 1 257 ? -12.344 16.094 17.594 1 96.81 257 ALA B N 1
ATOM 4598 C CA . ALA B 1 257 ? -11.5 14.977 17.984 1 96.81 257 ALA B CA 1
ATOM 4599 C C . ALA B 1 257 ? -10.266 15.453 18.75 1 96.81 257 ALA B C 1
ATOM 4601 O O . ALA B 1 257 ? -9.898 14.867 19.766 1 96.81 257 ALA B O 1
ATOM 4602 N N . ILE B 1 258 ? -9.602 16.516 18.234 1 98.31 258 ILE B N 1
ATOM 4603 C CA . ILE B 1 258 ? -8.414 17.078 18.875 1 98.31 258 ILE B CA 1
ATOM 4604 C C . ILE B 1 258 ? -8.781 17.609 20.266 1 98.31 258 ILE B C 1
ATOM 4606 O O . ILE B 1 258 ? -8.07 17.344 21.234 1 98.31 258 ILE B O 1
ATOM 4610 N N . GLU B 1 259 ? -9.891 18.297 20.328 1 97.94 259 GLU B N 1
ATOM 4611 C CA . GLU B 1 259 ? -10.344 18.844 21.609 1 97.94 259 GLU B CA 1
ATOM 4612 C C . GLU B 1 259 ? -10.625 17.734 22.625 1 97.94 259 GLU B C 1
ATOM 4614 O O . GLU B 1 259 ? -10.328 17.891 23.812 1 97.94 259 GLU B O 1
ATOM 4619 N N . ARG B 1 260 ? -11.164 16.734 22.141 1 96.5 260 ARG B N 1
ATOM 4620 C CA . ARG B 1 260 ? -11.484 15.594 23 1 96.5 260 ARG B CA 1
ATOM 4621 C C . ARG B 1 260 ? -10.227 15.023 23.641 1 96.5 260 ARG B C 1
ATOM 4623 O O . ARG B 1 260 ? -10.258 14.617 24.812 1 96.5 260 ARG B O 1
ATOM 4630 N N . VAL B 1 261 ? -9.156 14.953 22.922 1 97.88 261 VAL B N 1
ATOM 4631 C CA . VAL B 1 261 ? -7.945 14.305 23.406 1 97.88 261 VAL B CA 1
ATOM 4632 C C . VAL B 1 261 ? -7.098 15.297 24.188 1 97.88 261 VAL B C 1
ATOM 4634 O O . VAL B 1 261 ? -6.508 14.953 25.219 1 97.88 261 VAL B O 1
ATOM 4637 N N . PHE B 1 262 ? -7.051 16.562 23.75 1 98.19 262 PHE B N 1
ATOM 4638 C CA . PHE B 1 262 ? -6.035 17.469 24.281 1 98.19 262 PHE B CA 1
ATOM 4639 C C . PHE B 1 262 ? -6.688 18.641 25 1 98.19 262 PHE B C 1
ATOM 4641 O O . PHE B 1 262 ? -6 19.422 25.656 1 98.19 262 PHE B O 1
ATOM 4648 N N . GLY B 1 263 ? -7.965 18.734 24.938 1 97 263 GLY B N 1
ATOM 4649 C CA . GLY B 1 263 ? -8.562 20.016 25.297 1 97 263 GLY B CA 1
ATOM 4650 C C . GLY B 1 263 ? -8.266 21.109 24.281 1 97 263 GLY B C 1
ATOM 4651 O O . GLY B 1 263 ? -8.203 20.844 23.078 1 97 263 GLY B O 1
ATOM 4652 N N . ASN B 1 264 ? -8.211 22.359 24.719 1 95.88 264 ASN B N 1
ATOM 4653 C CA . ASN B 1 264 ? -8.102 23.453 23.75 1 95.88 264 ASN B CA 1
ATOM 4654 C C . ASN B 1 264 ? -6.824 24.25 23.938 1 95.88 264 ASN B C 1
ATOM 4656 O O . ASN B 1 264 ? -6.73 25.406 23.5 1 95.88 264 ASN B O 1
ATOM 4660 N N . ARG B 1 265 ? -5.84 23.672 24.5 1 92.44 265 ARG B N 1
ATOM 4661 C CA . ARG B 1 265 ? -4.684 24.484 24.875 1 92.44 265 ARG B CA 1
ATOM 4662 C C . ARG B 1 265 ? -3.516 24.25 23.922 1 92.44 265 ARG B C 1
ATOM 4664 O O . ARG B 1 265 ? -2.604 25.062 23.828 1 92.44 265 ARG B O 1
ATOM 4671 N N . VAL B 1 266 ? -3.424 23.078 23.219 1 98.06 266 VAL B N 1
ATOM 4672 C CA . VAL B 1 266 ? -2.316 22.797 22.312 1 98.06 266 VAL B CA 1
ATOM 4673 C C . VAL B 1 266 ? -2.512 23.562 21 1 98.06 266 VAL B C 1
ATOM 4675 O O . VAL B 1 266 ? -3.574 23.484 20.375 1 98.06 266 VAL B O 1
ATOM 4678 N N . PRO B 1 267 ? -1.535 24.359 20.594 1 98.69 267 PRO B N 1
ATOM 4679 C CA . PRO B 1 267 ? -1.651 25.047 19.297 1 98.69 267 PRO B CA 1
ATOM 4680 C C . PRO B 1 267 ? -1.84 24.078 18.141 1 98.69 267 PRO B C 1
ATOM 4682 O O . PRO B 1 267 ? -1.175 23.047 18.078 1 98.69 267 PRO B O 1
ATOM 4685 N N . VAL B 1 268 ? -2.801 24.469 17.266 1 98.69 268 VAL B N 1
ATOM 4686 C CA . VAL B 1 268 ? -3.152 23.688 16.078 1 98.69 268 VAL B CA 1
ATOM 4687 C C . VAL B 1 268 ? -3.107 24.578 14.844 1 98.69 268 VAL B C 1
ATOM 4689 O O . VAL B 1 268 ? -3.551 25.734 14.883 1 98.69 268 VAL B O 1
ATOM 4692 N N . SER B 1 269 ? -2.545 24.094 13.781 1 97.62 269 SER B N 1
ATOM 4693 C CA . SER B 1 269 ? -2.688 24.875 12.555 1 97.62 269 SER B CA 1
ATOM 4694 C C . SER B 1 269 ? -2.801 23.953 11.336 1 97.62 269 SER B C 1
ATOM 4696 O O . SER B 1 269 ? -2.457 22.766 11.414 1 97.62 269 SER B O 1
ATOM 4698 N N . SER B 1 270 ? -3.428 24.406 10.312 1 97.69 270 SER B N 1
ATOM 4699 C CA . SER B 1 270 ? -3.312 23.844 8.977 1 97.69 270 SER B CA 1
ATOM 4700 C C . SER B 1 270 ? -2.381 24.688 8.102 1 97.69 270 SER B C 1
ATOM 4702 O O . SER B 1 270 ? -2.506 25.906 8.047 1 97.69 270 SER B O 1
ATOM 4704 N N . THR B 1 271 ? -1.509 24.031 7.402 1 95.56 271 THR B N 1
ATOM 4705 C CA . THR B 1 271 ? -0.544 24.734 6.559 1 95.56 271 THR B CA 1
ATOM 4706 C C . THR B 1 271 ? -1.021 24.766 5.109 1 95.56 271 THR B C 1
ATOM 4708 O O . THR B 1 271 ? -0.343 25.312 4.238 1 95.56 271 THR B O 1
ATOM 4711 N N . LYS B 1 272 ? -2.184 24.266 4.785 1 93.94 272 LYS B N 1
ATOM 4712 C CA . LYS B 1 272 ? -2.65 24.047 3.416 1 93.94 272 LYS B CA 1
ATOM 4713 C C . LYS B 1 272 ? -2.951 25.375 2.723 1 93.94 272 LYS B C 1
ATOM 4715 O O . LYS B 1 272 ? -2.902 25.469 1.494 1 93.94 272 LYS B O 1
ATOM 4720 N N . PRO B 1 273 ? -3.32 26.438 3.492 1 92.81 273 PRO B N 1
ATOM 4721 C CA . PRO B 1 273 ? -3.412 27.719 2.771 1 92.81 273 PRO B CA 1
ATOM 4722 C C . PRO B 1 273 ? -2.107 28.094 2.072 1 92.81 273 PRO B C 1
ATOM 4724 O O . PRO B 1 273 ? -2.127 28.781 1.054 1 92.81 273 PRO B O 1
ATOM 4727 N N . LEU B 1 274 ? -1.008 27.625 2.615 1 88.5 274 LEU B N 1
ATOM 4728 C CA . LEU B 1 274 ? 0.301 27.875 2.021 1 88.5 274 LEU B CA 1
ATOM 4729 C C . LEU B 1 274 ? 0.634 26.828 0.968 1 88.5 274 LEU B C 1
ATOM 4731 O O . LEU B 1 274 ? 1.166 27.156 -0.095 1 88.5 274 LEU B O 1
ATOM 4735 N N . THR B 1 275 ? 0.306 25.562 1.183 1 90.69 275 THR B N 1
ATOM 4736 C CA . THR B 1 275 ? 0.805 24.469 0.362 1 90.69 275 THR B CA 1
ATOM 4737 C C . THR B 1 275 ? -0.257 24.016 -0.634 1 90.69 275 THR B C 1
ATOM 4739 O O . THR B 1 275 ? 0.044 23.281 -1.576 1 90.69 275 THR B O 1
ATOM 4742 N N . GLY B 1 276 ? -1.469 24.516 -0.445 1 93.44 276 GLY B N 1
ATOM 4743 C CA . GLY B 1 276 ? -2.553 23.812 -1.102 1 93.44 276 GLY B CA 1
ATOM 4744 C C . GLY B 1 276 ? -2.779 22.422 -0.537 1 93.44 276 GLY B C 1
ATOM 4745 O O . GLY B 1 276 ? -2.113 22.016 0.418 1 93.44 276 GLY B O 1
ATOM 4746 N N . HIS B 1 277 ? -3.76 21.781 -1.034 1 95.5 277 HIS B N 1
ATOM 4747 C CA . HIS B 1 277 ? -4.004 20.406 -0.647 1 95.5 277 HIS B CA 1
ATOM 4748 C C . HIS B 1 277 ? -3.326 19.438 -1.608 1 95.5 277 HIS B C 1
ATOM 4750 O O . HIS B 1 277 ? -3.77 19.266 -2.748 1 95.5 277 HIS B O 1
ATOM 4756 N N . LEU B 1 278 ? -2.373 18.797 -1.104 1 94.62 278 LEU B N 1
ATOM 4757 C CA . LEU B 1 278 ? -1.506 17.953 -1.909 1 94.62 278 LEU B CA 1
ATOM 4758 C C . LEU B 1 278 ? -2.078 16.531 -2.021 1 94.62 278 LEU B C 1
ATOM 4760 O O . LEU B 1 278 ? -1.384 15.609 -2.449 1 94.62 278 LEU B O 1
ATOM 4764 N N . LEU B 1 279 ? -3.223 16.328 -1.577 1 94.19 279 LEU B N 1
ATOM 4765 C CA . LEU B 1 279 ? -3.881 15.023 -1.636 1 94.19 279 LEU B CA 1
ATOM 4766 C C . LEU B 1 279 ? -3.002 13.945 -1.02 1 94.19 279 LEU B C 1
ATOM 4768 O O . LEU B 1 279 ? -2.637 14.031 0.155 1 94.19 279 LEU B O 1
ATOM 4772 N N . GLY B 1 280 ? -2.584 13 -1.758 1 94.56 280 GLY B N 1
ATOM 4773 C CA . GLY B 1 280 ? -1.831 11.883 -1.205 1 94.56 280 GLY B CA 1
ATOM 4774 C C . GLY B 1 280 ? -0.499 12.297 -0.611 1 94.56 280 GLY B C 1
ATOM 4775 O O . GLY B 1 280 ? 0.018 11.641 0.292 1 94.56 280 GLY B O 1
ATOM 4776 N N . ALA B 1 281 ? 0.067 13.359 -1.052 1 95.12 281 ALA B N 1
ATOM 4777 C CA . ALA B 1 281 ? 1.394 13.773 -0.597 1 95.12 281 ALA B CA 1
ATOM 4778 C C . ALA B 1 281 ? 1.3 14.641 0.653 1 95.12 281 ALA B C 1
ATOM 4780 O O . ALA B 1 281 ? 2.318 14.984 1.259 1 95.12 281 ALA B O 1
ATOM 4781 N N . SER B 1 282 ? 0.089 14.945 1.086 1 96.81 282 SER B N 1
ATOM 4782 C CA . SER B 1 282 ? -0.117 15.875 2.189 1 96.81 282 SER B CA 1
ATOM 4783 C C . SER B 1 282 ? 0.628 15.422 3.441 1 96.81 282 SER B C 1
ATOM 4785 O O . SER B 1 282 ? 1.396 16.188 4.023 1 96.81 282 SER B O 1
ATOM 4787 N N . GLY B 1 283 ? 0.4 14.172 3.805 1 97.81 283 GLY B N 1
ATOM 4788 C CA . GLY B 1 283 ? 0.978 13.672 5.043 1 97.81 283 GLY B CA 1
ATOM 4789 C C . GLY B 1 283 ? 2.494 13.703 5.047 1 97.81 283 GLY B C 1
ATOM 4790 O O . GLY B 1 283 ? 3.111 13.945 6.086 1 97.81 283 GLY B O 1
ATOM 4791 N N . ALA B 1 284 ? 3.082 13.453 3.932 1 96.88 284 ALA B N 1
ATOM 4792 C CA . ALA B 1 284 ? 4.539 13.445 3.834 1 96.88 284 ALA B CA 1
ATOM 4793 C C . ALA B 1 284 ? 5.102 14.867 3.898 1 96.88 284 ALA B C 1
ATOM 4795 O O . ALA B 1 284 ? 6.102 15.117 4.578 1 96.88 284 ALA B O 1
ATOM 4796 N N . VAL B 1 285 ? 4.52 15.773 3.189 1 94.69 285 VAL B N 1
ATOM 4797 C CA . VAL B 1 285 ? 4.949 17.172 3.209 1 94.69 285 VAL B CA 1
ATOM 4798 C C . VAL B 1 285 ? 4.75 17.75 4.605 1 94.69 285 VAL B C 1
ATOM 4800 O O . VAL B 1 285 ? 5.613 18.469 5.117 1 94.69 285 VAL B O 1
ATOM 4803 N N . GLU B 1 286 ? 3.674 17.422 5.184 1 97.06 286 GLU B N 1
ATOM 4804 C CA . GLU B 1 286 ? 3.354 17.953 6.508 1 97.06 286 GLU B CA 1
ATOM 4805 C C . GLU B 1 286 ? 4.27 17.344 7.574 1 97.06 286 GLU B C 1
ATOM 4807 O O . GLU B 1 286 ? 4.57 18 8.578 1 97.06 286 GLU B O 1
ATOM 4812 N N . ALA B 1 287 ? 4.691 16.125 7.359 1 97.69 287 ALA B N 1
ATOM 4813 C CA . ALA B 1 287 ? 5.715 15.57 8.242 1 97.69 287 ALA B CA 1
ATOM 4814 C C . ALA B 1 287 ? 6.977 16.438 8.227 1 97.69 287 ALA B C 1
ATOM 4816 O O . ALA B 1 287 ? 7.562 16.688 9.281 1 97.69 287 ALA B O 1
ATOM 4817 N N . VAL B 1 288 ? 7.402 16.844 7.066 1 94.69 288 VAL B N 1
ATOM 4818 C CA . VAL B 1 288 ? 8.57 17.703 6.93 1 94.69 288 VAL B CA 1
ATOM 4819 C C . VAL B 1 288 ? 8.32 19.016 7.66 1 94.69 288 VAL B C 1
ATOM 4821 O O . VAL B 1 288 ? 9.211 19.531 8.352 1 94.69 288 VAL B O 1
ATOM 4824 N N . ILE B 1 289 ? 7.125 19.531 7.52 1 94.88 289 ILE B N 1
ATOM 4825 C CA . ILE B 1 289 ? 6.773 20.781 8.188 1 94.88 289 ILE B CA 1
ATOM 4826 C C . ILE B 1 289 ? 6.852 20.594 9.703 1 94.88 289 ILE B C 1
ATOM 4828 O O . ILE B 1 289 ? 7.332 21.469 10.414 1 94.88 289 ILE B O 1
ATOM 4832 N N . CYS B 1 290 ? 6.363 19.5 10.195 1 97 290 CYS B N 1
ATOM 4833 C CA . CYS B 1 290 ? 6.438 19.203 11.625 1 97 290 CYS B CA 1
ATOM 4834 C C . CYS B 1 290 ? 7.883 19.172 12.102 1 97 290 CYS B C 1
ATOM 4836 O O . CYS B 1 290 ? 8.195 19.703 13.172 1 97 290 CYS B O 1
ATOM 4838 N N . LEU B 1 291 ? 8.75 18.578 11.344 1 96 291 LEU B N 1
ATOM 4839 C CA . LEU B 1 291 ? 10.164 18.5 11.703 1 96 291 LEU B CA 1
ATOM 4840 C C . LEU B 1 291 ? 10.789 19.891 11.727 1 96 291 LEU B C 1
ATOM 4842 O O . LEU B 1 291 ? 11.555 20.219 12.641 1 96 291 LEU B O 1
ATOM 4846 N N . LEU B 1 292 ? 10.469 20.672 10.742 1 94.06 292 LEU B N 1
ATOM 4847 C CA . LEU B 1 292 ? 10.992 22.031 10.688 1 94.06 292 LEU B CA 1
ATOM 4848 C C . LEU B 1 292 ? 10.438 22.875 11.828 1 94.06 292 LEU B C 1
ATOM 4850 O O . LEU B 1 292 ? 11.133 23.734 12.359 1 94.06 292 LEU B O 1
ATOM 4854 N N . ALA B 1 293 ? 9.148 22.672 12.148 1 95.5 293 ALA B N 1
ATOM 4855 C CA . ALA B 1 293 ? 8.555 23.375 13.281 1 95.5 293 ALA B CA 1
ATOM 4856 C C . ALA B 1 293 ? 9.344 23.109 14.562 1 95.5 293 ALA B C 1
ATOM 4858 O O . ALA B 1 293 ? 9.586 24.016 15.352 1 95.5 293 ALA B O 1
ATOM 4859 N N . MET B 1 294 ? 9.711 21.906 14.773 1 96.19 294 MET B N 1
ATOM 4860 C CA . MET B 1 294 ? 10.492 21.531 15.945 1 96.19 294 MET B CA 1
ATOM 4861 C C . MET B 1 294 ? 11.891 22.141 15.891 1 96.19 294 MET B C 1
ATOM 4863 O O . MET B 1 294 ? 12.367 22.719 16.875 1 96.19 294 MET B O 1
ATOM 4867 N N . ARG B 1 295 ? 12.5 22.047 14.773 1 94.44 295 ARG B N 1
ATOM 4868 C CA . ARG B 1 295 ? 13.859 22.547 14.594 1 94.44 295 ARG B CA 1
ATOM 4869 C C . ARG B 1 295 ? 13.922 24.047 14.852 1 94.44 295 ARG B C 1
ATOM 4871 O O . ARG B 1 295 ? 14.836 24.531 15.516 1 94.44 295 ARG B O 1
ATOM 4878 N N . GLU B 1 296 ? 12.914 24.781 14.352 1 93.94 296 GLU B N 1
ATOM 4879 C CA . GLU B 1 296 ? 12.938 26.234 14.375 1 93.94 296 GLU B CA 1
ATOM 4880 C C . GLU B 1 296 ? 12.211 26.781 15.602 1 93.94 296 GLU B C 1
ATOM 4882 O O . GLU B 1 296 ? 12.211 28 15.844 1 93.94 296 GLU B O 1
ATOM 4887 N N . ASN B 1 297 ? 11.594 25.922 16.344 1 96.25 297 ASN B N 1
ATOM 4888 C CA . ASN B 1 297 ? 10.766 26.375 17.453 1 96.25 297 ASN B CA 1
ATOM 4889 C C . ASN B 1 297 ? 9.75 27.422 17 1 96.25 297 ASN B C 1
ATOM 4891 O O . ASN B 1 297 ? 9.672 28.516 17.562 1 96.25 297 ASN B O 1
ATOM 4895 N N . PHE B 1 298 ? 8.953 26.969 16.047 1 96.94 298 PHE B N 1
ATOM 4896 C CA . PHE B 1 298 ? 8.008 27.875 15.398 1 96.94 298 PHE B CA 1
ATOM 4897 C C . PHE B 1 298 ? 6.766 27.109 14.945 1 96.94 298 PHE B C 1
ATOM 4899 O O . PHE B 1 298 ? 6.863 26.156 14.164 1 96.94 298 PHE B O 1
ATOM 4906 N N . ALA B 1 299 ? 5.625 27.5 15.461 1 96.81 299 ALA B N 1
ATOM 4907 C CA . ALA B 1 299 ? 4.359 26.953 14.984 1 96.81 299 ALA B CA 1
ATOM 4908 C C . ALA B 1 299 ? 3.848 27.734 13.773 1 96.81 299 ALA B C 1
ATOM 4910 O O . ALA B 1 299 ? 3.594 28.938 13.859 1 96.81 299 ALA B O 1
ATOM 4911 N N . PRO B 1 300 ? 3.732 27.094 12.641 1 96.62 300 PRO B N 1
ATOM 4912 C CA . PRO B 1 300 ? 3.221 27.797 11.469 1 96.62 300 PRO B CA 1
ATOM 4913 C C . PRO B 1 300 ? 1.782 28.281 11.656 1 96.62 300 PRO B C 1
ATOM 4915 O O . PRO B 1 300 ? 1.012 27.672 12.398 1 96.62 300 PRO B O 1
ATOM 4918 N N . PRO B 1 301 ? 1.438 29.312 10.992 1 96.75 301 PRO B N 1
ATOM 4919 C CA . PRO B 1 301 ? 0.084 29.859 11.125 1 96.75 301 PRO B CA 1
ATOM 4920 C C . PRO B 1 301 ? -0.941 29.125 10.273 1 96.75 301 PRO B C 1
ATOM 4922 O O . PRO B 1 301 ? -0.57 28.406 9.336 1 96.75 301 PRO B O 1
ATOM 4925 N N . THR B 1 302 ? -2.176 29.281 10.664 1 97.19 302 THR B N 1
ATOM 4926 C CA . THR B 1 302 ? -3.275 29.047 9.734 1 97.19 302 THR B CA 1
ATOM 4927 C C . THR B 1 302 ? -3.602 30.312 8.953 1 97.19 302 THR B C 1
ATOM 4929 O O . THR B 1 302 ? -4.398 31.141 9.406 1 97.19 302 THR B O 1
ATOM 4932 N N . LEU B 1 303 ? -3.016 30.375 7.816 1 95.44 303 LEU B N 1
ATOM 4933 C CA . LEU B 1 303 ? -3.271 31.547 6.984 1 95.44 303 LEU B CA 1
ATOM 4934 C C . LEU B 1 303 ? -4.73 31.594 6.547 1 95.44 303 LEU B C 1
ATOM 4936 O O . LEU B 1 303 ? -5.406 30.562 6.516 1 95.44 303 LEU B O 1
ATOM 4940 N N . ASN B 1 304 ? -5.277 32.75 6.301 1 95.69 304 ASN B N 1
ATOM 4941 C CA . ASN B 1 304 ? -6.613 33.031 5.781 1 95.69 304 ASN B CA 1
ATOM 4942 C C . ASN B 1 304 ? -7.691 32.75 6.824 1 95.69 304 ASN B C 1
ATOM 4944 O O . ASN B 1 304 ? -8.883 32.781 6.508 1 95.69 304 ASN B O 1
ATOM 4948 N N . LEU B 1 305 ? -7.289 32.375 8.047 1 98.06 305 LEU B N 1
ATOM 4949 C CA . LEU B 1 305 ? -8.266 32.219 9.125 1 98.06 305 LEU B CA 1
ATOM 4950 C C . LEU B 1 305 ? -8.57 33.594 9.758 1 98.06 305 LEU B C 1
ATOM 4952 O O . LEU B 1 305 ? -7.844 34.031 10.641 1 98.06 305 LEU B O 1
ATOM 4956 N N . GLU B 1 306 ? -9.711 34.156 9.398 1 96.56 306 GLU B N 1
ATOM 4957 C CA . GLU B 1 306 ? -10.102 35.5 9.844 1 96.56 306 GLU B CA 1
ATOM 4958 C C . GLU B 1 306 ? -11.297 35.438 10.789 1 96.56 306 GLU B C 1
ATOM 4960 O O . GLU B 1 306 ? -11.438 36.281 11.68 1 96.56 306 GLU B O 1
ATOM 4965 N N . ASP B 1 307 ? -12.148 34.5 10.555 1 97 307 ASP B N 1
ATOM 4966 C CA . ASP B 1 307 ? -13.367 34.281 11.336 1 97 307 ASP B CA 1
ATOM 4967 C C . ASP B 1 307 ? -13.523 32.844 11.734 1 97 307 ASP B C 1
ATOM 4969 O O . ASP B 1 307 ? -14.203 32.062 11.055 1 97 307 ASP B O 1
ATOM 4973 N N . VAL B 1 308 ? -13.055 32.531 12.898 1 96.56 308 VAL B N 1
ATOM 4974 C CA . VAL B 1 308 ? -13.086 31.141 13.352 1 96.56 308 VAL B CA 1
ATOM 4975 C C . VAL B 1 308 ? -14.531 30.688 13.484 1 96.56 308 VAL B C 1
ATOM 4977 O O . VAL B 1 308 ? -15.375 31.391 14.039 1 96.56 308 VAL B O 1
ATOM 4980 N N . ASP B 1 309 ? -14.836 29.578 12.922 1 96.88 309 ASP B N 1
ATOM 4981 C CA . ASP B 1 309 ? -16.125 28.953 13.148 1 96.88 309 ASP B CA 1
ATOM 4982 C C . ASP B 1 309 ? -16.453 28.859 14.641 1 96.88 309 ASP B C 1
ATOM 4984 O O . ASP B 1 309 ? -15.672 28.312 15.414 1 96.88 309 ASP B O 1
ATOM 4988 N N . THR B 1 310 ? -17.594 29.25 15.039 1 96 310 THR B N 1
ATOM 4989 C CA . THR B 1 310 ? -17.953 29.406 16.453 1 96 310 THR B CA 1
ATOM 4990 C C . THR B 1 310 ? -18.125 28.031 17.109 1 96 310 THR B C 1
ATOM 4992 O O . THR B 1 310 ? -18.109 27.922 18.328 1 96 310 THR B O 1
ATOM 4995 N N . GLU B 1 311 ? -18.234 27.031 16.344 1 95.19 311 GLU B N 1
ATOM 4996 C CA . GLU B 1 311 ? -18.391 25.688 16.891 1 95.19 311 GLU B CA 1
ATOM 4997 C C . GLU B 1 311 ? -17.047 25.094 17.297 1 95.19 311 GLU B C 1
ATOM 4999 O O . GLU B 1 311 ? -17 24.047 17.953 1 95.19 311 GLU B O 1
ATOM 5004 N N . LEU B 1 312 ? -16 25.781 16.891 1 96.38 312 LEU B N 1
ATOM 5005 C CA . LEU B 1 312 ? -14.664 25.266 17.141 1 96.38 312 LEU B CA 1
ATOM 5006 C C . LEU B 1 312 ? -14.016 26 18.312 1 96.38 312 LEU B C 1
ATOM 5008 O O . LEU B 1 312 ? -14.195 27.219 18.469 1 96.38 312 LEU B O 1
ATOM 5012 N N . ASN B 1 313 ? -13.352 25.188 19.141 1 95.81 313 ASN B N 1
ATOM 5013 C CA . ASN B 1 313 ? -12.734 25.75 20.344 1 95.81 313 ASN B CA 1
ATOM 5014 C C . ASN B 1 313 ? -11.289 25.281 20.5 1 95.81 313 ASN B C 1
ATOM 5016 O O . ASN B 1 313 ? -10.938 24.656 21.5 1 95.81 313 ASN B O 1
ATOM 5020 N N . LEU B 1 314 ? -10.469 25.547 19.484 1 98.06 314 LEU B N 1
ATOM 5021 C CA . LEU B 1 314 ? -9.055 25.234 19.562 1 98.06 314 LEU B CA 1
ATOM 5022 C C . LEU B 1 314 ? -8.195 26.469 19.328 1 98.06 314 LEU B C 1
ATOM 5024 O O . LEU B 1 314 ? -8.711 27.516 18.922 1 98.06 314 LEU B O 1
ATOM 5028 N N . ASP B 1 315 ? -6.965 26.406 19.719 1 98.12 315 ASP B N 1
ATOM 5029 C CA . ASP B 1 315 ? -5.98 27.438 19.375 1 98.12 315 ASP B CA 1
ATOM 5030 C C . ASP B 1 315 ? -5.406 27.203 17.969 1 98.12 315 ASP B C 1
ATOM 5032 O O . ASP B 1 315 ? -4.414 26.484 17.828 1 98.12 315 ASP B O 1
ATOM 5036 N N . PHE B 1 316 ? -5.848 27.906 16.969 1 98.19 316 PHE B N 1
ATOM 5037 C CA . PHE B 1 316 ? -5.59 27.578 15.578 1 98.19 316 PHE B CA 1
ATOM 5038 C C . PHE B 1 316 ? -4.398 28.359 15.047 1 98.19 316 PHE B C 1
ATOM 5040 O O . PHE B 1 316 ? -4.113 28.328 13.844 1 98.19 316 PHE B O 1
ATOM 5047 N N . VAL B 1 317 ? -3.713 29.141 15.836 1 97.19 317 VAL B N 1
ATOM 5048 C CA . VAL B 1 317 ? -2.586 29.969 15.414 1 97.19 317 VAL B CA 1
ATOM 5049 C C . VAL B 1 317 ? -2.975 30.797 14.188 1 97.19 317 VAL B C 1
ATOM 5051 O O . VAL B 1 317 ? -2.342 30.688 13.133 1 97.19 317 VAL B O 1
ATOM 5054 N N . PRO B 1 318 ? -3.963 31.688 14.258 1 97.12 318 PRO B N 1
ATOM 5055 C CA . PRO B 1 318 ? -4.523 32.375 13.094 1 97.12 318 PRO B CA 1
ATOM 5056 C C . PRO B 1 318 ? -3.58 33.406 12.508 1 97.12 318 PRO B C 1
ATOM 5058 O O . PRO B 1 318 ? -3.041 34.25 13.25 1 97.12 318 PRO B O 1
ATOM 5061 N N . GLN B 1 319 ? -3.219 33.406 11.312 1 94.75 319 GLN B N 1
ATOM 5062 C CA . GLN B 1 319 ? -2.678 34.438 10.453 1 94.75 319 GLN B CA 1
ATOM 5063 C C . GLN B 1 319 ? -1.18 34.625 10.688 1 94.75 319 GLN B C 1
ATOM 5065 O O . GLN B 1 319 ? -0.418 34.844 9.734 1 94.75 319 GLN B O 1
ATOM 5070 N N . ILE B 1 320 ? -0.764 34.562 11.992 1 95.19 320 ILE B N 1
ATOM 5071 C CA . ILE B 1 320 ? 0.642 34.812 12.297 1 95.19 320 ILE B CA 1
ATOM 5072 C C . ILE B 1 320 ? 1.22 33.594 13.062 1 95.19 320 ILE B C 1
ATOM 5074 O O . ILE B 1 320 ? 0.654 33.156 14.062 1 95.19 320 ILE B O 1
ATOM 5078 N N . GLY B 1 321 ? 2.314 33.094 12.516 1 96.62 321 GLY B N 1
ATOM 5079 C CA . GLY B 1 321 ? 2.992 32.031 13.219 1 96.62 321 GLY B CA 1
ATOM 5080 C C . GLY B 1 321 ? 3.447 32.406 14.609 1 96.62 321 GLY B C 1
ATOM 5081 O O . GLY B 1 321 ? 3.414 33.594 14.969 1 96.62 321 GLY B O 1
ATOM 5082 N N . ARG B 1 322 ? 3.844 31.469 15.406 1 97.38 322 ARG B N 1
ATOM 5083 C CA . ARG B 1 322 ? 4.176 31.703 16.797 1 97.38 322 ARG B CA 1
ATOM 5084 C C . ARG B 1 322 ? 5.52 31.062 17.156 1 97.38 322 ARG B C 1
ATOM 5086 O O . ARG B 1 322 ? 5.715 29.859 16.969 1 97.38 322 ARG B O 1
ATOM 5093 N N . LYS B 1 323 ? 6.387 31.891 17.609 1 97.44 323 LYS B N 1
ATOM 5094 C CA . LYS B 1 323 ? 7.613 31.359 18.188 1 97.44 323 LYS B CA 1
ATOM 5095 C C . LYS B 1 323 ? 7.336 30.672 19.531 1 97.44 323 LYS B C 1
ATOM 5097 O O . LYS B 1 323 ? 6.758 31.281 20.438 1 97.44 323 LYS B O 1
ATOM 5102 N N . MET B 1 324 ? 7.742 29.406 19.641 1 97.75 324 MET B N 1
ATOM 5103 C CA . MET B 1 324 ? 7.539 28.625 20.859 1 97.75 324 MET B CA 1
ATOM 5104 C C . MET B 1 324 ? 8.398 27.359 20.844 1 97.75 324 MET B C 1
ATOM 5106 O O . MET B 1 324 ? 8.734 26.844 19.781 1 97.75 324 MET B O 1
ATOM 5110 N N . GLU B 1 325 ? 8.719 26.969 21.969 1 98 325 GLU B N 1
ATOM 5111 C CA . GLU B 1 325 ? 9.453 25.703 22.062 1 98 325 GLU B CA 1
ATOM 5112 C C . GLU B 1 325 ? 8.57 24.531 21.656 1 98 325 GLU B C 1
ATOM 5114 O O . GLU B 1 325 ? 7.449 24.391 22.141 1 98 325 GLU B O 1
ATOM 5119 N N . ILE B 1 326 ? 9.055 23.75 20.719 1 98.06 326 ILE B N 1
ATOM 5120 C CA . ILE B 1 326 ? 8.328 22.562 20.25 1 98.06 326 ILE B CA 1
ATOM 5121 C C . ILE B 1 326 ? 9.227 21.344 20.328 1 98.06 326 ILE B C 1
ATOM 5123 O O . ILE B 1 326 ? 10.188 21.203 19.578 1 98.06 326 ILE B O 1
ATOM 5127 N N . ASN B 1 327 ? 8.867 20.422 21.219 1 98.62 327 ASN B N 1
ATOM 5128 C CA . ASN B 1 327 ? 9.664 19.219 21.406 1 98.62 327 ASN B CA 1
ATOM 5129 C C . ASN B 1 327 ? 8.992 18 20.781 1 98.62 327 ASN B C 1
ATOM 5131 O O . ASN B 1 327 ? 9.664 17.016 20.453 1 98.62 327 ASN B O 1
ATOM 5135 N N . ALA B 1 328 ? 7.711 18.062 20.656 1 98.75 328 ALA B N 1
ATOM 5136 C CA . ALA B 1 328 ? 6.945 16.969 20.047 1 98.75 328 ALA B CA 1
ATOM 5137 C C . ALA B 1 328 ? 5.754 17.516 19.266 1 98.75 328 ALA B C 1
ATOM 5139 O O . ALA B 1 328 ? 5.105 18.469 19.688 1 98.75 328 ALA B O 1
ATOM 5140 N N . THR B 1 329 ? 5.52 16.922 18.141 1 98.69 329 THR B N 1
ATOM 5141 C CA . THR B 1 329 ? 4.418 17.328 17.281 1 98.69 329 THR B CA 1
ATOM 5142 C C . THR B 1 329 ? 3.545 16.141 16.906 1 98.69 329 THR B C 1
ATOM 5144 O O . THR B 1 329 ? 3.986 14.992 16.984 1 98.69 329 THR B O 1
ATOM 5147 N N . LEU B 1 330 ? 2.285 16.406 16.625 1 98.88 330 LEU B N 1
ATOM 5148 C CA . LEU B 1 330 ? 1.325 15.453 16.062 1 98.88 330 LEU B CA 1
ATOM 5149 C C . LEU B 1 330 ? 0.856 15.898 14.688 1 98.88 330 LEU B C 1
ATOM 5151 O O . LEU B 1 330 ? 0.5 17.062 14.492 1 98.88 330 LEU B O 1
ATOM 5155 N N . SER B 1 331 ? 0.966 15.055 13.75 1 98.81 331 SER B N 1
ATOM 5156 C CA . SER B 1 331 ? 0.444 15.305 12.414 1 98.81 331 SER B CA 1
ATOM 5157 C C . SER B 1 331 ? -0.743 14.391 12.109 1 98.81 331 SER B C 1
ATOM 5159 O O . SER B 1 331 ? -0.687 13.188 12.352 1 98.81 331 SER B O 1
ATOM 5161 N N . LEU B 1 332 ? -1.812 14.984 11.602 1 98.69 332 LEU B N 1
ATOM 5162 C CA . LEU B 1 332 ? -3.033 14.242 11.32 1 98.69 332 LEU B CA 1
ATOM 5163 C C . LEU B 1 332 ? -3.393 14.336 9.836 1 98.69 332 LEU B C 1
ATOM 5165 O O . LEU B 1 332 ? -3.312 15.406 9.242 1 98.69 332 LEU B O 1
ATOM 5169 N N . ASN B 1 333 ? -3.768 13.219 9.273 1 97.94 333 ASN B N 1
ATOM 5170 C CA . ASN B 1 333 ? -4.211 13.164 7.879 1 97.94 333 ASN B CA 1
ATOM 5171 C C . ASN B 1 333 ? -5.387 12.211 7.703 1 97.94 333 ASN B C 1
ATOM 5173 O O . ASN B 1 333 ? -5.438 11.156 8.336 1 97.94 333 ASN B O 1
ATOM 5177 N N . TYR B 1 334 ? -6.199 12.625 6.801 1 94.31 334 TYR B N 1
ATOM 5178 C CA . TYR B 1 334 ? -7.395 11.852 6.488 1 94.31 334 TYR B CA 1
ATOM 5179 C C . TYR B 1 334 ? -7.582 11.719 4.984 1 94.31 334 TYR B C 1
ATOM 5181 O O . TYR B 1 334 ? -7.219 12.625 4.223 1 94.31 334 TYR B O 1
ATOM 5189 N N . GLY B 1 335 ? -8.109 10.609 4.621 1 90.31 335 GLY B N 1
ATOM 5190 C CA . GLY B 1 335 ? -8.398 10.383 3.215 1 90.31 335 GLY B CA 1
ATOM 5191 C C . GLY B 1 335 ? -9.797 9.852 2.971 1 90.31 335 GLY B C 1
ATOM 5192 O O . GLY B 1 335 ? -10.344 9.125 3.803 1 90.31 335 GLY B O 1
ATOM 5193 N N . PHE B 1 336 ? -10.289 10.289 1.778 1 83.5 336 PHE B N 1
ATOM 5194 C CA . PHE B 1 336 ? -11.547 9.688 1.341 1 83.5 336 PHE B CA 1
ATOM 5195 C C . PHE B 1 336 ? -11.492 8.172 1.453 1 83.5 336 PHE B C 1
ATOM 5197 O O . PHE B 1 336 ? -10.477 7.555 1.134 1 83.5 336 PHE B O 1
ATOM 5204 N N . GLY B 1 337 ? -12.617 7.629 1.919 1 80.06 337 GLY B N 1
ATOM 5205 C CA . GLY B 1 337 ? -12.648 6.203 2.219 1 80.06 337 GLY B CA 1
ATOM 5206 C C . GLY B 1 337 ? -12.469 5.898 3.693 1 80.06 337 GLY B C 1
ATOM 5207 O O . GLY B 1 337 ? -12.609 4.75 4.117 1 80.06 337 GLY B O 1
ATOM 5208 N N . GLY B 1 338 ? -12.156 6.984 4.418 1 87.19 338 GLY B N 1
ATOM 5209 C CA . GLY B 1 338 ? -12.133 6.859 5.863 1 87.19 338 GLY B CA 1
ATOM 5210 C C . GLY B 1 338 ? -10.75 6.578 6.418 1 87.19 338 GLY B C 1
ATOM 5211 O O . GLY B 1 338 ? -10.594 6.281 7.602 1 87.19 338 GLY B O 1
ATOM 5212 N N . HIS B 1 339 ? -9.742 6.727 5.645 1 91.56 339 HIS B N 1
ATOM 5213 C CA . HIS B 1 339 ? -8.375 6.469 6.098 1 91.56 339 HIS B CA 1
ATOM 5214 C C . HIS B 1 339 ? -7.926 7.52 7.105 1 91.56 339 HIS B C 1
ATOM 5216 O O . HIS B 1 339 ? -8.156 8.711 6.91 1 91.56 339 HIS B O 1
ATOM 5222 N N . ILE B 1 340 ? -7.348 7.047 8.203 1 95.69 340 ILE B N 1
ATOM 5223 C CA . ILE B 1 340 ? -6.824 7.949 9.227 1 95.69 340 ILE B CA 1
ATOM 5224 C C . ILE B 1 340 ? -5.355 7.633 9.492 1 95.69 340 ILE B C 1
ATOM 5226 O O . ILE B 1 340 ? -4.988 6.469 9.68 1 95.69 340 ILE B O 1
ATOM 5230 N N . GLY B 1 341 ? -4.543 8.617 9.438 1 97.19 341 GLY B N 1
ATOM 5231 C CA . GLY B 1 341 ? -3.16 8.516 9.875 1 97.19 341 GLY B CA 1
ATOM 5232 C C . GLY B 1 341 ? -2.791 9.547 10.93 1 97.19 341 GLY B C 1
ATOM 5233 O O . GLY B 1 341 ? -3.109 10.727 10.789 1 97.19 341 GLY B O 1
ATOM 5234 N N . ALA B 1 342 ? -2.232 9.086 12.039 1 98.56 342 ALA B N 1
ATOM 5235 C CA . ALA B 1 342 ? -1.69 9.945 13.094 1 98.56 342 ALA B CA 1
ATOM 5236 C C . ALA B 1 342 ? -0.213 9.648 13.328 1 98.56 342 ALA B C 1
ATOM 5238 O O . ALA B 1 342 ? 0.172 8.492 13.523 1 98.56 342 ALA B O 1
ATOM 5239 N N . LEU B 1 343 ? 0.604 10.664 13.242 1 98.75 343 LEU B N 1
ATOM 5240 C CA . LEU B 1 343 ? 2.045 10.516 13.406 1 98.75 343 LEU B CA 1
ATOM 5241 C C . LEU B 1 343 ? 2.564 11.422 14.516 1 98.75 343 LEU B C 1
ATOM 5243 O O . LEU B 1 343 ? 2.242 12.617 14.547 1 98.75 343 LEU B O 1
ATOM 5247 N N . VAL B 1 344 ? 3.361 10.898 15.391 1 98.88 344 VAL B N 1
ATOM 5248 C CA . VAL B 1 344 ? 4.008 11.664 16.453 1 98.88 344 VAL B CA 1
ATOM 5249 C C . VAL B 1 344 ? 5.5 11.805 16.141 1 98.88 344 VAL B C 1
ATOM 5251 O O . VAL B 1 344 ? 6.188 10.812 15.922 1 98.88 344 VAL B O 1
ATOM 5254 N N . PHE B 1 345 ? 5.934 13.023 16.094 1 98.75 345 PHE B N 1
ATOM 5255 C CA . PHE B 1 345 ? 7.352 13.312 15.914 1 98.75 345 PHE B CA 1
ATOM 5256 C C . PHE B 1 345 ? 7.941 13.914 17.188 1 98.75 345 PHE B C 1
ATOM 5258 O O . PHE B 1 345 ? 7.273 14.672 17.891 1 98.75 345 PHE B O 1
ATOM 5265 N N . GLU B 1 346 ? 9.18 13.625 17.438 1 98.62 346 GLU B N 1
ATOM 5266 C CA . GLU B 1 346 ? 9.875 14.156 18.609 1 98.62 346 GLU B CA 1
ATOM 5267 C C . GLU B 1 346 ? 11.25 14.703 18.234 1 98.62 346 GLU B C 1
ATOM 5269 O O . GLU B 1 346 ? 11.898 14.188 17.328 1 98.62 346 GLU B O 1
ATOM 5274 N N . ARG B 1 347 ? 11.602 15.586 19.031 1 96.31 347 ARG B N 1
ATOM 5275 C CA . ARG B 1 347 ? 12.906 16.203 18.828 1 96.31 347 ARG B CA 1
ATOM 5276 C C . ARG B 1 347 ? 14.023 15.297 19.312 1 96.31 347 ARG B C 1
ATOM 5278 O O . ARG B 1 347 ? 13.812 14.453 20.188 1 96.31 347 ARG B O 1
ATOM 5285 N N . ASN B 1 348 ? 15.086 15.367 18.562 1 88.5 348 ASN B N 1
ATOM 5286 C CA . ASN B 1 348 ? 16.266 14.617 18.969 1 88.5 348 ASN B CA 1
ATOM 5287 C C . ASN B 1 348 ? 16.766 15.047 20.344 1 88.5 348 ASN B C 1
ATOM 5289 O O . ASN B 1 348 ? 16.703 16.219 20.688 1 88.5 348 ASN B O 1
#

pLDDT: mean 87.21, std 14.54, range [32.56, 98.88]

Organism: NCBI:txid1960156

InterPro domains:
  IPR000794 Beta-ketoacyl synthase [PTHR11712] (88-346)
  IPR000794 Beta-ketoacyl synthase [cd00834] (50-345)
  IPR014030 Beta-ketoacyl synthase-like, N-terminal domain [PF00109] (82-189)
  IPR014031 Beta-ketoacyl synthase, C-terminal domain [PF02801] (198-306)
  IPR016039 Thiolase-like [G3DSA:3.40.47.10] (43-348)
  IPR016039 Thiolase-like [SSF53901] (43-194)
  IPR016039 Thiolase-like [SSF53901] (156-347)
  IPR018201 Beta-ketoacyl synthase, active site [PS00606] (102-118)
  IPR020841 Polyketide synthase, beta-ketoacyl synthase domain [PS52004] (1-347)
  IPR020841 Polyketide synthase, beta-ketoacyl synthase domain [SM00825] (3-339)

Solvent-accessible surface area (backbone atoms only — not comparable to full-atom values): 32389 Å² total; per-residue (Å²): 121,58,29,26,26,59,46,52,41,27,36,33,28,24,68,95,69,66,40,51,52,73,48,51,82,58,73,79,62,71,65,71,85,46,61,80,75,58,67,68,50,66,60,59,54,51,47,61,64,48,72,77,47,92,74,56,36,64,30,31,26,39,23,28,9,17,38,65,27,31,63,69,42,55,80,60,22,64,71,63,60,44,82,63,25,40,35,38,36,60,42,23,53,45,26,36,74,64,52,24,35,10,32,57,38,13,37,20,27,33,25,9,9,3,36,47,16,42,44,51,33,47,48,36,38,75,73,61,72,23,57,31,20,48,18,8,10,39,22,52,70,74,45,68,70,57,51,48,28,37,46,64,53,59,44,37,25,81,83,68,54,36,13,38,58,20,62,79,38,48,3,30,37,72,20,20,31,29,6,38,36,35,37,28,40,48,68,58,39,56,73,73,66,52,64,61,68,22,27,51,27,13,54,22,55,18,21,31,25,76,32,54,83,46,69,51,78,75,12,58,56,58,32,49,22,45,52,48,7,33,56,54,43,65,57,66,74,63,46,35,32,42,45,54,38,53,4,43,79,58,30,58,28,52,50,48,14,46,30,70,74,62,45,47,74,50,40,29,21,25,58,29,53,78,44,28,42,23,44,10,8,35,28,19,32,48,49,52,50,50,44,48,23,38,74,67,23,32,45,63,24,13,40,70,33,82,46,69,26,83,89,61,72,66,34,43,40,55,58,49,57,41,83,42,86,34,56,19,34,37,39,41,25,53,12,65,37,18,26,34,20,22,39,28,36,31,57,110,119,60,28,26,26,58,46,50,39,28,37,33,30,24,68,93,69,68,38,48,51,72,47,48,82,62,61,80,58,71,61,72,88,46,60,83,78,63,68,69,52,66,60,60,56,51,47,60,64,47,72,78,47,92,73,57,37,64,28,31,27,38,23,27,8,17,38,66,27,33,63,69,40,53,79,61,24,62,72,64,61,44,81,63,26,41,35,36,36,60,43,22,53,44,26,37,76,64,52,25,34,10,31,57,38,14,37,21,28,32,25,9,10,3,34,48,16,40,44,52,34,48,48,35,37,73,71,62,71,23,58,32,20,49,18,9,10,38,21,52,72,75,44,67,70,57,52,48,29,36,46,64,55,59,44,37,26,83,84,68,55,36,15,38,58,20,62,80,39,48,3,31,36,70,20,20,32,29,7,38,36,34,39,28,40,48,68,59,38,57,74,73,64,50,63,62,68,20,26,50,28,12,54,23,59,19,22,31,26,75,31,53,84,44,68,51,78,74,13,58,55,59,32,50,23,46,52,47,7,33,57,55,42,66,56,67,75,62,45,34,33,44,44,53,40,52,4,42,78,58,29,58,27,51,49,49,15,49,33,71,75,63,45,47,74,50,41,29,20,23,58,30,55,79,44,28,41,24,44,10,8,35,30,18,35,48,49,51,50,50,43,48,23,37,74,66,23,33,46,64,24,13,41,69,34,83,46,70,27,85,89,59,71,64,34,44,39,58,60,49,57,42,81,42,86,32,56,21,32,36,40,41,26,53,11,64,38,18,26,34,20,21,39,28,36,33,58,108

Radius of gyration: 24.12 Å; Cα contacts (8 Å, |Δi|>4): 2002; chains: 2; bounding box: 51×72×56 Å